Protein AF-A0A7X7SSU4-F1 (afdb_monomer)

Sequence (536 aa):
MIEYFGGVGQYARKNRIDMNLINTMLNEVRRQDFDNVLEINVKNNEVESTVKAFYEDVVKDALFHQKGKFFLGGGLRLDKYNEKKLKQACDFCEINEETQFKVKEVVESYINTYNNKAFLLLKINDKTPRELFEDKFLKKMFETGYKLLDGEHICHLCGKKGEVFEKFGYSFYTNDKLIYSCINDKDKWGIVVCLDCLTNILFARKYIEKFLLTYWLDCNVMFIPHYFDETVASIYESSKIENDGSVTSFLKRLRTHENDVISDIGKTKSLTDMVFYSEIPKNKSWKIYHTITSVLPSRFSKIAKLLTDHELTFWQIFNIITNVKVIGKNAETTLKEKLRFLDAIFHGKKIDRNLFFKRVMAYYKVKYLADEHRKYLVMRSINKVYNFLVDCGCLNKGVKQMDYKDYHELFLANPQYFDSDEKKAWFILGRVFDYINYNMKGYSKSEGSDKTSLEKKFFFARKFDYQDFIYFCNLLEDKAIKYNITTNYFKNMITEAKLYMANSKNQLSFDEAKYLFFWGIDSYFKKSEEDKEMEE

Foldseek 3Di:
DLLLLLQLLVQLVVPPPVDDLLVLQFDFDDLVQAQWEWEWEAEPLDIDIDIGGDDRCLSVLQSWDDADPDTAGLKDQLVPDDLVNLVRNCVNVVHDPSSSVVVVVVSVVCCVVPNRRYMYFYHYPNGTCNVPCVVVSVVCCQCPVQNKDPDWDAQPNPRDIDIKGLHQPADEDDPPDDAHRDDPDPPDDGGIHDPSSSSSSSSSVVVQVQFQWEADPNFIKGKRFSHDDPLQVCLSQDPDDPDDPDSDTLVNCCVVCVLVSLLSQLVDQTFIKIWTWDADVPRRHTYTDDMLGRQHSVLSNLLSVLCVVLVHDLVLLCLQQQFPDADQLDGDGDSVSSRVVVSCLSVLAADDPLSRLVRNVSSQVNCVSVVNQQALVSLLSSLSSVQSSVSSNHYHQHFDDDFAQDVVRRCVRRCSNPVALLLVLLLLLLLLLLVLQVLVVVVCPVPPDPGDPSVVVDPPPDQLFPVVSVVSLVVSVVSCVVSVVPDPVSVVSSVSSVVSSVRGPRPDGSSSSVSSSNCSNSGGHDDDPVNVVVVD

Secondary structure (DSSP, 8-state):
-HHHHHHHHHHHHHH-TT--HHHHHSPP--GGG-SEEEEEEEETTEEEEEEEE--TTHHHHTT-EEETTEEESSEEEGGG--HHHHHHHHHHTT--HHHHHHHHHHHHHHHHHS-S-EEEEEEETTB-HHHHHHHHHHHHIIIIITTBPSS-EE-TTT--EE-EES--S--EE-SSS---S----TTSPPP-EEHHHHHHHHHHHHHIIIIIEEEETTEEEEEEESS--HHHHHHHT----TT------GGGGGGT-HHHHHHHHHHSSS-EEEEEEEEETTTTEEEEEEEEEEE-HHHHHHHHHHHHHTT--HHHHHHHH-EEEEETTEEEE-HHHHHHHHHHHHHTPPPPHHHHHHHHHHHHHHHHHTT--TTSHHHHHHHHHHHHHHHTTSS-S----S--SSHHHHHHH-TTTS-SHHHHHHHHHHHHHHHHHHHHHHHHTTTT-SS-HHHHS--TTS--SHHHHHHHHHHHHHHHHHTT---HHHHHHHHHHHHHHHT--S-S-HHHHHHHHHHHHT---PPPSHHHHT--

Solvent-accessible surface area (backbone atoms only — not comparable to full-atom values): 29128 Å² total; per-residue (Å²): 110,75,68,29,32,35,37,43,3,50,44,39,63,74,74,33,87,88,61,46,76,66,70,54,66,40,58,88,77,57,76,89,69,32,63,28,27,42,37,38,32,39,46,99,81,41,81,47,78,48,79,42,74,53,60,77,64,54,42,59,39,9,46,22,32,74,60,92,93,49,71,49,28,19,33,45,57,40,74,69,62,48,71,72,58,52,49,51,18,34,57,62,65,68,51,53,74,75,45,46,52,56,52,48,52,54,54,52,50,46,39,73,75,69,54,37,47,27,34,39,35,44,24,53,70,88,35,40,31,42,82,75,38,50,68,63,48,53,51,48,40,45,50,66,69,22,33,52,49,89,66,75,42,63,14,73,82,77,64,52,74,35,60,30,24,40,42,66,91,59,45,52,55,58,98,85,65,97,53,48,38,58,57,99,42,98,90,53,89,53,49,36,31,27,63,70,55,41,51,16,36,39,38,16,49,57,48,36,70,68,39,32,40,31,69,52,91,94,36,40,35,33,58,46,41,62,54,50,50,71,73,44,45,54,56,41,70,27,69,86,66,94,83,72,95,64,98,55,54,37,47,59,39,37,78,81,39,48,48,62,47,35,32,53,54,20,69,29,96,28,38,29,28,40,42,31,32,45,74,38,86,92,75,72,28,44,39,61,80,48,70,43,69,68,33,46,18,70,48,32,35,50,50,22,50,46,29,60,78,59,72,51,51,70,67,61,45,43,66,36,59,29,29,73,45,73,60,81,67,40,66,44,66,49,64,70,51,45,50,53,54,48,45,24,57,62,67,30,37,76,54,63,65,63,60,48,29,46,8,40,47,41,38,49,50,23,34,47,68,64,66,66,37,92,68,30,55,57,51,54,50,51,50,47,48,50,31,51,35,22,79,45,46,20,42,76,58,52,66,81,90,70,82,31,69,44,73,64,53,48,40,69,74,19,48,71,53,53,67,43,41,46,54,50,14,31,20,39,48,14,39,53,50,39,55,50,51,54,54,50,51,69,67,36,74,84,69,84,54,100,62,52,81,69,68,69,58,70,63,86,85,58,63,52,46,72,68,50,49,54,52,50,52,52,54,50,51,55,47,27,61,75,69,68,61,77,52,67,69,59,56,50,44,55,49,50,19,50,54,26,44,73,69,38,83,85,78,77,51,40,41,50,38,45,47,32,22,51,41,22,44,40,57,74,55,48,78,54,75,73,63,54,68,74,77,111

Radius of gyration: 33.38 Å; Cα contacts (8 Å, |Δi|>4): 846; chains: 1; bounding box: 81×55×96 Å

pLDDT: mean 85.87, std 13.75, range [32.16, 98.19]

Mean predicted aligned error: 9.84 Å

Nearest PDB structures (foldseek):
  2qr4-assembly1_B  TM=1.560E-01  e=5.206E+00  Enterococcus faecium DO

Structure (mmCIF, N/CA/C/O backbone):
data_AF-A0A7X7SSU4-F1
#
_entry.id   AF-A0A7X7SSU4-F1
#
loop_
_atom_site.group_PDB
_atom_site.id
_atom_site.type_symbol
_atom_site.label_atom_id
_atom_site.label_alt_id
_atom_site.label_comp_id
_atom_site.label_asym_id
_atom_site.label_entity_id
_atom_site.label_seq_id
_atom_site.pdbx_PDB_ins_code
_atom_site.Cartn_x
_atom_site.Cartn_y
_atom_site.Cartn_z
_atom_site.occupancy
_atom_site.B_iso_or_equiv
_atom_site.auth_seq_id
_atom_site.auth_comp_id
_atom_site.auth_asym_id
_atom_site.auth_atom_id
_atom_site.pdbx_PDB_model_num
ATOM 1 N N . MET A 1 1 ? 7.423 -13.848 -8.473 1.00 70.94 1 MET A N 1
ATOM 2 C CA . MET A 1 1 ? 7.283 -12.429 -8.899 1.00 70.94 1 MET A CA 1
ATOM 3 C C . MET A 1 1 ? 7.750 -12.216 -10.335 1.00 70.94 1 MET A C 1
ATOM 5 O O . MET A 1 1 ? 6.911 -11.880 -11.154 1.00 70.94 1 MET A O 1
ATOM 9 N N . ILE A 1 2 ? 9.035 -12.418 -10.676 1.00 76.12 2 ILE A N 1
ATOM 10 C CA . ILE A 1 2 ? 9.505 -12.207 -12.063 1.00 76.12 2 ILE A CA 1
ATOM 11 C C . ILE A 1 2 ? 8.857 -13.173 -13.070 1.00 76.12 2 ILE A C 1
ATOM 13 O O . ILE A 1 2 ? 8.617 -12.808 -14.213 1.00 76.12 2 ILE A O 1
ATOM 17 N N . GLU A 1 3 ? 8.491 -14.373 -12.623 1.00 76.50 3 GLU A N 1
ATOM 18 C CA . GLU A 1 3 ? 7.712 -15.340 -13.406 1.00 76.50 3 GLU A CA 1
ATOM 19 C C . GLU A 1 3 ? 6.363 -14.758 -13.857 1.00 76.50 3 GLU A C 1
ATOM 21 O O . GLU A 1 3 ? 5.984 -14.904 -15.016 1.00 76.50 3 GLU A O 1
ATOM 26 N N . TYR A 1 4 ? 5.684 -14.001 -12.988 1.00 85.19 4 TYR A N 1
ATOM 27 C CA . TYR A 1 4 ? 4.406 -13.354 -13.305 1.00 85.19 4 TYR A CA 1
ATOM 28 C C . TYR A 1 4 ? 4.570 -12.205 -14.306 1.00 85.19 4 TYR A C 1
ATOM 30 O O . TYR A 1 4 ? 3.677 -11.956 -15.114 1.00 85.19 4 TYR A O 1
ATOM 38 N N . PHE A 1 5 ? 5.740 -11.552 -14.338 1.00 86.12 5 PHE A N 1
ATOM 39 C CA . PHE A 1 5 ? 6.055 -10.602 -15.409 1.00 86.12 5 PHE A CA 1
ATOM 40 C C . PHE A 1 5 ? 6.101 -11.304 -16.765 1.00 86.12 5 PHE A C 1
ATOM 42 O O . PHE A 1 5 ? 5.682 -10.716 -17.753 1.00 86.12 5 PHE A O 1
ATOM 49 N N . GLY A 1 6 ? 6.539 -12.565 -16.820 1.00 84.56 6 GLY A N 1
ATOM 50 C CA . GLY A 1 6 ? 6.496 -13.367 -18.041 1.00 84.56 6 GLY A CA 1
ATOM 51 C C . GLY A 1 6 ? 5.097 -13.408 -18.662 1.00 84.56 6 GLY A C 1
ATOM 52 O O . GLY A 1 6 ? 4.960 -13.104 -19.845 1.00 84.56 6 GLY A O 1
ATOM 53 N N . GLY A 1 7 ? 4.061 -13.689 -17.863 1.00 88.00 7 GLY A N 1
ATOM 54 C CA . GLY A 1 7 ? 2.666 -13.723 -18.324 1.00 88.00 7 GLY A CA 1
ATOM 55 C C . GLY A 1 7 ? 2.153 -12.362 -18.810 1.00 88.00 7 GLY A C 1
ATOM 56 O O . GLY A 1 7 ? 1.634 -12.256 -19.921 1.00 88.00 7 GLY A O 1
ATOM 57 N N . VAL A 1 8 ? 2.382 -11.296 -18.032 1.00 91.19 8 VAL A N 1
ATOM 58 C CA . VAL A 1 8 ? 2.037 -9.914 -18.432 1.00 91.19 8 VAL A CA 1
ATOM 59 C C . VAL A 1 8 ? 2.736 -9.530 -19.741 1.00 91.19 8 VAL A C 1
ATOM 61 O O . VAL A 1 8 ? 2.140 -8.932 -20.635 1.00 91.19 8 VAL A O 1
ATOM 64 N N . GLY A 1 9 ? 4.008 -9.901 -19.868 1.00 90.94 9 GLY A N 1
ATOM 65 C CA . GLY A 1 9 ? 4.835 -9.652 -21.038 1.00 90.94 9 GLY A CA 1
ATOM 66 C C . GLY A 1 9 ? 4.360 -10.372 -22.289 1.00 90.94 9 GLY A C 1
ATOM 67 O O . GLY A 1 9 ? 4.315 -9.765 -23.355 1.00 90.94 9 GLY A O 1
ATOM 68 N N . GLN A 1 10 ? 3.969 -11.641 -22.157 1.00 91.31 10 GLN A N 1
ATOM 69 C CA . GLN A 1 10 ? 3.394 -12.426 -23.251 1.00 91.31 10 GLN A CA 1
ATOM 70 C C . GLN A 1 10 ? 2.094 -11.800 -23.764 1.00 91.31 10 GLN A C 1
ATOM 72 O O . GLN A 1 10 ? 1.936 -11.641 -24.975 1.00 91.31 10 GLN A O 1
ATOM 77 N N . TYR A 1 11 ? 1.199 -11.393 -22.856 1.00 92.50 11 TYR A N 1
ATOM 78 C CA . TYR A 1 11 ? -0.020 -10.669 -23.219 1.00 92.50 11 TYR A CA 1
ATOM 79 C C . TYR A 1 11 ? 0.304 -9.367 -23.961 1.00 92.50 11 TYR A C 1
ATOM 81 O O . TYR A 1 11 ? -0.186 -9.143 -25.068 1.00 92.50 11 TYR A O 1
ATOM 89 N N . ALA A 1 12 ? 1.171 -8.531 -23.380 1.00 91.31 12 ALA A N 1
ATOM 90 C CA . ALA A 1 12 ? 1.539 -7.245 -23.958 1.00 91.31 12 ALA A CA 1
ATOM 91 C C . ALA A 1 12 ? 2.161 -7.413 -25.352 1.00 91.31 12 ALA A C 1
ATOM 93 O O . ALA A 1 12 ? 1.737 -6.754 -26.295 1.00 91.31 12 ALA A O 1
ATOM 94 N N . ARG A 1 13 ? 3.095 -8.355 -25.517 1.00 89.94 13 ARG A N 1
ATOM 95 C CA . ARG A 1 13 ? 3.726 -8.667 -26.807 1.00 89.94 13 ARG A CA 1
ATOM 96 C C . ARG A 1 13 ? 2.713 -9.077 -27.879 1.00 89.94 13 ARG A C 1
ATOM 98 O O . ARG A 1 13 ? 2.913 -8.749 -29.043 1.00 89.94 13 ARG A O 1
ATOM 105 N N . LYS A 1 14 ? 1.665 -9.819 -27.509 1.00 88.31 14 LYS A N 1
ATOM 106 C CA . LYS A 1 14 ? 0.676 -10.348 -28.459 1.00 88.31 14 LYS A CA 1
ATOM 107 C C . LYS A 1 14 ? -0.396 -9.321 -28.835 1.00 88.31 14 LYS A C 1
ATOM 109 O O . LYS A 1 14 ? -0.814 -9.288 -29.986 1.00 88.31 14 LYS A O 1
ATOM 114 N N . ASN A 1 15 ? -0.823 -8.495 -27.879 1.00 85.00 15 ASN A N 1
ATOM 115 C CA . ASN A 1 15 ? -2.035 -7.678 -28.006 1.00 85.00 15 ASN A CA 1
ATOM 116 C C . ASN A 1 15 ? -1.777 -6.161 -28.077 1.00 85.00 15 ASN A C 1
ATOM 118 O O . ASN A 1 15 ? -2.701 -5.394 -28.339 1.00 85.00 15 ASN A O 1
ATOM 122 N N . ARG A 1 16 ? -0.538 -5.692 -27.865 1.00 77.62 16 ARG A N 1
ATOM 123 C CA . ARG A 1 16 ? -0.187 -4.260 -27.886 1.00 77.62 16 ARG A CA 1
ATOM 124 C C . ARG A 1 16 ? 0.682 -3.924 -29.092 1.00 77.62 16 ARG A C 1
ATOM 126 O O . ARG A 1 16 ? 1.906 -3.912 -29.004 1.00 77.62 16 ARG A O 1
ATOM 133 N N . ILE A 1 17 ? 0.032 -3.591 -30.207 1.00 63.00 17 ILE A N 1
ATOM 134 C CA . ILE A 1 17 ? 0.687 -3.189 -31.469 1.00 63.00 17 ILE A CA 1
ATOM 135 C C . ILE A 1 17 ? 1.572 -1.938 -31.271 1.00 63.00 17 ILE A C 1
ATOM 137 O O . ILE A 1 17 ? 2.572 -1.764 -31.963 1.00 63.00 17 ILE A O 1
ATOM 141 N N . ASP A 1 18 ? 1.254 -1.089 -30.283 1.00 67.38 18 ASP A N 1
ATOM 142 C CA . ASP A 1 18 ? 2.040 0.097 -29.915 1.00 67.38 18 ASP A CA 1
ATOM 143 C C . ASP A 1 18 ? 3.384 -0.236 -29.235 1.00 67.38 18 ASP A C 1
ATOM 145 O O . ASP A 1 18 ? 4.288 0.608 -29.175 1.00 67.38 18 ASP A O 1
ATOM 149 N N . MET A 1 19 ? 3.550 -1.464 -28.737 1.00 72.50 19 MET A N 1
ATOM 150 C CA . MET A 1 19 ? 4.784 -1.922 -28.114 1.00 72.50 19 MET A CA 1
ATOM 151 C C . MET A 1 19 ? 5.642 -2.679 -29.138 1.00 72.50 19 MET A C 1
ATOM 153 O O . MET A 1 19 ? 5.399 -3.834 -29.461 1.00 72.50 19 MET A O 1
ATOM 157 N N . ASN A 1 20 ? 6.706 -2.031 -29.616 1.00 82.69 20 ASN A N 1
ATOM 158 C CA . ASN A 1 20 ? 7.822 -2.694 -30.299 1.00 82.69 20 ASN A CA 1
ATOM 159 C C . ASN A 1 20 ? 8.916 -3.004 -29.260 1.00 82.69 20 ASN A C 1
ATOM 161 O O . ASN A 1 20 ? 9.177 -2.184 -28.375 1.00 82.69 20 ASN A O 1
ATOM 165 N N . LEU A 1 21 ? 9.571 -4.163 -29.381 1.00 87.19 21 LEU A N 1
ATOM 166 C CA . LEU A 1 21 ? 10.698 -4.582 -28.54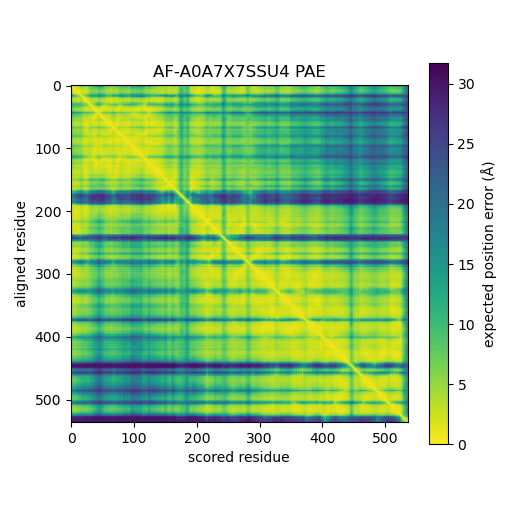7 1.00 87.19 21 LEU A CA 1
ATOM 167 C C . LEU A 1 21 ? 11.756 -3.481 -28.386 1.00 87.19 21 LEU A C 1
ATOM 169 O O . LEU A 1 21 ? 12.169 -3.201 -27.265 1.00 87.19 21 LEU A O 1
ATOM 173 N N . ILE A 1 22 ? 12.135 -2.789 -29.457 1.00 89.44 22 ILE A N 1
ATOM 174 C CA . ILE A 1 22 ? 13.106 -1.689 -29.394 1.00 89.44 22 ILE A CA 1
ATOM 175 C C . ILE A 1 22 ? 12.597 -0.560 -28.517 1.00 89.44 22 ILE A C 1
ATOM 177 O O . ILE A 1 22 ? 13.306 -0.119 -27.615 1.00 89.44 22 ILE A O 1
ATOM 181 N N . ASN A 1 23 ? 11.340 -0.154 -28.692 1.00 87.50 23 ASN A N 1
ATOM 182 C CA . ASN A 1 23 ? 10.734 0.902 -27.883 1.00 87.50 23 ASN A CA 1
ATOM 183 C C . ASN A 1 23 ? 10.747 0.546 -26.377 1.00 87.50 23 ASN A C 1
ATOM 185 O O . ASN A 1 23 ? 10.784 1.441 -25.535 1.00 87.50 23 ASN A O 1
ATOM 189 N N . THR A 1 24 ? 10.752 -0.746 -26.010 1.00 84.94 24 THR A N 1
ATOM 190 C CA . THR A 1 24 ? 10.889 -1.171 -24.601 1.00 84.94 24 THR A CA 1
ATOM 191 C C . THR A 1 24 ? 12.295 -0.947 -24.030 1.00 84.94 24 THR A C 1
ATOM 193 O O . THR A 1 24 ? 12.443 -0.788 -22.812 1.00 84.94 24 THR A O 1
ATOM 196 N N . MET A 1 25 ? 13.314 -0.912 -24.896 1.00 88.50 25 MET A N 1
ATOM 197 C CA . MET A 1 25 ? 14.731 -0.765 -24.557 1.00 88.50 25 MET A CA 1
ATOM 198 C C . MET A 1 25 ? 15.179 0.696 -24.494 1.00 88.50 25 MET A C 1
ATOM 200 O O . MET A 1 25 ? 16.095 1.011 -23.734 1.00 88.50 25 MET A O 1
ATOM 204 N N . LEU A 1 26 ? 14.545 1.583 -25.260 1.00 89.06 26 LEU A N 1
ATOM 205 C CA . LEU A 1 26 ? 14.907 2.999 -25.319 1.00 89.06 26 LEU A CA 1
ATOM 206 C C . LEU A 1 26 ? 14.657 3.726 -23.993 1.00 89.06 26 LEU A C 1
ATOM 208 O O . LEU A 1 26 ? 13.791 3.360 -23.188 1.00 89.06 26 LEU A O 1
ATOM 212 N N . ASN A 1 27 ? 15.446 4.772 -23.752 1.00 87.56 27 ASN A N 1
ATOM 213 C CA . ASN A 1 27 ? 15.219 5.663 -22.622 1.00 87.56 27 ASN A CA 1
ATOM 214 C C . ASN A 1 27 ? 13.951 6.502 -22.840 1.00 87.56 27 ASN A C 1
ATOM 216 O O . ASN A 1 27 ? 13.538 6.742 -23.963 1.00 87.56 27 ASN A O 1
ATOM 220 N N . GLU A 1 28 ? 13.352 6.992 -21.757 1.00 80.19 28 GLU A N 1
ATOM 221 C CA . GLU A 1 28 ? 12.314 8.023 -21.831 1.00 80.19 28 GLU A CA 1
ATOM 222 C C . GLU A 1 28 ? 12.910 9.385 -21.480 1.00 80.19 28 GLU A C 1
ATOM 224 O O . GLU A 1 28 ? 13.769 9.503 -20.594 1.00 80.19 28 GLU A O 1
ATOM 229 N N . VAL A 1 29 ? 12.435 10.406 -22.181 1.00 81.25 29 VAL A N 1
ATOM 230 C CA . VAL A 1 29 ? 12.734 11.820 -21.958 1.00 81.25 29 VAL A CA 1
ATOM 231 C C . VAL A 1 29 ? 11.414 12.568 -21.851 1.00 81.25 29 VAL A C 1
ATOM 233 O O . VAL A 1 29 ? 10.437 12.174 -22.482 1.00 81.25 29 VAL A O 1
ATOM 236 N N . ARG A 1 30 ? 11.359 13.620 -21.036 1.00 75.44 30 ARG A N 1
ATOM 237 C CA . ARG A 1 30 ? 10.131 14.401 -20.873 1.00 75.44 30 ARG A CA 1
ATOM 238 C C . ARG A 1 30 ? 10.229 15.666 -21.703 1.00 75.44 30 ARG A C 1
ATOM 240 O O . ARG A 1 30 ? 11.280 16.295 -21.724 1.00 75.44 30 ARG A O 1
ATOM 247 N N . ARG A 1 31 ? 9.110 16.108 -22.279 1.00 73.50 31 ARG A N 1
ATOM 248 C CA . ARG A 1 31 ? 9.016 17.413 -22.957 1.00 73.50 31 ARG A CA 1
ATOM 249 C C . ARG A 1 31 ? 9.473 18.597 -22.094 1.00 73.50 31 ARG A C 1
ATOM 251 O O . ARG A 1 31 ? 9.920 19.600 -22.614 1.00 73.50 31 ARG A O 1
ATOM 258 N N . GLN A 1 32 ? 9.384 18.466 -20.774 1.00 78.56 32 GLN A N 1
ATOM 259 C CA . GLN A 1 32 ? 9.822 19.480 -19.807 1.00 78.56 32 GLN A CA 1
ATOM 260 C C . GLN A 1 32 ? 11.354 19.602 -19.713 1.00 78.56 32 GLN A C 1
ATOM 262 O O . GLN A 1 32 ? 11.857 20.587 -19.179 1.00 78.56 32 GLN A O 1
ATOM 267 N N . ASP A 1 33 ? 12.085 18.585 -20.179 1.00 79.25 33 ASP A N 1
ATOM 268 C CA . ASP A 1 33 ? 13.541 18.510 -20.061 1.00 79.25 33 ASP A CA 1
ATOM 269 C C . ASP A 1 33 ? 14.255 19.281 -21.190 1.00 79.25 33 ASP A C 1
ATOM 271 O O . ASP A 1 33 ? 15.432 19.613 -21.038 1.00 79.25 33 ASP A O 1
ATOM 275 N N . PHE A 1 34 ? 13.574 19.551 -22.314 1.00 88.12 34 PHE A N 1
ATOM 276 C CA . PHE A 1 34 ? 14.177 20.086 -23.538 1.00 88.12 34 PHE A CA 1
ATOM 277 C C . PHE A 1 34 ? 13.263 21.078 -24.251 1.00 88.12 34 PHE A C 1
ATOM 279 O O . PHE A 1 34 ? 12.074 20.819 -24.425 1.00 88.12 34 PHE A O 1
ATOM 286 N N . ASP A 1 35 ? 13.857 22.158 -24.751 1.00 88.62 35 ASP A N 1
ATOM 287 C CA . ASP A 1 35 ? 13.155 23.146 -25.568 1.00 88.62 35 ASP A CA 1
ATOM 288 C C . ASP A 1 35 ? 13.196 22.734 -27.053 1.00 88.62 35 ASP A C 1
ATOM 290 O O . ASP A 1 35 ? 12.188 22.798 -27.762 1.00 88.62 35 ASP A O 1
ATOM 294 N N . ASN A 1 36 ? 14.350 22.222 -27.506 1.00 93.38 36 ASN A N 1
ATOM 295 C CA . ASN A 1 36 ? 14.635 21.979 -28.921 1.00 93.38 36 ASN A CA 1
ATOM 296 C C . ASN A 1 36 ? 15.228 20.590 -29.211 1.00 93.38 36 ASN A C 1
ATOM 298 O O . ASN A 1 36 ? 15.794 19.921 -28.343 1.00 93.38 36 ASN A O 1
ATOM 302 N N . VAL A 1 37 ? 15.162 20.201 -30.483 1.00 95.19 37 VAL A N 1
ATOM 303 C CA . VAL A 1 37 ? 15.987 19.161 -31.098 1.00 95.19 37 VAL A CA 1
ATOM 304 C C . VAL A 1 37 ? 16.986 19.836 -32.036 1.00 95.19 37 VAL A C 1
ATOM 306 O O . VAL A 1 37 ? 16.584 20.559 -32.947 1.00 95.19 37 VAL A O 1
ATOM 309 N N . LEU A 1 38 ? 18.277 19.596 -31.815 1.00 96.50 38 LEU A N 1
ATOM 310 C CA . LEU A 1 38 ? 19.331 19.906 -32.775 1.00 96.50 38 LEU A CA 1
ATOM 311 C C . LEU A 1 38 ? 19.479 18.695 -33.697 1.00 96.50 38 LEU A C 1
ATOM 313 O O . LEU A 1 38 ? 19.958 17.646 -33.271 1.00 96.50 38 LEU A O 1
ATOM 317 N N . GLU A 1 39 ? 19.047 18.818 -34.945 1.00 97.44 39 GLU A N 1
ATOM 318 C CA . GLU A 1 39 ? 19.262 17.791 -35.959 1.00 97.44 39 GLU A CA 1
ATOM 319 C C . GLU A 1 39 ? 20.540 18.114 -36.725 1.00 97.44 39 GLU A C 1
ATOM 321 O O . GLU A 1 39 ? 20.660 19.191 -37.308 1.00 97.44 39 GLU A O 1
ATOM 326 N N . ILE A 1 40 ? 21.484 17.178 -36.734 1.00 97.19 40 ILE A N 1
ATOM 327 C CA . ILE A 1 40 ? 22.698 17.264 -37.540 1.00 97.19 40 ILE A CA 1
ATOM 328 C C . ILE A 1 40 ? 22.637 16.169 -38.591 1.00 97.19 40 ILE A C 1
ATOM 330 O O . ILE A 1 40 ? 22.527 14.991 -38.260 1.00 97.19 40 ILE A O 1
ATOM 334 N N . ASN A 1 41 ? 22.709 16.557 -39.853 1.00 96.06 41 ASN A N 1
ATOM 335 C CA . ASN A 1 41 ? 22.612 15.669 -40.992 1.00 96.06 41 ASN A CA 1
ATOM 336 C C . ASN A 1 41 ? 23.956 15.595 -41.704 1.00 96.06 41 ASN A C 1
ATOM 338 O O . ASN A 1 41 ? 24.509 16.618 -42.104 1.00 96.06 41 ASN A O 1
ATOM 342 N N . VAL A 1 42 ? 24.470 14.380 -41.853 1.00 94.62 42 VAL A N 1
ATOM 343 C CA . VAL A 1 42 ? 25.725 14.119 -42.549 1.00 94.62 42 VAL A CA 1
ATOM 344 C C . VAL A 1 42 ? 25.414 13.598 -43.945 1.00 94.62 42 VAL A C 1
ATOM 346 O O . VAL A 1 42 ? 24.871 12.499 -44.094 1.00 94.62 42 VAL A O 1
ATOM 349 N N . LYS A 1 43 ? 25.764 14.387 -44.963 1.00 91.19 43 LYS A N 1
ATOM 350 C CA . LYS A 1 43 ? 25.618 14.045 -46.386 1.00 91.19 43 LYS A CA 1
ATOM 351 C C . LYS A 1 43 ? 26.968 14.170 -47.058 1.00 91.19 43 LYS A C 1
ATOM 353 O O . LYS A 1 43 ? 27.560 15.236 -47.007 1.00 91.19 43 LYS A O 1
ATOM 358 N N . ASN A 1 44 ? 27.466 13.109 -47.688 1.00 82.38 44 ASN A N 1
ATOM 359 C CA . ASN A 1 44 ? 28.733 13.159 -48.435 1.00 82.38 44 ASN A CA 1
ATOM 360 C C . ASN A 1 44 ? 29.910 13.805 -47.652 1.00 82.38 44 ASN A C 1
ATOM 362 O O . ASN A 1 44 ? 30.715 14.520 -48.237 1.00 82.38 44 ASN A O 1
ATOM 366 N N . ASN A 1 45 ? 30.017 13.561 -46.337 1.00 78.94 45 ASN A N 1
ATOM 367 C CA . ASN A 1 45 ? 31.003 14.173 -45.415 1.00 78.94 45 ASN A CA 1
ATOM 368 C C . ASN A 1 45 ? 30.857 15.693 -45.162 1.00 78.94 45 ASN A C 1
ATOM 370 O O . ASN A 1 45 ? 31.727 16.317 -44.540 1.00 78.94 45 ASN A O 1
ATOM 374 N N . GLU A 1 46 ? 29.747 16.286 -45.592 1.00 88.56 46 GLU A N 1
ATOM 375 C CA . GLU A 1 46 ? 29.296 17.619 -45.200 1.00 88.56 46 GLU A CA 1
ATOM 376 C C . GLU A 1 46 ? 28.289 17.527 -44.051 1.00 88.56 46 GLU A C 1
ATOM 378 O O . GLU A 1 46 ? 27.577 16.530 -43.899 1.00 88.56 46 GLU A O 1
ATOM 383 N N . VAL A 1 47 ? 28.265 18.565 -43.212 1.00 92.88 47 VAL A N 1
ATOM 384 C CA . VAL A 1 47 ? 27.460 18.624 -41.990 1.00 92.88 47 VAL A CA 1
ATOM 385 C C . VAL A 1 47 ? 26.481 19.784 -42.100 1.00 92.88 47 VAL A C 1
ATOM 387 O O . VAL A 1 47 ? 26.878 20.946 -42.066 1.00 92.88 47 VAL A O 1
ATOM 390 N N . GLU A 1 48 ? 25.197 19.464 -42.192 1.00 94.06 48 GLU A N 1
ATOM 391 C CA . GLU A 1 48 ? 24.102 20.432 -42.147 1.00 94.06 48 GLU A CA 1
ATOM 392 C C . GLU A 1 48 ? 23.437 20.363 -40.771 1.00 94.06 48 GLU A C 1
ATOM 394 O O . GLU A 1 48 ? 23.219 19.272 -40.242 1.00 94.06 48 GLU A O 1
ATOM 399 N N . SER A 1 49 ? 23.083 21.504 -40.179 1.00 94.25 49 SER A N 1
ATOM 400 C CA . SER A 1 49 ? 22.367 21.532 -38.902 1.00 94.25 49 SER A CA 1
ATOM 401 C C . SER A 1 49 ? 21.061 22.303 -38.998 1.00 94.25 49 SER A C 1
ATOM 403 O O . SER A 1 49 ? 20.956 23.327 -39.670 1.00 94.25 49 SER A O 1
ATOM 405 N N . THR A 1 50 ? 20.036 21.786 -38.325 1.00 95.25 50 THR A N 1
ATOM 406 C CA . THR A 1 50 ? 18.734 22.441 -38.201 1.00 95.25 50 THR A CA 1
ATOM 407 C C . THR A 1 50 ? 18.232 22.322 -36.772 1.00 95.25 50 THR A C 1
ATOM 409 O O . THR A 1 50 ? 18.492 21.339 -36.080 1.00 95.25 50 THR A O 1
ATOM 412 N N . VAL A 1 51 ? 17.512 23.341 -36.311 1.00 94.44 51 VAL A N 1
ATOM 413 C CA . VAL A 1 51 ? 16.932 23.371 -34.967 1.00 94.44 51 VAL A CA 1
ATOM 414 C C . VAL A 1 51 ? 15.423 23.278 -35.104 1.00 94.44 51 VAL A C 1
ATOM 416 O O . VAL A 1 51 ? 14.811 24.048 -35.843 1.00 94.44 51 VAL A O 1
ATOM 419 N N . LYS A 1 52 ? 14.818 22.333 -34.390 1.00 94.06 52 LYS A N 1
ATOM 420 C CA . LYS A 1 52 ? 13.368 22.133 -34.352 1.00 94.06 52 LYS A CA 1
ATOM 421 C C . LYS A 1 52 ? 12.858 22.195 -32.923 1.00 94.06 52 LYS A C 1
ATOM 423 O O . LYS A 1 52 ? 13.604 21.942 -31.981 1.00 94.06 52 LYS A O 1
ATOM 428 N N . ALA A 1 53 ? 11.569 22.481 -32.764 1.00 91.94 53 ALA A N 1
ATOM 429 C CA . ALA A 1 53 ? 10.905 22.334 -31.475 1.00 91.94 53 ALA A CA 1
ATOM 430 C C . ALA A 1 53 ? 10.963 20.871 -31.009 1.00 91.94 53 ALA A C 1
ATOM 432 O O . ALA A 1 53 ? 10.875 19.949 -31.824 1.00 91.94 53 ALA A O 1
ATOM 433 N N . PHE A 1 54 ? 11.099 20.655 -29.701 1.00 92.75 54 PHE A N 1
ATOM 434 C CA . PHE A 1 54 ? 11.206 19.306 -29.159 1.00 92.75 54 PHE A CA 1
ATOM 435 C C . PHE A 1 54 ? 9.948 18.449 -29.400 1.00 92.75 54 PHE A C 1
ATOM 437 O O . PHE A 1 54 ? 8.823 18.873 -29.117 1.00 92.75 54 PHE A O 1
ATOM 444 N N . TYR A 1 55 ? 10.160 17.212 -29.860 1.00 91.31 55 TYR A N 1
ATOM 445 C CA . TYR A 1 55 ? 9.141 16.173 -30.028 1.00 91.31 55 TYR A CA 1
ATOM 446 C C . TYR A 1 55 ? 9.616 14.866 -29.378 1.00 91.31 55 TYR A C 1
ATOM 448 O O . TYR A 1 55 ? 10.774 14.486 -29.514 1.00 91.31 55 TYR A O 1
ATOM 456 N N . GLU A 1 56 ? 8.740 14.167 -28.650 1.00 86.56 56 GLU A N 1
ATOM 457 C CA . GLU A 1 56 ? 9.136 13.009 -27.824 1.00 86.56 56 GLU A CA 1
ATOM 458 C C . GLU A 1 56 ? 9.639 11.813 -28.648 1.00 86.56 56 GLU A C 1
ATOM 460 O O . GLU A 1 56 ? 10.525 11.078 -28.203 1.00 86.56 56 GLU A O 1
ATOM 465 N N . ASP A 1 57 ? 9.124 11.648 -29.869 1.00 90.00 57 ASP A N 1
ATOM 466 C CA . ASP A 1 57 ? 9.506 10.551 -30.763 1.00 90.00 57 ASP A CA 1
ATOM 467 C C . ASP A 1 57 ? 10.952 10.650 -31.277 1.00 90.00 57 ASP A C 1
ATOM 469 O O . ASP A 1 57 ? 11.498 9.636 -31.710 1.00 90.00 57 ASP A O 1
ATOM 473 N N . VAL A 1 58 ? 11.636 11.788 -31.089 1.00 92.88 58 VAL A N 1
ATOM 474 C CA . VAL A 1 58 ? 13.055 11.960 -31.451 1.00 92.88 58 VAL A CA 1
ATOM 475 C C . VAL A 1 58 ? 13.958 10.901 -30.811 1.00 92.88 58 VAL A C 1
ATOM 477 O O . VAL A 1 58 ? 14.961 10.485 -31.385 1.00 92.88 58 VAL A O 1
ATOM 480 N N . VAL A 1 59 ? 13.602 10.412 -29.619 1.00 92.00 59 VAL A N 1
ATOM 481 C CA . VAL A 1 59 ? 14.362 9.354 -28.940 1.00 92.00 59 VAL A CA 1
ATOM 482 C C . VAL A 1 59 ? 14.229 8.011 -29.646 1.00 92.00 59 VAL A C 1
ATOM 484 O O . VAL A 1 59 ? 15.187 7.233 -29.657 1.00 92.00 59 VAL A O 1
ATOM 487 N N . LYS A 1 60 ? 13.065 7.753 -30.249 1.00 92.75 60 LYS A N 1
ATOM 488 C CA . LYS A 1 60 ? 12.835 6.572 -31.080 1.00 92.75 60 LYS A CA 1
ATOM 489 C C . LYS A 1 60 ? 13.622 6.677 -32.372 1.00 92.75 60 LYS A C 1
ATOM 491 O O . LYS A 1 60 ? 14.331 5.732 -32.705 1.00 92.75 60 LYS A O 1
ATOM 496 N N . ASP A 1 61 ? 13.559 7.830 -33.026 1.00 94.88 61 ASP A N 1
ATOM 497 C CA . ASP A 1 61 ? 14.284 8.096 -34.270 1.00 94.88 61 ASP A CA 1
ATOM 498 C C . ASP A 1 61 ? 15.796 7.963 -34.070 1.00 94.88 61 ASP A C 1
ATOM 500 O O . ASP A 1 61 ? 16.492 7.362 -34.885 1.00 94.88 61 ASP A O 1
ATOM 504 N N . ALA A 1 62 ? 16.300 8.434 -32.930 1.00 96.12 62 ALA A N 1
ATOM 505 C CA . ALA A 1 62 ? 17.707 8.358 -32.570 1.00 96.12 62 ALA A CA 1
ATOM 506 C C . ALA A 1 62 ? 18.180 6.985 -32.059 1.00 96.12 62 ALA A C 1
ATOM 508 O O . ALA A 1 62 ? 19.382 6.811 -31.844 1.00 96.12 62 ALA A O 1
ATOM 509 N N . LEU A 1 63 ? 17.274 6.035 -31.791 1.00 96.06 63 LEU A N 1
ATOM 510 C CA . LEU A 1 63 ? 17.567 4.798 -31.051 1.00 96.06 63 LEU A CA 1
ATOM 511 C C . LEU A 1 63 ? 18.321 5.058 -29.729 1.00 96.06 63 LEU A C 1
ATOM 513 O O . LEU A 1 63 ? 19.265 4.353 -29.378 1.00 96.06 63 LEU A O 1
ATOM 517 N N . PHE A 1 64 ? 17.940 6.102 -28.988 1.00 94.62 64 PHE A N 1
ATOM 518 C CA . PHE A 1 64 ? 18.720 6.560 -27.837 1.00 94.62 64 PHE A CA 1
ATOM 519 C C . PHE A 1 64 ? 18.548 5.677 -26.586 1.00 94.62 64 PHE A C 1
ATOM 521 O O . PHE A 1 64 ? 17.469 5.587 -25.985 1.00 94.62 64 PHE A O 1
ATOM 528 N N . HIS A 1 65 ? 19.662 5.092 -26.135 1.00 92.00 65 HIS A N 1
ATOM 529 C CA . HIS A 1 65 ? 19.779 4.360 -24.879 1.00 92.00 65 HIS A CA 1
ATOM 530 C C . HIS A 1 65 ? 21.004 4.802 -24.061 1.00 92.00 65 HIS A C 1
ATOM 532 O O . HIS A 1 65 ? 22.137 4.820 -24.538 1.00 92.00 65 HIS A O 1
ATOM 538 N N . GLN A 1 66 ? 20.803 5.083 -22.773 1.00 87.94 66 GLN A N 1
ATOM 539 C CA . GLN A 1 66 ? 21.872 5.390 -21.826 1.00 87.94 66 GLN A CA 1
ATOM 540 C C . GLN A 1 66 ? 21.548 4.860 -20.417 1.00 87.94 66 GLN A C 1
ATOM 542 O O . GLN A 1 66 ? 20.612 5.331 -19.755 1.00 87.94 66 GLN A O 1
ATOM 547 N N . LYS A 1 67 ? 22.386 3.944 -19.906 1.00 80.25 67 LYS A N 1
ATOM 548 C CA . LYS A 1 67 ? 22.326 3.416 -18.530 1.00 80.25 67 LYS A CA 1
ATOM 549 C C . LYS A 1 67 ? 23.732 3.254 -17.939 1.00 80.25 67 LYS A C 1
ATOM 551 O O . LYS A 1 67 ? 24.522 2.415 -18.363 1.00 80.25 67 LYS A O 1
ATOM 556 N N . GLY A 1 68 ? 24.046 4.039 -16.907 1.00 76.25 68 GLY A N 1
ATOM 557 C CA . GLY A 1 68 ? 25.383 4.045 -16.302 1.00 76.25 68 GLY A CA 1
ATOM 558 C C . GLY A 1 68 ? 26.453 4.472 -17.314 1.00 76.25 68 GLY A C 1
ATOM 559 O O . GLY A 1 68 ? 26.334 5.539 -17.913 1.00 76.25 68 GLY A O 1
ATOM 560 N N . LYS A 1 69 ? 27.485 3.637 -17.501 1.00 79.19 69 LYS A N 1
ATOM 561 C CA . LYS A 1 69 ? 28.541 3.840 -18.512 1.00 79.19 69 LYS A CA 1
ATOM 562 C C . LYS A 1 69 ? 28.159 3.334 -19.912 1.00 79.19 69 LYS A C 1
ATOM 564 O O . LYS A 1 69 ? 28.880 3.629 -20.858 1.00 79.19 69 LYS A O 1
ATOM 569 N N . PHE A 1 70 ? 27.075 2.567 -20.040 1.00 86.50 70 PHE A N 1
ATOM 570 C CA . PHE A 1 70 ? 26.618 2.038 -21.322 1.00 86.50 70 PHE A CA 1
ATOM 571 C C . PHE A 1 70 ? 25.768 3.086 -22.053 1.00 86.50 70 PHE A C 1
ATOM 573 O O . PHE A 1 70 ? 24.837 3.652 -21.471 1.00 86.50 70 PHE A O 1
ATOM 580 N N . PHE A 1 71 ? 26.120 3.346 -23.310 1.00 91.44 71 PHE A N 1
ATOM 581 C CA . PHE A 1 71 ? 25.488 4.307 -24.210 1.00 91.44 71 PHE A CA 1
ATOM 582 C C . PHE A 1 71 ? 25.398 3.679 -25.603 1.00 91.44 71 PHE A C 1
ATOM 584 O O . PHE A 1 71 ? 26.356 3.041 -26.045 1.00 91.44 71 PHE A O 1
ATOM 591 N N . LEU A 1 72 ? 24.260 3.853 -26.271 1.00 94.44 72 LEU A N 1
ATOM 592 C CA . LEU A 1 72 ? 24.003 3.341 -27.612 1.00 94.44 72 LEU A CA 1
ATOM 593 C C . LEU A 1 72 ? 22.965 4.224 -28.322 1.00 94.44 72 LEU A C 1
ATOM 595 O O . LEU A 1 72 ? 22.041 4.715 -27.673 1.00 94.44 72 LEU A O 1
ATOM 599 N N . GLY A 1 73 ? 23.109 4.397 -29.636 1.00 96.25 73 GLY A N 1
ATOM 600 C CA . GLY A 1 73 ? 22.208 5.201 -30.467 1.00 96.25 73 GLY A CA 1
ATOM 601 C C . GLY A 1 73 ? 22.879 6.429 -31.080 1.00 96.25 73 GLY A C 1
ATOM 602 O O . GLY A 1 73 ? 23.980 6.811 -30.690 1.00 96.25 73 GLY A O 1
ATOM 603 N N . GLY A 1 74 ? 22.189 7.049 -32.036 1.00 96.00 74 GLY A N 1
ATOM 604 C CA . GLY A 1 74 ? 22.618 8.251 -32.757 1.00 96.00 74 GLY A CA 1
ATOM 605 C C . GLY A 1 74 ? 22.086 9.556 -32.163 1.00 96.00 74 GLY A C 1
ATOM 606 O O . GLY A 1 74 ? 21.999 10.559 -32.864 1.00 96.00 74 GLY A O 1
ATOM 607 N N . GLY A 1 75 ? 21.675 9.549 -30.893 1.00 94.88 75 GLY A N 1
ATOM 608 C CA . GLY A 1 75 ? 21.163 10.734 -30.205 1.00 94.88 75 GLY A CA 1
ATOM 609 C C . GLY A 1 75 ? 21.871 11.006 -28.893 1.00 94.88 75 GLY A C 1
ATOM 610 O O . GLY A 1 75 ? 22.428 10.104 -28.269 1.00 94.88 75 GLY A O 1
ATOM 611 N N . LEU A 1 76 ? 21.837 12.257 -28.450 1.00 94.69 76 LEU A N 1
ATOM 612 C CA . LEU A 1 76 ? 22.520 12.685 -27.234 1.00 94.69 76 LEU A CA 1
ATOM 613 C C . LEU A 1 76 ? 21.717 13.771 -26.524 1.00 94.69 76 LEU A C 1
ATOM 615 O O . LEU A 1 76 ? 21.254 14.722 -27.138 1.00 94.69 76 LEU A O 1
ATOM 619 N N . ARG A 1 77 ? 21.605 13.681 -25.199 1.00 93.12 77 ARG A N 1
ATOM 620 C CA . ARG A 1 77 ? 21.076 14.800 -24.416 1.00 93.12 77 ARG A CA 1
ATOM 621 C C . ARG A 1 77 ? 22.170 15.848 -24.205 1.00 93.12 77 ARG A C 1
ATOM 623 O O . ARG A 1 77 ? 23.182 15.532 -23.570 1.00 93.12 77 ARG A O 1
ATOM 630 N N . LEU A 1 78 ? 21.972 17.072 -24.693 1.00 93.44 78 LEU A N 1
ATOM 631 C CA . LEU A 1 78 ? 22.986 18.128 -24.586 1.00 93.44 78 LEU A CA 1
ATOM 632 C C . LEU A 1 78 ? 23.087 18.706 -23.167 1.00 93.44 78 LEU A C 1
ATOM 634 O O . LEU A 1 78 ? 24.166 19.124 -22.754 1.00 93.44 78 LEU A O 1
ATOM 638 N N . ASP A 1 79 ? 22.034 18.586 -22.354 1.00 89.50 79 ASP A N 1
ATOM 639 C CA . ASP A 1 79 ? 22.046 18.959 -20.930 1.00 89.50 79 ASP A CA 1
ATOM 640 C C . ASP A 1 79 ? 23.058 18.134 -20.110 1.00 89.50 79 ASP A C 1
ATOM 642 O O . ASP A 1 79 ? 23.453 18.507 -19.006 1.00 89.50 79 ASP A O 1
ATOM 646 N N . LYS A 1 80 ? 23.489 16.995 -20.666 1.00 87.81 80 LYS A N 1
ATOM 647 C CA . LYS A 1 80 ? 24.507 16.083 -20.129 1.00 87.81 80 LYS A CA 1
ATOM 648 C C . LYS A 1 80 ? 25.598 15.803 -21.161 1.00 87.81 80 LYS A C 1
ATOM 650 O O . LYS A 1 80 ? 26.122 14.676 -21.198 1.00 87.81 80 LYS A O 1
ATOM 655 N N . TYR A 1 81 ? 25.887 16.805 -21.997 1.00 90.56 81 TYR A N 1
ATOM 656 C CA . TYR A 1 81 ? 26.898 16.743 -23.043 1.00 90.56 81 TYR A CA 1
ATOM 657 C C . TYR A 1 81 ? 28.233 16.239 -22.490 1.00 90.56 81 TYR A C 1
ATOM 659 O O . TYR A 1 81 ? 28.658 16.568 -21.382 1.00 90.56 81 TYR A O 1
ATOM 667 N N . ASN A 1 82 ? 28.859 15.366 -23.269 1.00 90.06 82 ASN A N 1
ATOM 668 C CA . ASN A 1 82 ? 30.168 14.805 -22.997 1.00 90.06 82 ASN A CA 1
ATOM 669 C C . ASN A 1 82 ? 30.753 14.367 -24.339 1.00 90.06 82 ASN A C 1
ATOM 671 O O . ASN A 1 82 ? 30.139 13.541 -25.019 1.00 90.06 82 ASN A O 1
ATOM 675 N N . GLU A 1 83 ? 31.938 14.869 -24.683 1.00 92.56 83 GLU A N 1
ATOM 676 C CA . GLU A 1 83 ? 32.611 14.573 -25.954 1.00 92.56 83 GLU A CA 1
ATOM 677 C C . GLU A 1 83 ? 32.729 13.069 -26.229 1.00 92.56 83 GLU A C 1
ATOM 679 O O . GLU A 1 83 ? 32.486 12.610 -27.342 1.00 92.56 83 GLU A O 1
ATOM 684 N N . LYS A 1 84 ? 33.006 12.264 -25.196 1.00 93.38 84 LYS A N 1
ATOM 685 C CA . LYS A 1 84 ? 33.093 10.806 -25.328 1.00 93.38 84 LYS A CA 1
ATOM 686 C C . LYS A 1 84 ? 31.775 10.196 -25.802 1.00 93.38 84 LYS A C 1
ATOM 688 O O . LYS A 1 84 ? 31.793 9.248 -26.578 1.00 93.38 84 LYS A O 1
ATOM 693 N N . LYS A 1 85 ? 30.637 10.710 -25.331 1.00 92.75 85 LYS A N 1
ATOM 694 C CA . LYS A 1 85 ? 29.320 10.216 -25.754 1.00 92.75 85 LYS A CA 1
ATOM 695 C C . LYS A 1 85 ? 28.954 10.701 -27.149 1.00 92.75 85 LYS A C 1
ATOM 697 O O . LYS A 1 85 ? 28.321 9.950 -27.878 1.00 92.75 85 LYS A O 1
ATOM 702 N N . LEU A 1 86 ? 29.361 11.919 -27.517 1.00 95.25 86 LEU A N 1
ATOM 703 C CA . LEU A 1 86 ? 29.205 12.403 -28.886 1.00 95.25 86 LEU A CA 1
ATOM 704 C C . LEU A 1 86 ? 29.974 11.500 -29.854 1.00 95.25 86 LEU A C 1
ATOM 706 O O . LEU A 1 86 ? 29.380 11.001 -30.804 1.00 95.25 86 LEU A O 1
ATOM 710 N N . LYS A 1 87 ? 31.240 11.187 -29.546 1.00 95.25 87 LYS A N 1
ATOM 711 C CA . LYS A 1 87 ? 32.029 10.215 -30.313 1.00 95.25 87 LYS A CA 1
ATOM 712 C C . LYS A 1 87 ? 31.318 8.862 -30.415 1.00 95.25 87 LYS A C 1
ATOM 714 O O . LYS A 1 87 ? 31.133 8.358 -31.512 1.00 95.25 87 LYS A O 1
ATOM 719 N N . GLN A 1 88 ? 30.819 8.319 -29.302 1.00 94.69 88 GLN A N 1
ATOM 720 C CA . GLN A 1 88 ? 30.062 7.058 -29.319 1.00 94.69 88 GLN A CA 1
ATOM 721 C C . GLN A 1 88 ? 28.790 7.114 -30.185 1.00 94.69 88 GLN A C 1
ATOM 723 O O . GLN A 1 88 ? 28.438 6.104 -30.794 1.00 94.69 88 GLN A O 1
ATOM 728 N N . ALA A 1 89 ? 28.098 8.257 -30.235 1.00 96.44 89 ALA A N 1
ATOM 729 C CA . ALA A 1 89 ? 26.928 8.450 -31.090 1.00 96.44 89 ALA A CA 1
ATOM 730 C C . ALA A 1 89 ? 27.321 8.484 -32.572 1.00 96.44 89 ALA A C 1
ATOM 732 O O . ALA A 1 89 ? 26.691 7.826 -33.397 1.00 96.44 89 ALA A O 1
ATOM 733 N N . CYS A 1 90 ? 28.407 9.185 -32.897 1.00 96.50 90 CYS A N 1
ATOM 734 C CA . CYS A 1 90 ? 28.954 9.218 -34.244 1.00 96.50 90 CYS A CA 1
ATOM 735 C C . CYS A 1 90 ? 29.457 7.845 -34.712 1.00 96.50 90 CYS A C 1
ATOM 737 O O . CYS A 1 90 ? 29.134 7.429 -35.822 1.00 96.50 90 CYS A O 1
ATOM 739 N N . ASP A 1 91 ? 30.175 7.114 -33.855 1.00 95.81 91 ASP A N 1
ATOM 740 C CA . ASP A 1 91 ? 30.645 5.750 -34.124 1.00 95.81 91 ASP A CA 1
ATOM 741 C C . ASP A 1 91 ? 29.463 4.787 -34.342 1.00 95.81 91 ASP A C 1
ATOM 743 O O . ASP A 1 91 ? 29.517 3.870 -35.167 1.00 95.81 91 ASP A O 1
ATOM 747 N N . PHE A 1 92 ? 28.361 4.978 -33.604 1.00 96.25 92 PHE A N 1
ATOM 748 C CA . PHE A 1 92 ? 27.134 4.216 -33.825 1.00 96.25 92 PHE A CA 1
ATOM 749 C C . PHE A 1 92 ? 26.551 4.487 -35.218 1.00 96.25 92 PHE A C 1
ATOM 751 O O . PHE A 1 92 ? 26.195 3.524 -35.899 1.00 96.25 92 PHE A O 1
ATOM 758 N N . CYS A 1 93 ? 26.535 5.750 -35.648 1.00 95.88 93 CYS A N 1
ATOM 759 C CA . CYS A 1 93 ? 26.082 6.176 -36.973 1.00 95.88 93 CYS A CA 1
ATOM 760 C C . CYS A 1 93 ? 27.121 6.004 -38.098 1.00 95.88 93 CYS A C 1
ATOM 762 O O . CYS A 1 93 ? 26.869 6.455 -39.210 1.00 95.88 93 CYS A O 1
ATOM 764 N N . GLU A 1 94 ? 28.269 5.371 -37.825 1.00 94.50 94 GLU A N 1
ATOM 765 C CA . GLU A 1 94 ? 29.328 5.086 -38.813 1.00 94.50 94 GLU A CA 1
ATOM 766 C C . GLU A 1 94 ? 29.931 6.344 -39.464 1.00 94.50 94 GLU A C 1
ATOM 768 O O . GLU A 1 94 ? 30.415 6.317 -40.593 1.00 94.50 94 GLU A O 1
ATOM 773 N N . ILE A 1 95 ? 29.940 7.459 -38.728 1.00 94.31 95 ILE A N 1
ATOM 774 C CA . ILE A 1 95 ? 30.533 8.726 -39.169 1.00 94.31 95 ILE A CA 1
ATOM 775 C C . ILE A 1 95 ? 32.058 8.652 -39.006 1.00 94.31 95 ILE A C 1
ATOM 777 O O . ILE A 1 95 ? 32.550 8.355 -37.915 1.00 94.31 95 ILE A O 1
ATOM 781 N N . ASN A 1 96 ? 32.812 8.956 -40.068 1.00 92.75 96 ASN A N 1
ATOM 782 C CA . ASN A 1 96 ? 34.283 8.963 -40.047 1.00 92.75 96 ASN A CA 1
ATOM 783 C C . ASN A 1 96 ? 34.870 10.066 -39.147 1.00 92.75 96 ASN A C 1
ATOM 785 O O . ASN A 1 96 ? 34.236 11.092 -38.914 1.00 92.75 96 ASN A O 1
ATOM 789 N N . GLU A 1 97 ? 36.103 9.870 -38.670 1.00 91.31 97 GLU A N 1
ATOM 790 C CA . GLU A 1 97 ? 36.739 10.749 -37.674 1.00 91.31 97 GLU A CA 1
ATOM 791 C C . GLU A 1 97 ? 36.847 12.218 -38.114 1.00 91.31 97 GLU A C 1
ATOM 793 O O . GLU A 1 97 ? 36.642 13.113 -37.295 1.00 91.31 97 GLU A O 1
ATOM 798 N N . GLU A 1 98 ? 37.099 12.483 -39.398 1.00 89.81 98 GLU A N 1
ATOM 799 C CA . GLU A 1 98 ? 37.163 13.850 -39.929 1.00 89.81 98 GLU A CA 1
ATOM 800 C C . GLU A 1 98 ? 35.813 14.569 -39.781 1.00 89.81 98 GLU A C 1
ATOM 802 O O . GLU A 1 98 ? 35.730 15.696 -39.292 1.00 89.81 98 GLU A O 1
ATOM 807 N N . THR A 1 99 ? 34.724 13.890 -40.137 1.00 92.44 99 THR A N 1
ATOM 808 C CA . THR A 1 99 ? 33.373 14.449 -40.034 1.00 92.44 99 THR A CA 1
ATOM 809 C C . THR A 1 99 ? 32.915 14.539 -38.577 1.00 92.44 99 THR A C 1
ATOM 811 O O . THR A 1 99 ? 32.177 15.459 -38.224 1.00 92.44 99 THR A O 1
ATOM 814 N N . GLN A 1 100 ? 33.392 13.652 -37.694 1.00 94.31 100 GLN A N 1
ATOM 815 C CA . GLN A 1 100 ? 33.120 13.747 -36.254 1.00 94.31 100 GLN A CA 1
ATOM 816 C C . GLN A 1 100 ? 33.596 15.078 -35.660 1.00 94.31 100 GLN A C 1
ATOM 818 O O . GLN A 1 100 ? 32.907 15.633 -34.803 1.00 94.31 100 GLN A O 1
ATOM 823 N N . PHE A 1 101 ? 34.735 15.606 -36.124 1.00 93.00 101 PHE A N 1
ATOM 824 C CA . PHE A 1 101 ? 35.240 16.905 -35.678 1.00 93.00 101 PHE A CA 1
ATOM 825 C C . PHE A 1 101 ? 34.287 18.044 -36.066 1.00 93.00 101 PHE A C 1
ATOM 827 O O . PHE A 1 101 ? 33.899 18.834 -35.210 1.00 93.00 101 PHE A O 1
ATOM 834 N N . LYS A 1 102 ? 33.801 18.056 -37.314 1.00 94.44 102 LYS A N 1
ATOM 835 C CA . LYS A 1 102 ? 32.813 19.044 -37.788 1.00 94.44 102 LYS A CA 1
ATOM 836 C C . LYS A 1 102 ? 31.502 18.970 -36.995 1.00 94.44 102 LYS A C 1
ATOM 838 O O . LYS A 1 102 ? 30.941 19.990 -36.606 1.00 94.44 102 LYS A O 1
ATOM 843 N N . VAL A 1 103 ? 31.020 17.757 -36.703 1.00 95.31 103 VAL A N 1
ATOM 844 C CA . VAL A 1 103 ? 29.831 17.548 -35.855 1.00 95.31 103 VAL A CA 1
ATOM 845 C C . VAL A 1 103 ? 30.053 18.123 -34.452 1.00 95.31 103 VAL A C 1
ATOM 847 O O . VAL A 1 103 ? 29.161 18.779 -33.914 1.00 95.31 103 VAL A O 1
ATOM 850 N N . LYS A 1 104 ? 31.237 17.911 -33.862 1.00 96.06 104 LYS A N 1
ATOM 851 C CA . LYS A 1 104 ? 31.606 18.473 -32.556 1.00 96.06 104 LYS A CA 1
ATOM 852 C C . LYS A 1 104 ? 31.550 20.000 -32.565 1.00 96.06 104 LYS A C 1
ATOM 854 O O . LYS A 1 104 ? 30.900 20.570 -31.691 1.00 96.06 104 LYS A O 1
ATOM 859 N N . GLU A 1 105 ? 32.156 20.644 -33.559 1.00 95.19 105 GLU A N 1
ATOM 860 C CA . GLU A 1 105 ? 32.148 22.108 -33.683 1.00 95.19 105 GLU A CA 1
ATOM 861 C C . GLU A 1 105 ? 30.724 22.672 -33.758 1.00 95.19 105 GLU A C 1
ATOM 863 O O . GLU A 1 105 ? 30.402 23.637 -33.065 1.00 95.19 105 GLU A O 1
ATOM 868 N N . VAL A 1 106 ? 29.839 22.032 -34.530 1.00 95.38 106 VAL A N 1
ATOM 869 C CA . VAL A 1 106 ? 28.425 22.428 -34.632 1.00 95.38 106 VAL A CA 1
ATOM 870 C C . VAL A 1 106 ? 27.701 22.298 -33.289 1.00 95.38 106 VAL A C 1
ATOM 872 O O . VAL A 1 106 ? 26.966 23.206 -32.896 1.00 95.38 106 VAL A O 1
ATOM 875 N N . VAL A 1 107 ? 27.900 21.192 -32.564 1.00 95.50 107 VAL A N 1
ATOM 876 C CA . VAL A 1 107 ? 27.271 20.978 -31.248 1.00 95.50 107 VAL A CA 1
ATOM 877 C C . VAL A 1 107 ? 27.762 22.008 -30.230 1.00 95.50 107 VAL A C 1
ATOM 879 O O . VAL A 1 107 ? 26.957 22.576 -29.491 1.00 95.50 107 VAL A O 1
ATOM 882 N N . GLU A 1 108 ? 29.067 22.268 -30.185 1.00 94.94 108 GLU A N 1
ATOM 883 C CA . GLU A 1 108 ? 29.667 23.212 -29.236 1.00 94.94 108 GLU A CA 1
ATOM 884 C C . GLU A 1 108 ? 29.284 24.655 -29.556 1.00 94.94 108 GLU A C 1
ATOM 886 O O . GLU A 1 108 ? 28.934 25.411 -28.648 1.00 94.94 108 GLU A O 1
ATOM 891 N N . SER A 1 109 ? 29.243 25.016 -30.840 1.00 94.25 109 SER A N 1
ATOM 892 C CA . SER A 1 109 ? 28.706 26.299 -31.292 1.00 94.25 109 SER A CA 1
ATOM 893 C C . SER A 1 109 ? 27.247 26.473 -30.861 1.00 94.25 109 SER A C 1
ATOM 895 O O . SER A 1 109 ? 26.920 27.483 -30.240 1.00 94.25 109 SER A O 1
ATOM 897 N N . TYR A 1 110 ? 26.387 25.468 -31.073 1.00 95.12 110 TYR A N 1
ATOM 898 C CA . TYR A 1 110 ? 24.986 25.526 -30.646 1.00 95.12 110 TYR A CA 1
ATOM 899 C C . TYR A 1 110 ? 24.845 25.742 -29.131 1.00 95.12 110 TYR A C 1
ATOM 901 O O . TYR A 1 110 ? 24.078 26.605 -28.699 1.00 95.12 110 TYR A O 1
ATOM 909 N N . ILE A 1 111 ? 25.588 24.984 -28.315 1.00 93.06 111 ILE A N 1
ATOM 910 C CA . ILE A 1 111 ? 25.533 25.099 -26.848 1.00 93.06 111 ILE A CA 1
ATOM 911 C C . ILE A 1 111 ? 25.972 26.496 -26.388 1.00 93.06 111 ILE A C 1
ATOM 913 O O . ILE A 1 111 ? 25.350 27.050 -25.481 1.00 93.06 111 ILE A O 1
ATOM 917 N N . ASN A 1 112 ? 27.009 27.060 -27.014 1.00 92.06 112 ASN A N 1
ATOM 918 C CA . ASN A 1 112 ? 27.545 28.379 -26.674 1.00 92.06 112 ASN A CA 1
ATOM 919 C C . ASN A 1 112 ? 26.627 29.532 -27.107 1.00 92.06 112 ASN A C 1
ATOM 921 O O . ASN A 1 112 ? 26.556 30.544 -26.415 1.00 92.06 112 ASN A O 1
ATOM 925 N N . THR A 1 113 ? 25.937 29.401 -28.243 1.00 90.38 113 THR A N 1
ATOM 926 C CA . THR A 1 113 ? 25.048 30.447 -28.775 1.00 90.38 113 THR A CA 1
ATOM 927 C C . THR A 1 113 ? 23.665 30.431 -28.131 1.00 90.38 113 THR A C 1
ATOM 929 O O . THR A 1 113 ? 23.077 31.489 -27.916 1.00 90.38 113 THR A O 1
ATOM 932 N N . TYR A 1 114 ? 23.134 29.245 -27.837 1.00 86.19 114 TYR A N 1
ATOM 933 C CA . TYR A 1 114 ? 21.787 29.080 -27.303 1.00 86.19 114 TYR A CA 1
ATOM 934 C C . TYR A 1 114 ? 21.848 28.644 -25.837 1.00 86.19 114 TYR A C 1
ATOM 936 O O . TYR A 1 114 ? 22.091 29.441 -24.936 1.00 86.19 114 TYR A O 1
ATOM 944 N N . ASN A 1 115 ? 21.584 27.371 -25.578 1.00 85.31 115 ASN A N 1
ATOM 945 C CA . ASN A 1 115 ? 21.730 26.737 -24.283 1.00 85.31 115 ASN A CA 1
ATOM 946 C C . ASN A 1 115 ? 21.888 25.225 -24.506 1.00 85.31 115 ASN A C 1
ATOM 948 O O . ASN A 1 115 ? 21.794 24.721 -25.627 1.00 85.31 115 ASN A O 1
ATOM 952 N N . ASN A 1 116 ? 22.086 24.476 -23.426 1.00 87.50 116 ASN A N 1
ATOM 953 C CA . ASN A 1 116 ? 22.202 23.022 -23.485 1.00 87.50 116 ASN A CA 1
ATOM 954 C C . ASN A 1 116 ? 20.865 22.276 -23.289 1.00 87.50 116 ASN A C 1
ATOM 956 O O . ASN A 1 116 ? 20.863 21.049 -23.215 1.00 87.50 116 ASN A O 1
ATOM 960 N N . LYS A 1 117 ? 19.717 22.966 -23.236 1.00 91.31 117 LYS A N 1
ATOM 961 C CA . LYS A 1 117 ? 18.380 22.353 -23.113 1.00 91.31 117 LYS A CA 1
ATOM 962 C C . LYS A 1 117 ? 17.860 21.844 -24.459 1.00 91.31 117 LYS A C 1
ATOM 964 O O . LYS A 1 117 ? 16.760 22.178 -24.898 1.00 91.31 117 LYS A O 1
ATOM 969 N N . ALA A 1 118 ? 18.649 21.003 -25.116 1.00 93.38 118 ALA A N 1
ATOM 970 C CA . ALA A 1 118 ? 18.269 20.384 -26.375 1.00 93.38 118 ALA A CA 1
ATOM 971 C C . ALA A 1 118 ? 18.654 18.904 -26.444 1.00 93.38 118 ALA A C 1
ATOM 973 O O . ALA A 1 118 ? 19.538 18.416 -25.730 1.00 93.38 118 ALA A O 1
ATOM 974 N N . PHE A 1 119 ? 17.968 18.192 -27.332 1.00 95.69 119 PHE A N 1
ATOM 975 C CA . PHE A 1 119 ? 18.286 16.822 -27.704 1.00 95.69 119 PHE A CA 1
ATOM 976 C C . PHE A 1 119 ? 18.949 16.806 -29.086 1.00 95.69 119 PHE A C 1
ATOM 978 O O . PHE A 1 119 ? 18.437 17.405 -30.022 1.00 95.69 119 PHE A O 1
ATOM 985 N N . LEU A 1 120 ? 20.089 16.139 -29.225 1.00 96.75 120 LEU A N 1
ATOM 986 C CA . LEU A 1 120 ? 20.778 15.951 -30.500 1.00 96.75 120 LEU A CA 1
ATOM 987 C C . LEU A 1 120 ? 20.228 14.717 -31.219 1.00 96.75 120 LEU A C 1
ATOM 989 O O . LEU A 1 120 ? 20.150 13.648 -30.610 1.00 96.75 120 LEU A O 1
ATOM 993 N N . LEU A 1 121 ? 19.946 14.850 -32.514 1.00 97.56 121 LEU A N 1
ATOM 994 C CA . LEU A 1 121 ? 19.665 13.755 -33.442 1.00 97.56 121 LEU A CA 1
ATOM 995 C C . LEU A 1 121 ? 20.682 13.789 -34.592 1.00 97.56 121 LEU A C 1
ATOM 997 O O . LEU A 1 121 ? 20.726 14.762 -35.342 1.00 97.56 121 LEU A O 1
ATOM 1001 N N . LEU A 1 122 ? 21.472 12.725 -34.749 1.00 97.31 122 LEU A N 1
ATOM 1002 C CA . LEU A 1 122 ? 22.352 12.538 -35.905 1.00 97.31 122 LEU A CA 1
ATOM 1003 C C . LEU A 1 122 ? 21.596 11.814 -37.021 1.00 97.31 122 LEU A C 1
ATOM 1005 O O . LEU A 1 122 ? 21.092 10.717 -36.797 1.00 97.31 122 LEU A O 1
ATOM 1009 N N . LYS A 1 123 ? 21.552 12.391 -38.220 1.00 97.19 123 LYS A N 1
ATOM 1010 C CA . LYS A 1 123 ? 20.986 11.794 -39.437 1.00 97.19 123 LYS A CA 1
ATOM 1011 C C . LYS A 1 123 ? 22.089 11.527 -40.457 1.00 97.19 123 LYS A C 1
ATOM 1013 O O . LYS A 1 123 ? 23.049 12.289 -40.532 1.00 97.19 123 LYS A O 1
ATOM 1018 N N . ILE A 1 124 ? 21.936 10.468 -41.249 1.00 95.69 124 ILE A N 1
ATOM 1019 C CA . ILE A 1 124 ? 22.848 10.125 -42.349 1.00 95.69 124 ILE A CA 1
ATOM 1020 C C . ILE A 1 124 ? 22.038 10.111 -43.639 1.00 95.69 124 ILE A C 1
ATOM 1022 O O . ILE A 1 124 ? 21.078 9.348 -43.747 1.00 95.69 124 ILE A O 1
ATOM 1026 N N . ASN A 1 125 ? 22.414 10.941 -44.614 1.00 93.44 125 ASN A N 1
ATOM 1027 C CA . ASN A 1 125 ? 21.706 11.056 -45.893 1.00 93.44 125 ASN A CA 1
ATOM 1028 C C . ASN A 1 125 ? 20.183 11.219 -45.713 1.00 93.44 125 ASN A C 1
ATOM 1030 O O . ASN A 1 125 ? 19.399 10.457 -46.275 1.00 93.44 125 ASN A O 1
ATOM 1034 N N . ASP A 1 126 ? 19.776 12.169 -44.861 1.00 93.94 126 ASP A N 1
ATOM 1035 C CA . ASP A 1 126 ? 18.376 12.456 -44.503 1.00 93.94 126 ASP A CA 1
ATOM 1036 C C . ASP A 1 126 ? 17.615 11.334 -43.777 1.00 93.94 126 ASP A C 1
ATOM 1038 O O . ASP A 1 126 ? 16.457 11.542 -43.402 1.00 93.94 126 ASP A O 1
ATOM 1042 N N . LYS A 1 127 ? 18.255 10.199 -43.485 1.00 96.62 127 LYS A N 1
ATOM 1043 C CA . LYS A 1 127 ? 17.662 9.082 -42.744 1.00 96.62 127 LYS A CA 1
ATOM 1044 C C . LYS A 1 127 ? 18.066 9.102 -41.276 1.00 96.62 127 LYS A C 1
ATOM 1046 O O . LYS A 1 127 ? 19.174 9.494 -40.907 1.00 96.62 127 LYS A O 1
ATOM 1051 N N . THR A 1 128 ? 17.136 8.697 -40.428 1.00 96.81 128 THR A N 1
ATOM 1052 C CA . THR A 1 128 ? 17.315 8.591 -38.982 1.00 96.81 128 THR A CA 1
ATOM 1053 C C . THR A 1 128 ? 18.095 7.326 -38.606 1.00 96.81 128 THR A C 1
ATOM 1055 O O . THR A 1 128 ? 18.116 6.351 -39.363 1.00 96.81 128 THR A O 1
ATOM 1058 N N . PRO A 1 129 ? 18.711 7.287 -37.412 1.00 96.69 129 PRO A N 1
ATOM 1059 C CA . PRO A 1 129 ? 19.364 6.086 -36.908 1.00 96.69 129 PRO A CA 1
ATOM 1060 C C . PRO A 1 129 ? 18.435 4.874 -36.847 1.00 96.69 129 PRO A C 1
ATOM 1062 O O . PRO A 1 129 ? 18.881 3.758 -37.096 1.00 96.69 129 PRO A O 1
ATOM 1065 N N . ARG A 1 130 ? 17.146 5.084 -36.562 1.00 95.56 130 ARG A N 1
ATOM 1066 C CA . ARG A 1 130 ? 16.132 4.030 -36.591 1.00 95.56 130 ARG A CA 1
ATOM 1067 C C . ARG A 1 130 ? 15.987 3.381 -37.963 1.00 95.56 130 ARG A C 1
ATOM 1069 O O . ARG A 1 130 ? 15.929 2.164 -38.040 1.00 95.56 130 ARG A O 1
ATOM 1076 N N . GLU A 1 131 ? 15.968 4.172 -39.030 1.00 95.81 131 GLU A N 1
ATOM 1077 C CA . GLU A 1 131 ? 15.822 3.663 -40.401 1.00 95.81 131 GLU A CA 1
ATOM 1078 C C . GLU A 1 131 ? 17.056 2.896 -40.897 1.00 95.81 131 GLU A C 1
ATOM 1080 O O . GLU A 1 131 ? 16.946 2.103 -41.830 1.00 95.81 131 GLU A O 1
ATOM 1085 N N . LEU A 1 132 ? 18.230 3.147 -40.310 1.00 96.25 132 LEU A N 1
ATOM 1086 C CA . LEU A 1 132 ? 19.507 2.624 -40.806 1.00 96.25 132 LEU A CA 1
ATOM 1087 C C . LEU A 1 132 ? 20.131 1.540 -39.924 1.00 96.25 132 LEU A C 1
ATOM 1089 O O . LEU A 1 132 ? 20.800 0.646 -40.435 1.00 96.25 132 LEU A O 1
ATOM 1093 N N . PHE A 1 133 ? 19.962 1.623 -38.605 1.00 96.56 133 PHE A N 1
ATOM 1094 C CA . PHE A 1 133 ? 20.793 0.890 -37.645 1.00 96.56 133 PHE A CA 1
ATOM 1095 C C . PHE A 1 133 ? 19.979 0.081 -36.628 1.00 96.56 133 PHE A C 1
ATOM 1097 O O . PHE A 1 133 ? 20.472 -0.216 -35.536 1.00 96.56 133 PHE A O 1
ATOM 1104 N N . GLU A 1 134 ? 18.749 -0.300 -36.978 1.00 94.69 134 GLU A N 1
ATOM 1105 C CA . GLU A 1 134 ? 17.848 -1.053 -36.100 1.00 94.69 134 GLU A CA 1
ATOM 1106 C C . GLU A 1 134 ? 18.452 -2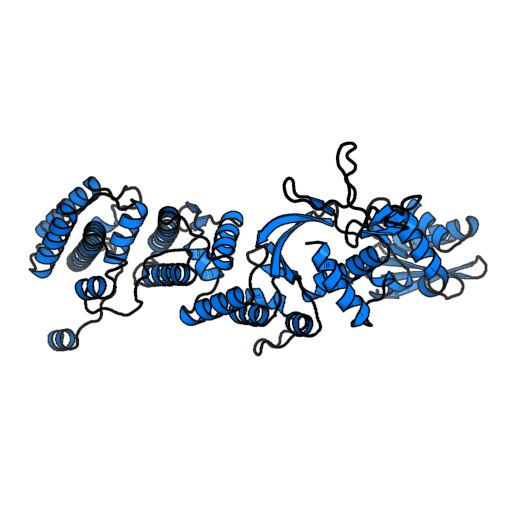.403 -35.652 1.00 94.69 134 GLU A C 1
ATOM 1108 O O . GLU A 1 134 ? 18.590 -2.667 -34.452 1.00 94.69 134 GLU A O 1
ATOM 1113 N N . ASP A 1 135 ? 18.931 -3.214 -36.599 1.00 94.81 135 ASP A N 1
ATOM 1114 C CA . ASP A 1 135 ? 19.547 -4.519 -36.315 1.00 94.81 135 ASP A CA 1
ATOM 1115 C C . ASP A 1 135 ? 20.855 -4.385 -35.525 1.00 94.81 135 ASP A C 1
ATOM 1117 O O . ASP A 1 135 ? 21.119 -5.132 -34.577 1.00 94.81 135 ASP A O 1
ATOM 1121 N N . LYS A 1 136 ? 21.667 -3.378 -35.875 1.00 95.31 136 LYS A N 1
ATOM 1122 C CA . LYS A 1 136 ? 22.917 -3.047 -35.175 1.00 95.31 136 LYS A CA 1
ATOM 1123 C C . LYS A 1 136 ? 22.648 -2.673 -33.719 1.00 95.31 136 LYS A C 1
ATOM 1125 O O . LYS A 1 136 ? 23.410 -3.066 -32.829 1.00 95.31 136 LYS A O 1
ATOM 1130 N N . PHE A 1 137 ? 21.574 -1.925 -33.468 1.00 95.69 137 PHE A N 1
ATOM 1131 C CA . PHE A 1 137 ? 21.136 -1.573 -32.125 1.00 95.69 137 PHE A CA 1
ATOM 1132 C C . PHE A 1 137 ? 20.707 -2.811 -31.338 1.00 95.69 137 PHE A C 1
ATOM 1134 O O . PHE A 1 137 ? 21.230 -3.037 -30.246 1.00 95.69 137 PHE A O 1
ATOM 1141 N N . LEU A 1 138 ? 19.817 -3.637 -31.897 1.00 93.94 138 LEU A N 1
ATOM 1142 C CA . LEU A 1 138 ? 19.327 -4.855 -31.246 1.00 93.94 138 LEU A CA 1
ATOM 1143 C C . LEU A 1 138 ? 20.468 -5.802 -30.872 1.00 93.94 138 LEU A C 1
ATOM 1145 O O . LEU A 1 138 ? 20.566 -6.219 -29.716 1.00 93.94 138 LEU A O 1
ATOM 1149 N N . LYS A 1 139 ? 21.373 -6.074 -31.817 1.00 93.75 139 LYS A N 1
ATOM 1150 C CA . LYS A 1 139 ? 22.541 -6.930 -31.594 1.00 93.75 139 LYS A CA 1
ATOM 1151 C C . LYS A 1 139 ? 23.384 -6.437 -30.414 1.00 93.75 139 LYS A C 1
ATOM 1153 O O . LYS A 1 139 ? 23.588 -7.171 -29.448 1.00 93.75 139 LYS A O 1
ATOM 1158 N N . LYS A 1 140 ? 23.780 -5.157 -30.417 1.00 94.12 140 LYS A N 1
ATOM 1159 C CA . LYS A 1 140 ? 24.578 -4.567 -29.325 1.00 94.12 140 LYS A CA 1
ATOM 1160 C C . LYS A 1 140 ? 23.832 -4.519 -27.989 1.00 94.12 140 LYS A C 1
ATOM 1162 O O . LYS A 1 140 ? 24.456 -4.683 -26.935 1.00 94.12 140 LYS A O 1
ATOM 1167 N N . MET A 1 141 ? 22.518 -4.290 -28.002 1.00 92.56 141 MET A N 1
ATOM 1168 C CA . MET A 1 141 ? 21.699 -4.325 -26.790 1.00 92.56 141 MET A CA 1
ATOM 1169 C C . MET A 1 141 ? 21.718 -5.710 -26.148 1.00 92.56 141 MET A C 1
ATOM 1171 O O . MET A 1 141 ? 21.931 -5.797 -24.941 1.00 92.56 141 MET A O 1
ATOM 1175 N N . PHE A 1 142 ? 21.540 -6.779 -26.922 1.00 91.94 142 PHE A N 1
ATOM 1176 C CA . PHE A 1 142 ? 21.566 -8.147 -26.405 1.00 91.94 142 PHE A CA 1
ATOM 1177 C C . PHE A 1 142 ? 22.962 -8.572 -25.946 1.00 91.94 142 PHE A C 1
ATOM 1179 O O . PHE A 1 142 ? 23.122 -9.001 -24.803 1.00 91.94 142 PHE A O 1
ATOM 1186 N N . GLU A 1 143 ? 23.977 -8.359 -26.781 1.00 91.12 143 GLU A N 1
ATOM 1187 C CA . GLU A 1 143 ? 25.359 -8.742 -26.483 1.00 91.12 143 GLU A CA 1
ATOM 1188 C C . GLU A 1 143 ? 25.909 -7.995 -25.262 1.00 91.12 143 GLU A C 1
ATOM 1190 O O . GLU A 1 143 ? 26.387 -8.607 -24.311 1.00 91.12 143 GLU A O 1
ATOM 1195 N N . THR A 1 144 ? 25.818 -6.660 -25.249 1.00 88.25 144 THR A N 1
ATOM 1196 C CA . THR A 1 144 ? 26.503 -5.825 -24.245 1.00 88.25 144 THR A CA 1
ATOM 1197 C C . THR A 1 144 ? 25.556 -5.286 -23.171 1.00 88.25 144 THR A C 1
ATOM 1199 O O . THR A 1 144 ? 25.886 -5.276 -21.978 1.00 88.25 144 THR A O 1
ATOM 1202 N N . GLY A 1 145 ? 24.373 -4.818 -23.576 1.00 85.88 145 GLY A N 1
ATOM 1203 C CA . GLY A 1 145 ? 23.393 -4.209 -22.673 1.00 85.88 145 GLY A CA 1
ATOM 1204 C C . GLY A 1 145 ? 22.801 -5.224 -21.693 1.00 85.88 145 GLY A C 1
ATOM 1205 O O . GLY A 1 145 ? 22.833 -5.009 -20.475 1.00 85.88 145 GLY A O 1
ATOM 1206 N N . TYR A 1 146 ? 22.320 -6.346 -22.229 1.00 87.06 146 TYR A N 1
ATOM 1207 C CA . TYR A 1 146 ? 21.739 -7.461 -21.480 1.00 87.06 146 TYR A CA 1
ATOM 1208 C C . TYR A 1 146 ? 22.752 -8.552 -21.106 1.00 87.06 146 TYR A C 1
ATOM 1210 O O . TYR A 1 146 ? 22.460 -9.363 -20.229 1.00 87.06 146 TYR A O 1
ATOM 1218 N N . LYS A 1 147 ? 23.969 -8.482 -21.663 1.00 88.06 147 LYS A N 1
ATOM 1219 C CA . LYS A 1 147 ? 25.095 -9.386 -21.394 1.00 88.06 147 LYS A CA 1
ATOM 1220 C C . LYS A 1 147 ? 24.742 -10.838 -21.732 1.00 88.06 147 LYS A C 1
ATOM 1222 O O . LYS A 1 147 ? 24.374 -11.614 -20.850 1.00 88.06 147 LYS A O 1
ATOM 1227 N N . LEU A 1 148 ? 24.845 -11.154 -23.020 1.00 90.50 148 LEU A N 1
ATOM 1228 C CA . LEU A 1 148 ? 24.796 -12.522 -23.536 1.00 90.50 148 LEU A CA 1
ATOM 1229 C C . LEU A 1 148 ? 25.957 -13.338 -22.949 1.00 90.50 148 LEU A C 1
ATOM 1231 O O . LEU A 1 148 ? 27.074 -12.827 -22.850 1.00 90.50 148 LEU A O 1
ATOM 1235 N N . LEU A 1 149 ? 25.681 -14.573 -22.533 1.00 88.62 149 LEU A N 1
ATOM 1236 C CA . LEU A 1 149 ? 26.697 -15.510 -22.060 1.00 88.62 149 LEU A CA 1
ATOM 1237 C C . LEU A 1 149 ? 27.173 -16.444 -23.162 1.00 88.62 149 LEU A C 1
ATOM 1239 O O . LEU A 1 149 ? 26.376 -16.915 -23.969 1.00 88.62 149 LEU A O 1
ATOM 1243 N N . ASP A 1 150 ? 28.464 -16.760 -23.120 1.00 86.38 150 ASP A N 1
ATOM 1244 C CA . ASP A 1 150 ? 29.071 -17.736 -24.015 1.00 86.38 150 ASP A CA 1
ATOM 1245 C C . ASP A 1 150 ? 28.573 -19.152 -23.692 1.00 86.38 150 ASP A C 1
ATOM 1247 O O . ASP A 1 150 ? 28.520 -19.561 -22.527 1.00 86.38 150 ASP A O 1
ATOM 1251 N N . GLY A 1 151 ? 28.257 -19.922 -24.733 1.00 87.00 151 GLY A N 1
ATOM 1252 C CA . GLY A 1 151 ? 27.801 -21.308 -24.622 1.00 87.00 151 GLY A CA 1
ATOM 1253 C C . GLY A 1 151 ? 26.312 -21.465 -24.300 1.00 87.00 151 GLY A C 1
ATOM 1254 O O . GLY A 1 151 ? 25.545 -20.507 -24.235 1.00 87.00 151 GLY A O 1
ATOM 1255 N N . GLU A 1 152 ? 25.890 -22.716 -24.117 1.00 89.88 152 GLU A N 1
ATOM 1256 C CA . GLU A 1 152 ? 24.501 -23.050 -23.801 1.00 89.88 152 GLU A CA 1
ATOM 1257 C C . GLU A 1 152 ? 24.283 -23.206 -22.299 1.00 89.88 152 GLU A C 1
ATOM 1259 O O . GLU A 1 152 ? 24.962 -23.986 -21.630 1.00 89.88 152 GLU A O 1
ATOM 1264 N N . HIS A 1 153 ? 23.244 -22.551 -21.795 1.00 89.56 153 HIS A N 1
ATOM 1265 C CA . HIS A 1 153 ? 22.855 -22.579 -20.390 1.00 89.56 153 HIS A CA 1
ATOM 1266 C C . HIS A 1 153 ? 21.369 -22.895 -20.255 1.00 89.56 153 HIS A C 1
ATOM 1268 O O . HIS A 1 153 ? 20.611 -22.839 -21.223 1.00 89.56 153 HIS A O 1
ATOM 1274 N N . ILE A 1 154 ? 20.931 -23.212 -19.039 1.00 89.25 154 ILE A N 1
ATOM 1275 C CA . ILE A 1 154 ? 19.516 -23.436 -18.737 1.00 89.25 154 ILE A CA 1
ATOM 1276 C C . ILE A 1 154 ? 18.891 -22.113 -18.289 1.00 89.25 154 ILE A C 1
ATOM 1278 O O . ILE A 1 154 ? 19.342 -21.478 -17.334 1.00 89.25 154 ILE A O 1
ATOM 1282 N N . CYS A 1 155 ? 17.823 -21.696 -18.967 1.00 88.88 155 CYS A N 1
ATOM 1283 C CA . CYS A 1 155 ? 17.017 -20.559 -18.543 1.00 88.88 155 CYS A CA 1
ATOM 1284 C C . CYS A 1 155 ? 16.359 -20.851 -17.190 1.00 88.88 155 CYS A C 1
ATOM 1286 O O . CYS A 1 155 ? 15.567 -21.785 -17.073 1.00 88.88 155 CYS A O 1
ATOM 1288 N N . HIS A 1 156 ? 16.593 -19.997 -16.197 1.00 86.12 156 HIS A N 1
ATOM 1289 C CA . HIS A 1 156 ? 16.046 -20.168 -14.848 1.00 86.12 156 HIS A CA 1
ATOM 1290 C C . HIS A 1 156 ? 14.526 -19.962 -14.761 1.00 86.12 156 HIS A C 1
ATOM 1292 O O . HIS A 1 156 ? 13.930 -20.329 -13.757 1.00 86.12 156 HIS A O 1
ATOM 1298 N N . LEU A 1 157 ? 13.897 -19.364 -15.782 1.00 85.56 157 LEU A N 1
ATOM 1299 C CA . LEU A 1 157 ? 12.451 -19.104 -15.784 1.00 85.56 157 LEU A CA 1
ATOM 1300 C C . LEU A 1 157 ? 11.640 -20.147 -16.550 1.00 85.56 157 LEU A C 1
ATOM 1302 O O . LEU A 1 157 ? 10.525 -20.455 -16.151 1.00 85.56 157 LEU A O 1
ATOM 1306 N N . CYS A 1 158 ? 12.161 -20.671 -17.662 1.00 89.44 158 CYS A N 1
ATOM 1307 C CA . CYS A 1 158 ? 11.420 -21.615 -18.508 1.00 89.44 158 CYS A CA 1
ATOM 1308 C C . CYS A 1 158 ? 12.090 -22.986 -18.656 1.00 89.44 158 CYS A C 1
ATOM 1310 O O . CYS A 1 158 ? 11.536 -23.849 -19.330 1.00 89.44 158 CYS A O 1
ATOM 1312 N N . GLY A 1 159 ? 13.289 -23.183 -18.099 1.00 90.31 159 GLY A N 1
ATOM 1313 C CA . GLY A 1 159 ? 14.031 -24.445 -18.160 1.00 90.31 159 GLY A CA 1
ATOM 1314 C C . GLY A 1 159 ? 14.616 -24.799 -19.533 1.00 90.31 159 GLY A C 1
ATOM 1315 O O . GLY A 1 159 ? 15.290 -25.817 -19.657 1.00 90.31 159 GLY A O 1
ATOM 1316 N N . LYS A 1 160 ? 14.394 -23.983 -20.575 1.00 93.38 160 LYS A N 1
ATOM 1317 C CA . LYS A 1 160 ? 14.951 -24.235 -21.913 1.00 93.38 160 LYS A CA 1
ATOM 1318 C C . LYS A 1 160 ? 16.467 -24.046 -21.919 1.00 93.38 160 LYS A C 1
ATOM 1320 O O . LYS A 1 160 ? 16.968 -23.075 -21.349 1.00 93.38 160 LYS A O 1
ATOM 1325 N N . LYS A 1 161 ? 17.168 -24.953 -22.603 1.00 93.62 161 LYS A N 1
ATOM 1326 C CA . LYS A 1 161 ? 18.609 -24.873 -22.859 1.00 93.62 161 LYS A CA 1
ATOM 1327 C C . LYS A 1 161 ? 18.881 -24.009 -24.096 1.00 93.62 161 LYS A C 1
ATOM 1329 O O . LYS A 1 161 ? 18.176 -24.158 -25.092 1.00 93.62 161 LYS A O 1
ATOM 1334 N N . GLY A 1 162 ? 19.868 -23.120 -24.031 1.00 93.06 162 GLY A N 1
ATOM 1335 C CA . GLY A 1 162 ? 20.296 -22.289 -25.158 1.00 93.06 162 GLY A CA 1
ATOM 1336 C C . GLY A 1 162 ? 21.073 -21.053 -24.713 1.00 93.06 162 GLY A C 1
ATOM 1337 O O . GLY A 1 162 ? 21.608 -21.014 -23.606 1.00 93.06 162 GLY A O 1
ATOM 1338 N N . GLU A 1 163 ? 21.111 -20.037 -25.570 1.00 92.62 163 GLU A N 1
ATOM 1339 C CA . GLU A 1 163 ? 21.676 -18.725 -25.246 1.00 92.62 163 GLU A CA 1
ATOM 1340 C C . GLU A 1 163 ? 20.887 -18.034 -24.126 1.00 92.62 163 GLU A C 1
ATOM 1342 O O . GLU A 1 163 ? 19.647 -18.004 -24.124 1.00 92.62 163 GLU A O 1
ATOM 1347 N N . VAL A 1 164 ? 21.612 -17.450 -23.169 1.00 91.19 164 VAL A N 1
ATOM 1348 C CA . VAL A 1 164 ? 21.020 -16.774 -22.010 1.00 91.19 164 VAL A CA 1
ATOM 1349 C C . VAL A 1 164 ? 21.687 -15.438 -21.710 1.00 91.19 164 VAL A C 1
ATOM 1351 O O . VAL A 1 164 ? 22.841 -15.191 -22.051 1.00 91.19 164 VAL A O 1
ATOM 1354 N N . PHE A 1 165 ? 20.948 -14.592 -21.000 1.00 89.38 165 PHE A N 1
ATOM 1355 C CA . PHE A 1 165 ? 21.334 -13.242 -20.618 1.00 89.38 165 PHE A CA 1
ATOM 1356 C C . PHE A 1 165 ? 21.379 -13.108 -19.095 1.00 89.38 165 PHE A C 1
ATOM 1358 O O . PHE A 1 165 ? 20.477 -13.584 -18.399 1.00 89.38 165 PHE A O 1
ATOM 1365 N N . GLU A 1 166 ? 22.392 -12.414 -18.574 1.00 81.00 166 GLU A N 1
ATOM 1366 C CA . GLU A 1 166 ? 22.542 -12.156 -17.130 1.00 81.00 166 GLU A CA 1
ATOM 1367 C C . GLU A 1 166 ? 21.777 -10.923 -16.631 1.00 81.00 166 GLU A C 1
ATOM 1369 O O . GLU A 1 166 ? 21.547 -10.753 -15.428 1.00 81.00 166 GLU A O 1
ATOM 1374 N N . LYS A 1 167 ? 21.409 -10.008 -17.534 1.00 79.88 167 LYS A N 1
ATOM 1375 C CA . LYS A 1 167 ? 20.692 -8.777 -17.190 1.00 79.88 167 LYS A CA 1
ATOM 1376 C C . LYS A 1 167 ? 19.347 -8.753 -17.898 1.00 79.88 167 LYS A C 1
ATOM 1378 O O . LYS A 1 167 ? 19.245 -9.029 -19.083 1.00 79.88 167 LYS A O 1
ATOM 1383 N N . PHE A 1 168 ? 18.318 -8.318 -17.178 1.00 73.31 168 PHE A N 1
ATOM 1384 C CA . PHE A 1 168 ? 16.940 -8.263 -17.686 1.00 73.31 168 PHE A CA 1
ATOM 1385 C C . PHE A 1 168 ? 16.180 -7.024 -17.181 1.00 73.31 168 PHE A C 1
ATOM 1387 O O . PHE A 1 168 ? 14.965 -7.016 -17.020 1.00 73.31 168 PHE A O 1
ATOM 1394 N N . GLY A 1 169 ? 16.908 -5.933 -16.917 1.00 62.34 169 GLY A N 1
ATOM 1395 C CA . GLY A 1 169 ? 16.334 -4.605 -16.662 1.00 62.34 169 GLY A CA 1
ATOM 1396 C C . GLY A 1 169 ? 15.950 -4.306 -15.209 1.00 62.34 169 GLY A C 1
ATOM 1397 O O . GLY A 1 169 ? 16.143 -3.163 -14.788 1.00 62.34 169 GLY A O 1
ATOM 1398 N N . TYR A 1 170 ? 15.499 -5.299 -14.440 1.00 60.44 170 TYR A N 1
ATOM 1399 C CA . TYR A 1 170 ? 15.142 -5.139 -13.028 1.00 60.44 170 TYR A CA 1
ATOM 1400 C C . TYR A 1 170 ? 16.294 -5.458 -12.081 1.00 60.44 170 TYR A C 1
ATOM 1402 O O . TYR A 1 170 ? 16.696 -6.609 -11.961 1.00 60.44 170 TYR A O 1
ATOM 1410 N N . SER A 1 171 ? 16.765 -4.455 -11.344 1.00 55.34 171 SER A N 1
ATOM 1411 C CA . SER A 1 171 ? 17.666 -4.661 -10.207 1.00 55.34 171 SER A CA 1
ATOM 1412 C C . SER A 1 171 ? 16.860 -4.484 -8.924 1.00 55.34 171 SER A C 1
ATOM 1414 O O . SER A 1 171 ? 16.552 -3.356 -8.537 1.00 55.34 171 SER A O 1
ATOM 1416 N N . PHE A 1 172 ? 16.466 -5.592 -8.301 1.00 54.31 172 PHE A N 1
ATOM 1417 C CA . PHE A 1 172 ? 15.797 -5.576 -7.005 1.00 54.31 172 PHE A CA 1
ATOM 1418 C C . PHE A 1 172 ? 16.852 -5.639 -5.903 1.00 54.31 172 PHE A C 1
ATOM 1420 O O . PHE A 1 172 ? 17.699 -6.528 -5.894 1.00 54.31 172 PHE A O 1
ATOM 1427 N N . TYR A 1 173 ? 16.804 -4.692 -4.971 1.00 48.91 173 TYR A N 1
ATOM 1428 C CA . TYR A 1 173 ? 17.615 -4.746 -3.758 1.00 48.91 173 TYR A CA 1
ATOM 1429 C C . TYR A 1 173 ? 16.703 -5.088 -2.585 1.00 48.91 173 TYR A C 1
ATOM 1431 O O . TYR A 1 173 ? 15.992 -4.219 -2.078 1.00 48.91 173 TYR A O 1
ATOM 1439 N N . THR A 1 174 ? 16.728 -6.343 -2.140 1.00 46.94 174 THR A N 1
ATOM 1440 C CA . THR A 1 174 ? 16.270 -6.702 -0.792 1.00 46.94 174 THR A CA 1
ATOM 1441 C C . THR A 1 174 ? 17.273 -7.657 -0.155 1.00 46.94 174 THR A C 1
ATOM 1443 O O . THR A 1 174 ? 17.829 -8.510 -0.844 1.00 46.94 174 THR A O 1
ATOM 1446 N N . ASN A 1 175 ? 17.526 -7.491 1.146 1.00 40.91 175 ASN A N 1
ATOM 1447 C CA . ASN A 1 175 ? 18.430 -8.367 1.896 1.00 40.91 175 ASN A CA 1
ATOM 1448 C C . ASN A 1 175 ? 17.863 -9.789 2.066 1.00 40.91 175 ASN A C 1
ATOM 1450 O O . ASN A 1 175 ? 18.642 -10.715 2.253 1.00 40.91 175 ASN A O 1
ATOM 1454 N N . ASP A 1 176 ? 16.539 -9.974 1.935 1.00 42.75 176 ASP A N 1
ATOM 1455 C CA . ASP A 1 176 ? 15.871 -11.174 2.460 1.00 42.75 176 ASP A CA 1
ATOM 1456 C C . ASP A 1 176 ? 14.950 -11.898 1.447 1.00 42.75 176 ASP A C 1
ATOM 1458 O O . ASP A 1 176 ? 14.338 -12.904 1.801 1.00 42.75 176 ASP A O 1
ATOM 1462 N N . LYS A 1 177 ? 14.781 -11.413 0.200 1.00 45.31 177 LYS A N 1
ATOM 1463 C CA . LYS A 1 177 ? 13.805 -11.978 -0.766 1.00 45.31 177 LYS A CA 1
ATOM 1464 C C . LYS A 1 177 ? 14.322 -12.034 -2.216 1.00 45.31 177 LYS A C 1
ATOM 1466 O O . LYS A 1 177 ? 13.975 -11.202 -3.048 1.00 45.31 177 LYS A O 1
ATOM 1471 N N . LEU A 1 178 ? 15.152 -13.044 -2.486 1.00 45.81 178 LEU A N 1
ATOM 1472 C CA . LEU A 1 178 ? 15.319 -13.812 -3.740 1.00 45.81 178 LEU A CA 1
ATOM 1473 C C . LEU A 1 178 ? 14.845 -13.191 -5.080 1.00 45.81 178 LEU A C 1
ATOM 1475 O O . LEU A 1 178 ? 13.995 -13.782 -5.740 1.00 45.81 178 LEU A O 1
ATOM 1479 N N . ILE A 1 179 ? 15.424 -12.082 -5.558 1.00 47.56 179 ILE A N 1
ATOM 1480 C CA . ILE A 1 179 ? 15.462 -11.779 -7.008 1.00 47.56 179 ILE A CA 1
ATOM 1481 C C . ILE A 1 179 ? 16.740 -11.002 -7.335 1.00 47.56 179 ILE A C 1
ATOM 1483 O O . ILE A 1 179 ? 16.894 -9.857 -6.911 1.00 47.56 179 ILE A O 1
ATOM 1487 N N . TYR A 1 180 ? 17.624 -11.591 -8.145 1.00 48.28 180 TYR A N 1
ATOM 1488 C CA . TYR A 1 180 ? 18.878 -10.965 -8.563 1.00 48.28 180 TYR A CA 1
ATOM 1489 C C . TYR A 1 180 ? 19.024 -10.960 -10.089 1.00 48.28 180 TYR A C 1
ATOM 1491 O O . TYR A 1 180 ? 19.175 -12.013 -10.703 1.00 48.28 180 TYR A O 1
ATOM 1499 N N . SER A 1 181 ? 19.050 -9.768 -10.700 1.00 48.12 181 SER A N 1
ATOM 1500 C CA . SER A 1 181 ? 19.810 -9.561 -11.940 1.00 48.12 181 SER A CA 1
ATOM 1501 C C . SER A 1 181 ? 21.243 -9.232 -11.528 1.00 48.12 181 SER A C 1
ATOM 1503 O O . SER A 1 181 ? 21.420 -8.224 -10.843 1.00 48.12 181 SER A O 1
ATOM 1505 N N . CYS A 1 182 ? 22.225 -10.041 -11.926 1.00 49.09 182 CYS A N 1
ATOM 1506 C CA . CYS A 1 182 ? 23.663 -9.768 -11.793 1.00 49.09 182 CYS A CA 1
ATOM 1507 C C . CYS A 1 182 ? 24.088 -9.152 -10.433 1.00 49.09 182 CYS A C 1
ATOM 1509 O O . CYS A 1 182 ? 24.171 -7.928 -10.298 1.00 49.09 182 CYS A O 1
ATOM 1511 N N . ILE A 1 183 ? 24.404 -9.970 -9.421 1.00 50.56 183 ILE A N 1
ATOM 1512 C CA . ILE A 1 183 ? 25.178 -9.454 -8.282 1.00 50.56 183 ILE A CA 1
ATOM 1513 C C . ILE A 1 183 ? 26.652 -9.505 -8.683 1.00 50.56 183 ILE A C 1
ATOM 1515 O O . ILE A 1 183 ? 27.165 -10.568 -9.008 1.00 50.56 183 ILE A O 1
ATOM 1519 N N . ASN A 1 184 ? 27.340 -8.362 -8.664 1.00 48.00 184 ASN A N 1
ATOM 1520 C CA . ASN A 1 184 ? 28.803 -8.298 -8.777 1.00 48.00 184 ASN A CA 1
ATOM 1521 C C . ASN A 1 184 ? 29.455 -8.769 -7.461 1.00 48.00 184 ASN A C 1
ATOM 1523 O O . ASN A 1 184 ? 30.213 -8.030 -6.838 1.00 48.00 184 ASN A O 1
ATOM 1527 N N . ASP A 1 185 ? 29.086 -9.954 -6.993 1.00 50.44 185 ASP A N 1
ATOM 1528 C CA . ASP A 1 185 ? 29.550 -10.561 -5.753 1.00 50.44 185 ASP A CA 1
ATOM 1529 C C . ASP A 1 185 ? 29.970 -11.989 -6.096 1.00 50.44 185 ASP A C 1
ATOM 1531 O O . ASP A 1 185 ? 29.173 -12.748 -6.647 1.00 50.44 185 ASP A O 1
ATOM 1535 N N . LYS A 1 186 ? 31.242 -12.321 -5.852 1.00 51.12 186 LYS A N 1
ATOM 1536 C CA . LYS A 1 186 ? 31.838 -13.597 -6.281 1.00 51.12 186 LYS A CA 1
ATOM 1537 C C . LYS A 1 186 ? 31.168 -14.806 -5.624 1.00 51.12 186 LYS A C 1
ATOM 1539 O O . LYS A 1 186 ? 31.243 -15.896 -6.179 1.00 51.12 186 LYS A O 1
ATOM 1544 N N . ASP A 1 187 ? 30.485 -14.591 -4.501 1.00 46.50 187 ASP A N 1
ATOM 1545 C CA . ASP A 1 187 ? 29.903 -15.647 -3.674 1.00 46.50 187 ASP A CA 1
ATOM 1546 C C . ASP A 1 187 ? 28.377 -15.778 -3.840 1.00 46.50 187 ASP A C 1
ATOM 1548 O O . ASP A 1 187 ? 27.728 -16.508 -3.089 1.00 46.50 187 ASP A O 1
ATOM 1552 N N . LYS A 1 188 ? 27.762 -15.072 -4.805 1.00 51.28 188 LYS A N 1
ATOM 1553 C CA . LYS A 1 188 ? 26.306 -15.114 -5.026 1.00 51.28 188 LYS A CA 1
ATOM 1554 C C . LYS A 1 188 ? 25.932 -15.458 -6.464 1.00 51.28 188 LYS A C 1
ATOM 1556 O O . LYS A 1 188 ? 26.407 -14.854 -7.419 1.00 51.28 188 LYS A O 1
ATOM 1561 N N . TRP A 1 189 ? 24.991 -16.387 -6.598 1.00 54.62 189 TRP A N 1
ATOM 1562 C CA . TRP A 1 189 ? 24.479 -16.869 -7.879 1.00 54.62 189 TRP A CA 1
ATOM 1563 C C . TRP A 1 189 ? 23.422 -15.906 -8.444 1.00 54.62 189 TRP A C 1
ATOM 1565 O O . TRP A 1 189 ? 22.448 -15.565 -7.767 1.00 54.62 189 TRP A O 1
ATOM 1575 N N . GLY A 1 190 ? 23.626 -15.436 -9.678 1.00 66.06 190 GLY A N 1
ATOM 1576 C CA . GLY A 1 190 ? 22.652 -14.634 -10.427 1.00 66.06 190 GLY A CA 1
ATOM 1577 C C . GLY A 1 190 ? 21.654 -15.497 -11.207 1.00 66.06 190 GLY A C 1
ATOM 1578 O O . GLY A 1 190 ? 21.891 -16.678 -11.436 1.00 66.06 190 GLY A O 1
ATOM 1579 N N . ILE A 1 191 ? 20.541 -14.899 -11.638 1.00 77.94 191 ILE A N 1
ATOM 1580 C CA . ILE A 1 191 ? 19.551 -15.554 -12.506 1.00 77.94 191 ILE A CA 1
ATOM 1581 C C . ILE A 1 191 ? 19.916 -15.273 -13.969 1.00 77.94 191 ILE A C 1
ATOM 1583 O O . ILE A 1 191 ? 20.155 -14.118 -14.324 1.00 77.94 191 ILE A O 1
ATOM 1587 N N . VAL A 1 192 ? 19.902 -16.303 -14.821 1.00 85.06 192 VAL A N 1
ATOM 1588 C CA . VAL A 1 192 ? 20.040 -16.155 -16.284 1.00 85.06 192 VAL A CA 1
ATOM 1589 C C . VAL A 1 192 ? 18.768 -16.568 -17.013 1.00 85.06 192 VAL A C 1
ATOM 1591 O O . VAL A 1 192 ? 18.091 -17.520 -16.613 1.00 85.06 192 VAL A O 1
ATOM 1594 N N . VAL A 1 193 ? 18.434 -15.850 -18.084 1.00 88.81 193 VAL A N 1
ATOM 1595 C CA . VAL A 1 193 ? 17.173 -16.024 -18.822 1.00 88.81 193 VAL A CA 1
ATOM 1596 C C . VAL A 1 193 ? 17.412 -16.130 -20.324 1.00 88.81 193 VAL A C 1
ATOM 1598 O O . VAL A 1 193 ? 18.274 -15.442 -20.853 1.00 88.81 193 VAL A O 1
ATOM 1601 N N . CYS A 1 194 ? 16.646 -16.969 -21.025 1.00 92.19 194 CYS A N 1
ATOM 1602 C CA . CYS A 1 194 ? 16.701 -17.046 -22.490 1.00 92.19 194 CYS A CA 1
ATOM 1603 C C . CYS A 1 194 ? 16.104 -15.795 -23.157 1.00 92.19 194 CYS A C 1
ATOM 1605 O O . CYS A 1 194 ? 15.389 -15.020 -22.511 1.00 92.19 194 CYS A O 1
ATOM 1607 N N . LEU A 1 195 ? 16.336 -15.648 -24.466 1.00 92.00 195 LEU A N 1
ATOM 1608 C CA . LEU A 1 195 ? 15.840 -14.526 -25.270 1.00 92.00 195 LEU A CA 1
ATOM 1609 C C . LEU A 1 195 ? 14.329 -14.309 -25.127 1.00 92.00 195 LEU A C 1
ATOM 1611 O O . LEU A 1 195 ? 13.898 -13.195 -24.856 1.00 92.00 195 LEU A O 1
ATOM 1615 N N . ASP A 1 196 ? 13.525 -15.368 -25.238 1.00 92.38 196 ASP A N 1
ATOM 1616 C CA . ASP A 1 196 ? 12.064 -15.244 -25.176 1.00 92.38 196 ASP A CA 1
ATOM 1617 C C . ASP A 1 196 ? 11.582 -14.739 -23.803 1.00 92.38 196 ASP A C 1
ATOM 1619 O O . ASP A 1 196 ? 10.759 -13.825 -23.715 1.00 92.38 196 ASP A O 1
ATOM 1623 N N . CYS A 1 197 ? 12.156 -15.263 -22.715 1.00 90.50 197 CYS A N 1
ATOM 1624 C CA . CYS A 1 197 ? 11.869 -14.788 -21.362 1.00 90.50 197 CYS A CA 1
ATOM 1625 C C . CYS A 1 197 ? 12.310 -13.334 -21.161 1.00 90.50 197 CYS A C 1
ATOM 1627 O O . CYS A 1 197 ? 11.552 -12.552 -20.588 1.00 90.50 197 CYS A O 1
ATOM 1629 N N . LEU A 1 198 ? 13.500 -12.960 -21.644 1.00 90.06 198 LEU A N 1
ATOM 1630 C CA . LEU A 1 198 ? 13.987 -11.582 -21.595 1.00 90.06 198 LEU A CA 1
ATOM 1631 C C . LEU A 1 198 ? 13.028 -10.644 -22.333 1.00 90.06 198 LEU A C 1
ATOM 1633 O O . LEU A 1 198 ? 12.585 -9.652 -21.761 1.00 90.06 198 LEU A O 1
ATOM 1637 N N . THR A 1 199 ? 12.663 -10.979 -23.569 1.00 90.62 199 THR A N 1
ATOM 1638 C CA . THR A 1 199 ? 11.710 -10.219 -24.380 1.00 90.62 199 THR A CA 1
ATOM 1639 C C . THR A 1 199 ? 10.396 -10.013 -23.631 1.00 90.62 199 THR A C 1
ATOM 1641 O O . THR A 1 199 ? 9.949 -8.874 -23.497 1.00 90.62 199 THR A O 1
ATOM 1644 N N . ASN A 1 200 ? 9.814 -11.074 -23.063 1.00 91.19 200 ASN A N 1
ATOM 1645 C CA . ASN A 1 200 ? 8.580 -10.966 -22.284 1.00 91.19 200 ASN A CA 1
ATOM 1646 C C . ASN A 1 200 ? 8.761 -10.037 -21.066 1.00 91.19 200 ASN A C 1
ATOM 1648 O O . ASN A 1 200 ? 7.935 -9.156 -20.851 1.00 91.19 200 ASN A O 1
ATOM 1652 N N . ILE A 1 201 ? 9.866 -10.135 -20.319 1.00 88.56 201 ILE A N 1
ATOM 1653 C CA . ILE A 1 201 ? 10.155 -9.229 -19.189 1.00 88.56 201 ILE A CA 1
ATOM 1654 C C . ILE A 1 201 ? 10.223 -7.760 -19.637 1.00 88.56 201 ILE A C 1
ATOM 1656 O O . ILE A 1 201 ? 9.723 -6.875 -18.939 1.00 88.56 201 ILE A O 1
ATOM 1660 N N . LEU A 1 202 ? 10.822 -7.477 -20.796 1.00 87.88 202 LEU A N 1
ATOM 1661 C CA . LEU A 1 202 ? 10.939 -6.112 -21.315 1.00 87.88 202 LEU A CA 1
ATOM 1662 C C . LEU A 1 202 ? 9.579 -5.515 -21.701 1.00 87.88 202 LEU A C 1
ATOM 1664 O O . LEU A 1 202 ? 9.299 -4.364 -21.353 1.00 87.88 202 LEU A O 1
ATOM 1668 N N . PHE A 1 203 ? 8.716 -6.304 -22.347 1.00 90.25 203 PHE A N 1
ATOM 1669 C CA . PHE A 1 203 ? 7.327 -5.920 -22.618 1.00 90.25 203 PHE A CA 1
ATOM 1670 C C . PHE A 1 203 ? 6.534 -5.713 -21.328 1.00 90.25 203 PHE A C 1
ATOM 1672 O O . PHE A 1 203 ? 5.869 -4.687 -21.163 1.00 90.25 203 PHE A O 1
ATOM 1679 N N . ALA A 1 204 ? 6.668 -6.645 -20.383 1.00 89.44 204 ALA A N 1
ATOM 1680 C CA . ALA A 1 204 ? 6.013 -6.569 -19.087 1.00 89.44 204 ALA A CA 1
ATOM 1681 C C . ALA A 1 204 ? 6.370 -5.277 -18.361 1.00 89.44 204 ALA A C 1
ATOM 1683 O O . ALA A 1 204 ? 5.486 -4.634 -17.811 1.00 89.44 204 ALA A O 1
ATOM 1684 N N . ARG A 1 205 ? 7.636 -4.844 -18.416 1.00 84.94 205 ARG A N 1
ATOM 1685 C CA . ARG A 1 205 ? 8.073 -3.599 -17.779 1.00 84.94 205 ARG A CA 1
ATOM 1686 C C . ARG A 1 205 ? 7.281 -2.390 -18.248 1.00 84.94 205 ARG A C 1
ATOM 1688 O O . ARG A 1 205 ? 6.731 -1.676 -17.414 1.00 84.94 205 ARG A O 1
ATOM 1695 N N . LYS A 1 206 ? 7.196 -2.184 -19.563 1.00 84.19 206 LYS A N 1
ATOM 1696 C CA . LYS A 1 206 ? 6.444 -1.057 -20.132 1.00 84.19 206 LYS A CA 1
ATOM 1697 C C . LYS A 1 206 ? 4.958 -1.145 -19.808 1.00 84.19 206 LYS A C 1
ATOM 1699 O O . LYS A 1 206 ? 4.333 -0.135 -19.498 1.00 84.19 206 LYS A O 1
ATOM 1704 N N . TYR A 1 207 ? 4.399 -2.350 -19.849 1.00 89.12 207 TYR A N 1
ATOM 1705 C CA . TYR A 1 207 ? 3.000 -2.569 -19.509 1.00 89.12 207 TYR A CA 1
ATOM 1706 C C . TYR A 1 207 ? 2.707 -2.262 -18.036 1.00 89.12 207 TYR A C 1
ATOM 1708 O O . TYR A 1 207 ? 1.777 -1.518 -17.724 1.00 89.12 207 TYR A O 1
ATOM 1716 N N . ILE A 1 208 ? 3.533 -2.786 -17.131 1.00 88.50 208 ILE A N 1
ATOM 1717 C CA . ILE A 1 208 ? 3.427 -2.574 -15.690 1.00 88.50 208 ILE A CA 1
ATOM 1718 C C . ILE A 1 208 ? 3.506 -1.085 -15.371 1.00 88.50 208 ILE A C 1
ATOM 1720 O O . ILE A 1 208 ? 2.632 -0.572 -14.677 1.00 88.50 208 ILE A O 1
ATOM 1724 N N . GLU A 1 209 ? 4.506 -0.390 -15.922 1.00 83.81 209 GLU A N 1
ATOM 1725 C CA . GLU A 1 209 ? 4.703 1.049 -15.720 1.00 83.81 209 GLU A CA 1
ATOM 1726 C C . GLU A 1 209 ? 3.467 1.873 -16.107 1.00 83.81 209 GLU A C 1
ATOM 1728 O O . GLU A 1 209 ? 3.157 2.878 -15.465 1.00 83.81 209 GLU A O 1
ATOM 1733 N N . LYS A 1 210 ? 2.733 1.418 -17.126 1.00 84.81 210 LYS A N 1
ATOM 1734 C CA . LYS A 1 210 ? 1.556 2.101 -17.661 1.00 84.81 210 LYS A CA 1
ATOM 1735 C C . LYS A 1 210 ? 0.261 1.767 -16.912 1.00 84.81 210 LYS A C 1
ATOM 1737 O O . LYS A 1 210 ? -0.526 2.677 -16.648 1.00 84.81 210 LYS A O 1
ATOM 1742 N N . PHE A 1 211 ? 0.033 0.495 -16.579 1.00 89.94 211 PHE A N 1
ATOM 1743 C CA . PHE A 1 211 ? -1.281 0.006 -16.129 1.00 89.94 211 PHE A CA 1
ATOM 1744 C C . PHE A 1 211 ? -1.302 -0.610 -14.731 1.00 89.94 211 PHE A C 1
ATOM 1746 O O . PHE A 1 211 ? -2.341 -0.579 -14.079 1.00 89.94 211 PHE A O 1
ATOM 1753 N N . LEU A 1 212 ? -0.179 -1.155 -14.256 1.00 91.88 212 LEU A N 1
ATOM 1754 C CA . LEU A 1 212 ? -0.127 -1.947 -13.019 1.00 91.88 212 LEU A CA 1
ATOM 1755 C C . LEU A 1 212 ? 0.554 -1.221 -11.848 1.00 91.88 212 LEU A C 1
ATOM 1757 O O . LEU A 1 212 ? 0.728 -1.805 -10.778 1.00 91.88 212 LEU A O 1
ATOM 1761 N N . LEU A 1 213 ? 0.913 0.053 -12.033 1.00 89.56 213 LEU A N 1
ATOM 1762 C CA . LEU A 1 213 ? 1.496 0.921 -11.010 1.00 89.56 213 LEU A CA 1
ATOM 1763 C C . LEU A 1 213 ? 0.538 2.018 -10.549 1.00 89.56 213 LEU A C 1
ATOM 1765 O O . LEU A 1 213 ? -0.182 2.629 -11.340 1.00 89.56 213 LEU A O 1
ATOM 1769 N N . THR A 1 214 ? 0.608 2.333 -9.258 1.00 91.19 214 THR A N 1
ATOM 1770 C CA . THR A 1 214 ? -0.046 3.504 -8.669 1.00 91.19 214 THR A CA 1
ATOM 1771 C C . THR A 1 214 ? 0.695 3.991 -7.422 1.00 91.19 214 THR A C 1
ATOM 1773 O O . THR A 1 214 ? 1.695 3.408 -6.998 1.00 91.19 214 THR A O 1
ATOM 1776 N N . TYR A 1 215 ? 0.211 5.084 -6.837 1.00 88.31 215 TYR A N 1
ATOM 1777 C CA . TYR A 1 215 ? 0.684 5.631 -5.573 1.00 88.31 215 TYR A CA 1
ATOM 1778 C C . TYR A 1 215 ? -0.406 5.473 -4.513 1.00 88.31 215 TYR A C 1
ATOM 1780 O O . TYR A 1 215 ? -1.498 6.021 -4.663 1.00 88.31 215 TYR A O 1
ATOM 1788 N N . TRP A 1 216 ? -0.123 4.738 -3.439 1.00 89.69 216 TRP A N 1
ATOM 1789 C CA . TRP A 1 216 ? -1.084 4.437 -2.379 1.00 89.69 216 TRP A CA 1
ATOM 1790 C C . TRP A 1 216 ? -0.401 4.376 -1.013 1.00 89.69 216 TRP A C 1
ATOM 1792 O O . TRP A 1 216 ? 0.741 3.937 -0.902 1.00 89.69 216 TRP A O 1
ATOM 1802 N N . LEU A 1 217 ? -1.089 4.849 0.033 1.00 86.00 217 LEU A N 1
ATOM 1803 C CA . LEU A 1 217 ? -0.548 4.965 1.397 1.00 86.00 217 LEU A CA 1
ATOM 1804 C C . LEU A 1 217 ? 0.823 5.658 1.456 1.00 86.00 217 LEU A C 1
ATOM 1806 O O . LEU A 1 217 ? 1.698 5.246 2.208 1.00 86.00 217 LEU A O 1
ATOM 1810 N N . ASP A 1 218 ? 1.002 6.711 0.663 1.00 84.38 218 ASP A N 1
ATOM 1811 C CA . ASP A 1 218 ? 2.234 7.502 0.585 1.00 84.38 218 ASP A CA 1
ATOM 1812 C C . ASP A 1 218 ? 3.451 6.758 -0.018 1.00 84.38 218 ASP A C 1
ATOM 1814 O O . ASP A 1 218 ? 4.602 7.158 0.181 1.00 84.38 218 ASP A O 1
ATOM 1818 N N . CYS A 1 219 ? 3.227 5.689 -0.794 1.00 87.88 219 CYS A N 1
ATOM 1819 C CA . CYS A 1 219 ? 4.291 4.946 -1.477 1.00 87.88 219 CYS A CA 1
ATOM 1820 C C . CYS A 1 219 ? 3.872 4.396 -2.850 1.00 87.88 219 CYS A C 1
ATOM 1822 O O . CYS A 1 219 ? 2.686 4.314 -3.169 1.00 87.88 219 CYS A O 1
ATOM 1824 N N . ASN A 1 220 ? 4.853 4.025 -3.682 1.00 90.25 220 ASN A N 1
ATOM 1825 C CA . ASN A 1 220 ? 4.569 3.364 -4.955 1.00 90.25 220 ASN A CA 1
ATOM 1826 C C . ASN A 1 220 ? 4.172 1.912 -4.693 1.00 90.25 220 ASN A C 1
ATOM 1828 O O . ASN A 1 220 ? 4.828 1.208 -3.918 1.00 90.25 220 ASN A O 1
ATOM 1832 N N . VAL A 1 221 ? 3.125 1.463 -5.377 1.00 91.75 221 VAL A N 1
ATOM 1833 C CA . VAL A 1 221 ? 2.641 0.089 -5.308 1.00 91.75 221 VAL A CA 1
ATOM 1834 C C . VAL A 1 221 ? 2.412 -0.463 -6.705 1.00 91.75 221 VAL A C 1
ATOM 1836 O O . VAL A 1 221 ? 1.933 0.232 -7.603 1.00 91.75 221 VAL A O 1
ATOM 1839 N N . MET A 1 222 ? 2.760 -1.733 -6.867 1.00 91.81 222 MET A N 1
ATOM 1840 C CA . MET A 1 222 ? 2.490 -2.516 -8.061 1.00 91.81 222 MET A CA 1
ATOM 1841 C C . MET A 1 222 ? 1.517 -3.637 -7.746 1.00 91.81 222 MET A C 1
ATOM 1843 O O . MET A 1 222 ? 1.726 -4.355 -6.769 1.00 91.81 222 MET A O 1
ATOM 1847 N N . PHE A 1 223 ? 0.504 -3.806 -8.589 1.00 93.88 223 PHE A N 1
ATOM 1848 C CA . PHE A 1 223 ? -0.422 -4.932 -8.533 1.00 93.88 223 PHE A CA 1
ATOM 1849 C C . PHE A 1 223 ? -0.036 -5.931 -9.620 1.00 93.88 223 PHE A C 1
ATOM 1851 O O . PHE A 1 223 ? -0.135 -5.620 -10.802 1.00 93.88 223 PHE A O 1
ATOM 1858 N N . ILE A 1 224 ? 0.441 -7.112 -9.232 1.00 93.12 224 ILE A N 1
ATOM 1859 C CA . ILE A 1 224 ? 0.947 -8.132 -10.155 1.00 93.12 224 ILE A CA 1
ATOM 1860 C C . ILE A 1 224 ? 0.033 -9.356 -10.087 1.00 93.12 224 ILE A C 1
ATOM 1862 O O . ILE A 1 224 ? 0.169 -10.163 -9.160 1.00 93.12 224 ILE A O 1
ATOM 1866 N N . PRO A 1 225 ? -0.889 -9.526 -11.045 1.00 94.38 225 PRO A N 1
ATOM 1867 C CA . PRO A 1 225 ? -1.649 -10.759 -11.164 1.00 94.38 225 PRO A CA 1
ATOM 1868 C C . PRO A 1 225 ? -0.723 -11.926 -11.522 1.00 94.38 225 PRO A C 1
ATOM 1870 O O . PRO A 1 225 ? 0.183 -11.786 -12.343 1.00 94.38 225 PRO A O 1
ATOM 1873 N N . HIS A 1 226 ? -0.936 -13.083 -10.902 1.00 92.38 226 HIS A N 1
ATOM 1874 C CA . HIS A 1 226 ? -0.187 -14.313 -11.176 1.00 92.38 226 HIS A CA 1
ATOM 1875 C C . HIS A 1 226 ? -0.525 -14.905 -12.546 1.00 92.38 226 HIS A C 1
ATOM 1877 O O . HIS A 1 226 ? 0.328 -15.519 -13.183 1.00 92.38 226 HIS A O 1
ATOM 1883 N N . TYR A 1 227 ? -1.762 -14.699 -12.996 1.00 91.44 227 TYR A N 1
ATOM 1884 C CA . TYR A 1 227 ? -2.265 -15.050 -14.315 1.00 91.44 227 TYR A CA 1
ATOM 1885 C C . TYR A 1 227 ? -2.761 -13.789 -15.028 1.00 91.44 227 TYR A C 1
ATOM 1887 O O . TYR A 1 227 ? -3.420 -12.946 -14.417 1.00 91.44 227 TYR A O 1
ATOM 1895 N N . PHE A 1 228 ? -2.444 -13.653 -16.317 1.00 92.25 228 PHE A N 1
ATOM 1896 C CA . PHE A 1 228 ? -2.727 -12.438 -17.077 1.00 92.25 228 PHE A CA 1
ATOM 1897 C C . PHE A 1 228 ? -3.218 -12.766 -18.493 1.00 92.25 228 PHE A C 1
ATOM 1899 O O . PHE A 1 228 ? -2.434 -13.151 -19.358 1.00 92.25 228 PHE A O 1
ATOM 1906 N N . ASP A 1 229 ? -4.522 -12.618 -18.714 1.00 91.94 229 ASP A N 1
ATOM 1907 C CA . ASP A 1 229 ? -5.211 -12.791 -19.997 1.00 91.94 229 ASP A CA 1
ATOM 1908 C C . ASP A 1 229 ? -5.963 -11.507 -20.396 1.00 91.94 229 ASP A C 1
ATOM 1910 O O . ASP A 1 229 ? -5.896 -10.491 -19.704 1.00 91.94 229 ASP A O 1
ATOM 1914 N N . GLU A 1 230 ? -6.703 -11.551 -21.507 1.00 91.75 230 GLU A N 1
ATOM 1915 C CA . GLU A 1 230 ? -7.556 -10.440 -21.961 1.00 91.75 230 GLU A CA 1
ATOM 1916 C C . GLU A 1 230 ? -8.593 -10.029 -20.907 1.00 91.75 230 GLU A C 1
ATOM 1918 O O . GLU A 1 230 ? -8.850 -8.839 -20.724 1.00 91.75 230 GLU A O 1
ATOM 1923 N N . THR A 1 231 ? -9.139 -10.989 -20.154 1.00 91.06 231 THR A N 1
ATOM 1924 C CA . THR A 1 231 ? -10.103 -10.722 -19.080 1.00 91.06 231 THR A CA 1
ATOM 1925 C C . THR A 1 231 ? -9.477 -9.866 -17.981 1.00 91.06 231 THR A C 1
ATOM 1927 O O . THR A 1 231 ? -10.024 -8.827 -17.612 1.00 91.06 231 THR A O 1
ATOM 1930 N N . VAL A 1 232 ? -8.315 -10.273 -17.467 1.00 92.44 232 VAL A N 1
ATOM 1931 C CA . VAL A 1 232 ? -7.578 -9.538 -16.432 1.00 92.44 232 VAL A CA 1
ATOM 1932 C C . VAL A 1 232 ? -7.113 -8.187 -16.970 1.00 92.44 232 VAL A C 1
ATOM 1934 O O . VAL A 1 232 ? -7.287 -7.168 -16.302 1.00 92.44 232 VAL A O 1
ATOM 1937 N N . ALA A 1 233 ? -6.572 -8.153 -18.188 1.00 92.25 233 ALA A N 1
ATOM 1938 C CA . ALA A 1 233 ? -6.118 -6.922 -18.817 1.00 92.25 233 ALA A CA 1
ATOM 1939 C C . ALA A 1 233 ? -7.246 -5.896 -18.966 1.00 92.25 233 ALA A C 1
ATOM 1941 O O . ALA A 1 233 ? -7.041 -4.736 -18.619 1.00 92.25 233 ALA A O 1
ATOM 1942 N N . SER A 1 234 ? -8.446 -6.323 -19.375 1.00 90.69 234 SER A N 1
ATOM 1943 C CA . SER A 1 234 ? -9.598 -5.429 -19.555 1.00 90.69 234 SER A CA 1
ATOM 1944 C C . SER A 1 234 ? -9.965 -4.648 -1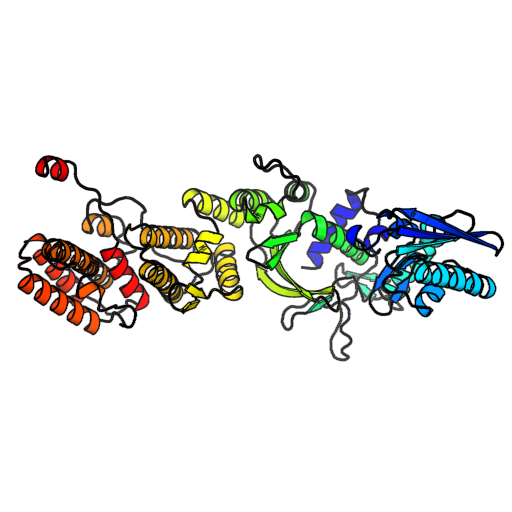8.288 1.00 90.69 234 SER A C 1
ATOM 1946 O O . SER A 1 234 ? -10.403 -3.504 -18.385 1.00 90.69 234 SER A O 1
ATOM 1948 N N . ILE A 1 235 ? -9.729 -5.224 -17.102 1.00 90.62 235 ILE A N 1
ATOM 1949 C CA . ILE A 1 235 ? -9.948 -4.562 -15.811 1.00 90.62 235 ILE A CA 1
ATOM 1950 C C . ILE A 1 235 ? -8.875 -3.490 -15.576 1.00 90.62 235 ILE A C 1
ATOM 1952 O O . ILE A 1 235 ? -9.205 -2.332 -15.323 1.00 90.62 235 ILE A O 1
ATOM 1956 N N . TYR A 1 236 ? -7.591 -3.838 -15.705 1.00 89.75 236 TYR A N 1
ATOM 1957 C CA . TYR A 1 236 ? -6.480 -2.910 -15.437 1.00 89.75 236 TYR A CA 1
ATOM 1958 C C . TYR A 1 236 ? -6.307 -1.813 -16.498 1.00 89.75 236 TYR A C 1
ATOM 1960 O O . TYR A 1 236 ? -5.798 -0.733 -16.193 1.00 89.75 236 TYR A O 1
ATOM 1968 N N . GLU A 1 237 ? -6.720 -2.076 -17.737 1.00 88.25 237 GLU A N 1
ATOM 1969 C CA . GLU A 1 237 ? -6.738 -1.099 -18.829 1.00 88.25 237 GLU A CA 1
ATOM 1970 C C . GLU A 1 237 ? -8.013 -0.244 -18.831 1.00 88.25 237 GLU A C 1
ATOM 1972 O O . GLU A 1 237 ? -8.079 0.747 -19.563 1.00 88.25 237 GLU A O 1
ATOM 1977 N N . SER A 1 238 ? -9.017 -0.596 -18.020 1.00 80.62 238 SER A N 1
ATOM 1978 C CA . SER A 1 238 ? -10.282 0.132 -17.987 1.00 80.62 238 SER A CA 1
ATOM 1979 C C . SER A 1 238 ? -10.092 1.599 -17.578 1.00 80.62 238 SER A C 1
ATOM 1981 O O . SER A 1 238 ? -9.271 1.966 -16.736 1.00 80.62 238 SER A O 1
ATOM 1983 N N . SER A 1 239 ? -10.890 2.472 -18.185 1.00 64.62 239 SER A N 1
ATOM 1984 C CA . SER A 1 239 ? -11.095 3.855 -17.735 1.00 64.62 239 SER A CA 1
ATOM 1985 C C . SER A 1 239 ? -12.443 4.038 -17.030 1.00 64.62 239 SER A C 1
ATOM 1987 O O . SER A 1 239 ? -12.764 5.135 -16.579 1.00 64.62 239 SER A O 1
ATOM 1989 N N . LYS A 1 240 ? -13.247 2.970 -16.959 1.00 56.91 240 LYS A N 1
ATOM 1990 C CA . LYS A 1 240 ? -14.651 2.993 -16.551 1.00 56.91 240 LYS A CA 1
ATOM 1991 C C . LYS A 1 240 ? -14.791 2.833 -15.040 1.00 56.91 240 LYS A C 1
ATOM 1993 O O . LYS A 1 240 ? -15.164 1.775 -14.557 1.00 56.91 240 LYS A O 1
ATOM 1998 N N . ILE A 1 241 ? -14.533 3.912 -14.315 1.00 59.69 241 ILE A N 1
ATOM 1999 C CA . ILE A 1 241 ? -15.239 4.177 -13.061 1.00 59.69 241 ILE A CA 1
ATOM 2000 C C . ILE A 1 241 ? -16.030 5.453 -13.332 1.00 59.69 241 ILE A C 1
ATOM 2002 O O . ILE A 1 241 ? -15.442 6.517 -13.541 1.00 59.69 241 ILE A O 1
ATOM 2006 N N . GLU A 1 242 ? -17.349 5.329 -13.458 1.00 51.03 242 GLU A N 1
ATOM 2007 C CA . GLU A 1 242 ? -18.244 6.469 -13.666 1.00 51.03 242 GLU A CA 1
ATOM 2008 C C . GLU A 1 242 ? -18.112 7.417 -12.465 1.00 51.03 242 GLU A C 1
ATOM 2010 O O . GLU A 1 242 ? -18.494 7.010 -11.374 1.00 51.03 242 GLU A O 1
ATOM 2015 N N . ASN A 1 243 ? -17.524 8.619 -12.644 1.00 47.44 243 ASN A N 1
ATOM 2016 C CA . ASN A 1 243 ? -17.927 9.877 -11.963 1.00 47.44 243 ASN A CA 1
ATOM 2017 C C . ASN A 1 243 ? -16.925 11.051 -11.911 1.00 47.44 243 ASN A C 1
ATOM 2019 O O . ASN A 1 243 ? -17.279 12.068 -11.324 1.00 47.44 243 ASN A O 1
ATOM 2023 N N . ASP A 1 244 ? -15.722 11.025 -12.497 1.00 48.34 244 ASP A N 1
ATOM 2024 C CA . ASP A 1 244 ? -14.780 12.149 -12.255 1.00 48.34 244 ASP A CA 1
ATOM 2025 C C . ASP A 1 244 ? -14.341 12.977 -13.470 1.00 48.34 244 ASP A C 1
ATOM 2027 O O . ASP A 1 244 ? -13.584 13.931 -13.299 1.00 48.34 244 ASP A O 1
ATOM 2031 N N . GLY A 1 245 ? -14.770 12.641 -14.692 1.00 50.72 245 GLY A N 1
ATOM 2032 C CA . GLY A 1 245 ? -14.316 13.336 -15.906 1.00 50.72 245 GLY A CA 1
ATOM 2033 C C . GLY A 1 245 ? -12.790 13.307 -16.126 1.00 50.72 245 GLY A C 1
ATOM 2034 O O . GLY A 1 245 ? -12.296 13.959 -17.045 1.00 50.72 245 GLY A O 1
ATOM 2035 N N . SER A 1 246 ? -12.027 12.561 -15.311 1.00 51.00 246 SER A N 1
ATOM 2036 C CA . SER A 1 246 ? -10.568 12.523 -15.349 1.00 51.00 246 SER A CA 1
ATOM 2037 C C . SER A 1 246 ? -10.086 11.354 -16.207 1.00 51.00 246 SER A C 1
ATOM 2039 O O . SER A 1 246 ? -10.494 10.208 -16.044 1.00 51.00 246 SER A O 1
ATOM 2041 N N . VAL A 1 247 ? -9.169 11.609 -17.139 1.00 54.38 247 VAL A N 1
ATOM 2042 C CA . VAL A 1 247 ? -8.550 10.563 -17.975 1.00 54.38 247 VAL A CA 1
ATOM 2043 C C . VAL A 1 247 ? -7.363 9.949 -17.219 1.00 54.38 247 VAL A C 1
ATOM 2045 O O . VAL A 1 247 ? -6.218 9.997 -17.661 1.00 54.38 247 VAL A O 1
ATOM 2048 N N . THR A 1 248 ? -7.595 9.442 -16.006 1.00 62.91 248 THR A N 1
ATOM 2049 C CA . THR A 1 248 ? -6.562 8.754 -15.213 1.00 62.91 248 THR A CA 1
ATOM 2050 C C . THR A 1 248 ? -6.741 7.235 -15.282 1.00 62.91 248 THR A C 1
ATOM 2052 O O . THR A 1 248 ? -7.863 6.737 -15.374 1.00 62.91 248 THR A O 1
ATOM 2055 N N . SER A 1 249 ? -5.629 6.485 -15.294 1.00 75.06 249 SER A N 1
ATOM 2056 C CA . SER A 1 249 ? -5.652 5.016 -15.387 1.00 75.06 249 SER A CA 1
ATOM 2057 C C . SER A 1 249 ? -6.339 4.374 -14.176 1.00 75.06 249 SER A C 1
ATOM 2059 O O . SER A 1 249 ? -6.270 4.923 -13.076 1.00 75.06 249 SER A O 1
ATOM 2061 N N . PHE A 1 250 ? -6.954 3.198 -14.363 1.00 85.88 250 PHE A N 1
ATOM 2062 C CA . PHE A 1 250 ? -7.718 2.459 -13.345 1.00 85.88 250 PHE A CA 1
ATOM 2063 C C . PHE A 1 250 ? -7.078 2.486 -11.946 1.00 85.88 250 PHE A C 1
ATOM 2065 O O . PHE A 1 250 ? -7.656 3.022 -11.004 1.00 85.88 250 PHE A O 1
ATOM 2072 N N . LEU A 1 251 ? -5.833 2.014 -11.806 1.00 87.81 251 LEU A N 1
ATOM 2073 C CA . LEU A 1 251 ? -5.168 1.967 -10.498 1.00 87.81 251 LEU A CA 1
ATOM 2074 C C . LEU A 1 251 ? -4.830 3.344 -9.911 1.00 87.81 251 LEU A C 1
ATOM 2076 O O . LEU A 1 251 ? -4.710 3.469 -8.691 1.00 87.81 251 LEU A O 1
ATOM 2080 N N . LYS A 1 252 ? -4.684 4.400 -10.723 1.00 84.69 252 LYS A N 1
ATOM 2081 C CA . LYS A 1 252 ? -4.472 5.765 -10.201 1.00 84.69 252 LYS A CA 1
ATOM 2082 C C . LYS A 1 252 ? -5.694 6.279 -9.442 1.00 84.69 252 LYS A C 1
ATOM 2084 O O . LYS A 1 252 ? -5.537 7.108 -8.546 1.00 84.69 252 LYS A O 1
ATOM 2089 N N . ARG A 1 253 ? -6.878 5.726 -9.723 1.00 84.69 253 ARG A N 1
ATOM 2090 C CA . ARG A 1 253 ? -8.124 6.019 -9.004 1.00 84.69 253 ARG A CA 1
ATOM 2091 C C . ARG A 1 253 ? -8.191 5.366 -7.631 1.00 84.69 253 ARG A C 1
ATOM 2093 O O . ARG A 1 253 ? -9.045 5.753 -6.845 1.00 84.69 253 ARG A O 1
ATOM 2100 N N . LEU A 1 254 ? -7.269 4.457 -7.290 1.00 88.00 254 LEU A N 1
ATOM 2101 C CA . LEU A 1 254 ? -7.268 3.776 -5.994 1.00 88.00 254 LEU A CA 1
ATOM 2102 C C . LEU A 1 254 ? -7.320 4.769 -4.828 1.00 88.00 254 LEU A C 1
ATOM 2104 O O . LEU A 1 254 ? -7.979 4.489 -3.851 1.00 88.00 254 LEU A O 1
ATOM 2108 N N . ARG A 1 255 ? -6.704 5.954 -4.921 1.00 82.88 255 ARG A N 1
ATOM 2109 C CA . ARG A 1 255 ? -6.740 6.951 -3.832 1.00 82.88 255 ARG A CA 1
ATOM 2110 C C . ARG A 1 255 ? -8.102 7.613 -3.613 1.00 82.88 255 ARG A C 1
ATOM 2112 O O . ARG A 1 255 ? -8.340 8.115 -2.520 1.00 82.88 255 ARG A O 1
ATOM 2119 N N . THR A 1 256 ? -8.932 7.698 -4.649 1.00 82.06 256 THR A N 1
ATOM 2120 C CA . THR A 1 256 ? -10.209 8.430 -4.627 1.00 82.06 256 THR A CA 1
ATOM 2121 C C . THR A 1 256 ? -11.414 7.496 -4.627 1.00 82.06 256 THR A C 1
ATOM 2123 O O . THR A 1 256 ? -12.427 7.828 -4.027 1.00 82.06 256 THR A O 1
ATOM 2126 N N . HIS A 1 257 ? -11.276 6.313 -5.225 1.00 86.44 257 HIS A N 1
ATOM 2127 C CA . HIS A 1 257 ? -12.315 5.297 -5.386 1.00 86.44 257 HIS A CA 1
ATOM 2128 C C . HIS A 1 257 ? -11.789 3.933 -4.904 1.00 86.44 257 HIS A C 1
ATOM 2130 O O . HIS A 1 257 ? -11.785 2.956 -5.652 1.00 86.44 257 HIS A O 1
ATOM 2136 N N . GLU A 1 258 ? -11.278 3.872 -3.662 1.00 87.44 258 GLU A N 1
ATOM 2137 C CA . GLU A 1 258 ? -10.644 2.663 -3.096 1.00 87.44 258 GLU A CA 1
ATOM 2138 C C . GLU A 1 258 ? -11.524 1.424 -3.279 1.00 87.44 258 GLU A C 1
ATOM 2140 O O . GLU A 1 258 ? -11.063 0.393 -3.762 1.00 87.44 258 GLU A O 1
ATOM 2145 N N . ASN A 1 259 ? -12.800 1.550 -2.925 1.00 88.56 259 ASN A N 1
ATOM 2146 C CA . ASN A 1 259 ? -13.752 0.453 -2.930 1.00 88.56 259 ASN A CA 1
ATOM 2147 C C . ASN A 1 259 ? -13.990 -0.127 -4.331 1.00 88.56 259 ASN A C 1
ATOM 2149 O O . ASN A 1 259 ? -13.870 -1.335 -4.521 1.00 88.56 259 ASN A O 1
ATOM 2153 N N . ASP A 1 260 ? -14.252 0.733 -5.317 1.00 89.12 260 ASP A N 1
ATOM 2154 C CA . ASP A 1 260 ? -14.545 0.315 -6.691 1.00 89.12 260 ASP A CA 1
ATOM 2155 C C . ASP A 1 260 ? -13.336 -0.379 -7.316 1.00 89.12 260 ASP A C 1
ATOM 2157 O O . ASP A 1 260 ? -13.453 -1.480 -7.851 1.00 89.12 260 ASP A O 1
ATOM 2161 N N . VAL A 1 261 ? -12.144 0.208 -7.148 1.00 91.50 261 VAL A N 1
ATOM 2162 C CA . VAL A 1 261 ? -10.897 -0.372 -7.661 1.00 91.50 261 VAL A CA 1
ATOM 2163 C C . VAL A 1 261 ? -10.622 -1.736 -7.021 1.00 91.50 261 VAL A C 1
ATOM 2165 O O . VAL A 1 261 ? -10.285 -2.692 -7.716 1.00 91.50 261 VAL A O 1
ATOM 2168 N N . ILE A 1 262 ? -10.789 -1.868 -5.702 1.00 93.38 262 ILE A N 1
ATOM 2169 C CA . ILE A 1 262 ? -10.605 -3.148 -4.998 1.00 93.38 262 ILE A CA 1
ATOM 2170 C C . ILE A 1 262 ? -11.650 -4.170 -5.451 1.00 93.38 262 ILE A C 1
ATOM 2172 O O . ILE A 1 262 ? -11.308 -5.330 -5.678 1.00 93.38 262 ILE A O 1
ATOM 2176 N N . SER A 1 263 ? -12.907 -3.755 -5.601 1.00 93.12 263 SER A N 1
ATOM 2177 C CA . SER A 1 263 ? -14.004 -4.606 -6.065 1.00 93.12 263 SER A CA 1
ATOM 2178 C C . SER A 1 263 ? -13.715 -5.172 -7.454 1.00 93.12 263 SER A C 1
ATOM 2180 O O . SER A 1 263 ? -13.816 -6.383 -7.661 1.00 93.12 263 SER A O 1
ATOM 2182 N N . ASP A 1 264 ? -13.271 -4.319 -8.377 1.00 92.75 264 ASP A N 1
ATOM 2183 C CA . ASP A 1 264 ? -12.944 -4.684 -9.753 1.00 92.75 264 ASP A CA 1
ATOM 2184 C C . ASP A 1 264 ? -11.712 -5.588 -9.844 1.00 92.75 264 ASP A C 1
ATOM 2186 O O . ASP A 1 264 ? -11.739 -6.578 -10.575 1.00 92.75 264 ASP A O 1
ATOM 2190 N N . ILE A 1 265 ? -10.674 -5.355 -9.030 1.00 93.25 265 ILE A N 1
ATOM 2191 C CA . ILE A 1 265 ? -9.565 -6.316 -8.894 1.00 93.25 265 ILE A CA 1
ATOM 2192 C C . ILE A 1 265 ? -10.094 -7.676 -8.410 1.00 93.25 265 ILE A C 1
ATOM 2194 O O . ILE A 1 265 ? -9.648 -8.718 -8.886 1.00 93.25 265 ILE A O 1
ATOM 2198 N N . GLY A 1 266 ? -11.088 -7.700 -7.518 1.00 92.75 266 GLY A N 1
ATOM 2199 C CA . GLY A 1 266 ? -11.736 -8.934 -7.065 1.00 92.75 266 GLY A CA 1
ATOM 2200 C C . GLY A 1 266 ? -12.535 -9.681 -8.139 1.00 92.75 266 GLY A C 1
ATOM 2201 O O . GLY A 1 266 ? -12.791 -10.874 -7.980 1.00 92.75 266 GLY A O 1
ATOM 2202 N N . LYS A 1 267 ? -12.890 -9.022 -9.250 1.00 92.19 267 LYS A N 1
ATOM 2203 C CA . LYS A 1 267 ? -13.510 -9.665 -10.424 1.00 92.19 267 LYS A CA 1
ATOM 2204 C C . LYS A 1 267 ? -12.484 -10.385 -11.300 1.00 92.19 267 LYS A C 1
ATOM 2206 O O . LYS A 1 267 ? -12.867 -11.207 -12.135 1.00 92.19 267 LYS A O 1
ATOM 2211 N N . THR A 1 268 ? -11.191 -10.107 -11.116 1.00 88.00 268 THR A N 1
ATOM 2212 C CA . THR A 1 268 ? -10.138 -10.891 -11.766 1.00 88.00 268 THR A CA 1
ATOM 2213 C C . THR A 1 268 ? -10.210 -12.335 -11.265 1.00 88.00 268 THR A C 1
ATOM 2215 O O . THR A 1 268 ? -10.515 -12.593 -10.107 1.00 88.00 268 THR A O 1
ATOM 2218 N N . LYS A 1 269 ? -9.915 -13.323 -12.110 1.00 87.12 269 LYS A N 1
ATOM 2219 C CA . LYS A 1 269 ? -9.793 -14.726 -11.665 1.00 87.12 269 LYS A CA 1
ATOM 2220 C C . LYS A 1 269 ? -8.359 -15.075 -11.249 1.00 87.12 269 LYS A C 1
ATOM 2222 O O . LYS A 1 269 ? -7.998 -16.246 -11.212 1.00 87.12 269 LYS A O 1
ATOM 2227 N N . SER A 1 270 ? -7.539 -14.066 -10.948 1.00 93.00 270 SER A N 1
ATOM 2228 C CA . SER A 1 270 ? -6.112 -14.224 -10.676 1.00 93.00 270 SER A CA 1
ATOM 2229 C C . SER A 1 270 ? -5.757 -13.813 -9.254 1.00 93.00 270 SER A C 1
ATOM 2231 O O . SER A 1 270 ? -6.095 -12.721 -8.801 1.00 93.00 270 SER A O 1
ATOM 2233 N N . LEU A 1 271 ? -4.955 -14.642 -8.584 1.00 94.81 271 LEU A N 1
ATOM 2234 C CA . LEU A 1 271 ? -4.193 -14.199 -7.417 1.00 94.81 271 LEU A CA 1
ATOM 2235 C C . LEU A 1 271 ? -3.390 -12.946 -7.774 1.00 94.81 271 LEU A C 1
ATOM 2237 O O . LEU A 1 271 ? -2.885 -12.844 -8.893 1.00 94.81 271 LEU A O 1
ATOM 2241 N N . THR A 1 272 ? -3.275 -12.004 -6.844 1.00 94.88 272 THR A N 1
ATOM 2242 C CA . THR A 1 272 ? -2.547 -10.751 -7.081 1.00 94.88 272 THR A CA 1
ATOM 2243 C C . THR A 1 272 ? -1.558 -10.475 -5.955 1.00 94.88 272 THR A C 1
ATOM 2245 O O . THR A 1 272 ? -1.917 -10.511 -4.776 1.00 94.88 272 THR A O 1
ATOM 2248 N N . ASP A 1 273 ? -0.309 -10.182 -6.319 1.00 94.12 273 ASP A N 1
ATOM 2249 C CA . ASP A 1 273 ? 0.691 -9.629 -5.405 1.00 94.12 273 ASP A CA 1
ATOM 2250 C C . ASP A 1 273 ? 0.587 -8.098 -5.385 1.00 94.12 273 ASP A C 1
ATOM 2252 O O . ASP A 1 273 ? 0.484 -7.464 -6.434 1.00 94.12 273 ASP A O 1
ATOM 2256 N N . MET A 1 274 ? 0.691 -7.490 -4.204 1.00 94.50 274 MET A N 1
ATOM 2257 C CA . MET A 1 274 ? 0.908 -6.050 -4.043 1.00 94.50 274 MET A CA 1
ATOM 2258 C C . MET A 1 274 ? 2.341 -5.796 -3.577 1.00 94.50 274 MET A C 1
ATOM 2260 O O . MET A 1 274 ? 2.720 -6.186 -2.467 1.00 94.50 274 MET A O 1
ATOM 2264 N N . VAL A 1 275 ? 3.146 -5.135 -4.409 1.00 91.38 275 VAL A N 1
ATOM 2265 C CA . VAL A 1 275 ? 4.565 -4.855 -4.141 1.00 91.38 275 VAL A CA 1
ATOM 2266 C C . VAL A 1 275 ? 4.750 -3.374 -3.842 1.00 91.38 275 VAL A C 1
ATOM 2268 O O . VAL A 1 275 ? 4.597 -2.541 -4.730 1.00 91.38 275 VAL A O 1
ATOM 2271 N N . PHE A 1 276 ? 5.117 -3.050 -2.603 1.00 91.12 276 PHE A N 1
ATOM 2272 C CA . PHE A 1 276 ? 5.363 -1.680 -2.154 1.00 91.12 276 PHE A CA 1
ATOM 2273 C C . PHE A 1 276 ? 6.850 -1.356 -2.233 1.00 91.12 276 PHE A C 1
ATOM 2275 O O . PHE A 1 276 ? 7.679 -2.050 -1.630 1.00 91.12 276 PHE A O 1
ATOM 2282 N N . TYR A 1 277 ? 7.199 -0.295 -2.955 1.00 86.38 277 TYR A N 1
ATOM 2283 C CA . TYR A 1 277 ? 8.589 0.039 -3.250 1.00 86.38 277 TYR A CA 1
ATOM 2284 C C . TYR A 1 277 ? 8.833 1.551 -3.307 1.00 86.38 277 TYR A C 1
ATOM 2286 O O . TYR A 1 277 ? 7.910 2.362 -3.359 1.00 86.38 277 TYR A O 1
ATOM 2294 N N . SER A 1 278 ? 10.105 1.943 -3.319 1.00 80.62 278 SER A N 1
ATOM 2295 C CA . SER A 1 278 ? 10.514 3.252 -3.830 1.00 80.62 278 SER A CA 1
ATOM 2296 C C . SER A 1 278 ? 11.583 3.081 -4.884 1.00 80.62 278 SER A C 1
ATOM 2298 O O . SER A 1 278 ? 12.347 2.112 -4.897 1.00 80.62 278 SER A O 1
ATOM 2300 N N . GLU A 1 279 ? 11.680 4.085 -5.736 1.00 71.88 279 GLU A N 1
ATOM 2301 C CA . GLU A 1 279 ? 12.797 4.205 -6.651 1.00 71.88 279 GLU A CA 1
ATOM 2302 C C . GLU A 1 279 ? 14.005 4.769 -5.910 1.00 71.88 279 GLU A C 1
ATOM 2304 O O . GLU A 1 279 ? 13.887 5.711 -5.127 1.00 71.88 279 GLU A O 1
ATOM 2309 N N . ILE A 1 280 ? 15.174 4.178 -6.141 1.00 64.12 280 ILE A N 1
ATOM 2310 C CA . ILE A 1 280 ? 16.446 4.754 -5.722 1.00 64.12 280 ILE A CA 1
ATOM 2311 C C . ILE A 1 280 ? 16.904 5.693 -6.851 1.00 64.12 280 ILE A C 1
ATOM 2313 O O . ILE A 1 280 ? 17.258 5.211 -7.933 1.00 64.12 280 ILE A O 1
ATOM 2317 N N . PRO A 1 281 ? 16.949 7.025 -6.632 1.00 52.88 281 PRO A N 1
ATOM 2318 C CA . PRO A 1 281 ? 17.201 7.988 -7.709 1.00 52.88 281 PRO A CA 1
ATOM 2319 C C . PRO A 1 281 ? 18.545 7.795 -8.424 1.00 52.88 281 PRO A C 1
ATOM 2321 O O . PRO A 1 281 ? 18.661 8.059 -9.617 1.00 52.88 281 PRO A O 1
ATOM 2324 N N . LYS A 1 282 ? 19.573 7.312 -7.709 1.00 51.94 282 LYS A N 1
ATOM 2325 C CA . LYS A 1 282 ? 20.948 7.210 -8.228 1.00 51.94 282 LYS A CA 1
ATOM 2326 C C . LYS A 1 282 ? 21.138 6.123 -9.291 1.00 51.94 282 LYS A C 1
ATOM 2328 O O . LYS A 1 282 ? 21.962 6.294 -10.182 1.00 51.94 282 LYS A O 1
ATOM 2333 N N . ASN A 1 283 ? 20.417 5.009 -9.203 1.00 53.81 283 ASN A N 1
ATOM 2334 C CA . ASN A 1 283 ? 20.615 3.840 -10.072 1.00 53.81 283 ASN A CA 1
ATOM 2335 C C . ASN A 1 283 ? 19.316 3.334 -10.725 1.00 53.81 283 ASN A C 1
ATOM 2337 O O . ASN A 1 283 ? 19.361 2.330 -11.436 1.00 53.81 283 ASN A O 1
ATOM 2341 N N . LYS A 1 284 ? 18.179 4.017 -10.504 1.00 56.78 284 LYS A N 1
ATOM 2342 C CA .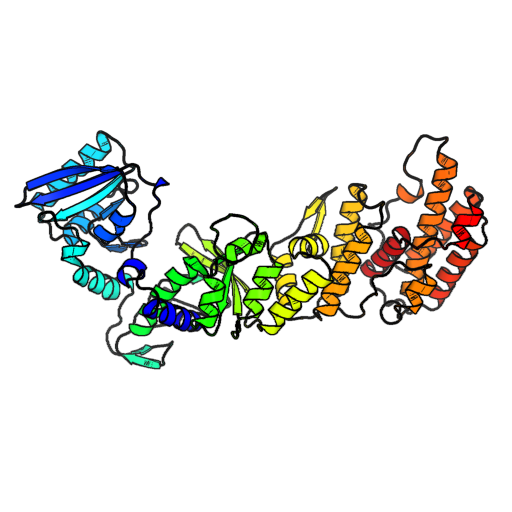 LYS A 1 284 ? 16.846 3.599 -10.968 1.00 56.78 284 LYS A CA 1
ATOM 2343 C C . LYS A 1 284 ? 16.506 2.154 -10.566 1.00 56.78 284 LYS A C 1
ATOM 2345 O O . LYS A 1 284 ? 15.852 1.439 -11.318 1.00 56.78 284 LYS A O 1
ATOM 2350 N N . SER A 1 285 ? 16.995 1.700 -9.410 1.00 63.53 285 SER A N 1
ATOM 2351 C CA . SER A 1 285 ? 16.631 0.394 -8.858 1.00 63.53 285 SER A CA 1
ATOM 2352 C C . SER A 1 285 ? 15.418 0.523 -7.948 1.00 63.53 285 SER A C 1
ATOM 2354 O O . SER A 1 285 ? 15.246 1.551 -7.288 1.00 63.53 285 SER A O 1
ATOM 2356 N N . TRP A 1 286 ? 14.621 -0.534 -7.848 1.00 70.25 286 TRP A N 1
ATOM 2357 C CA . TRP A 1 286 ? 13.499 -0.573 -6.919 1.00 70.25 286 TRP A CA 1
ATOM 2358 C C . TRP A 1 286 ? 13.934 -1.174 -5.587 1.00 70.25 286 TRP A C 1
ATOM 2360 O O . TRP A 1 286 ? 14.449 -2.293 -5.522 1.00 70.25 286 TRP A O 1
ATOM 2370 N N . LYS A 1 287 ? 13.716 -0.417 -4.511 1.00 75.88 287 LYS A N 1
ATOM 2371 C CA . LYS A 1 287 ? 13.833 -0.913 -3.143 1.00 75.88 287 LYS A CA 1
ATOM 2372 C C . LYS A 1 287 ? 12.453 -1.351 -2.683 1.00 75.88 287 LYS A C 1
ATOM 2374 O O . LYS A 1 287 ? 11.600 -0.501 -2.434 1.00 75.88 287 LYS A O 1
ATOM 2379 N N . ILE A 1 288 ? 12.233 -2.660 -2.594 1.00 80.19 288 ILE A N 1
ATOM 2380 C CA . ILE A 1 288 ? 10.975 -3.219 -2.090 1.00 80.19 288 ILE A CA 1
ATOM 2381 C C . ILE A 1 288 ? 11.002 -3.156 -0.560 1.00 80.19 288 ILE A C 1
ATOM 2383 O O . ILE A 1 288 ? 11.933 -3.649 0.073 1.00 80.19 288 ILE A O 1
ATOM 2387 N N . TYR A 1 289 ? 9.976 -2.552 0.034 1.00 80.06 289 TYR A N 1
ATOM 2388 C CA . TYR A 1 289 ? 9.830 -2.438 1.490 1.00 80.06 289 TYR A CA 1
ATOM 2389 C C . TYR A 1 289 ? 8.880 -3.476 2.066 1.00 80.06 289 TYR A C 1
ATOM 2391 O O . TYR A 1 289 ? 9.027 -3.889 3.215 1.00 80.06 289 TYR A O 1
ATOM 2399 N N . HIS A 1 290 ? 7.872 -3.857 1.287 1.00 88.56 290 HIS A N 1
ATOM 2400 C CA . HIS A 1 290 ? 6.840 -4.775 1.726 1.00 88.56 290 HIS A CA 1
ATOM 2401 C C . HIS A 1 290 ? 6.189 -5.454 0.525 1.00 88.56 290 HIS A C 1
ATOM 2403 O O . HIS A 1 290 ? 6.132 -4.899 -0.574 1.00 88.56 290 HIS A O 1
ATOM 2409 N N . THR A 1 291 ? 5.678 -6.660 0.739 1.00 90.44 291 THR A N 1
ATOM 2410 C CA . THR A 1 291 ? 4.927 -7.385 -0.281 1.00 90.44 291 THR A CA 1
ATOM 2411 C C . THR A 1 291 ? 3.793 -8.129 0.390 1.00 90.44 291 THR A C 1
ATOM 2413 O O . THR A 1 291 ? 4.040 -8.889 1.325 1.00 90.44 291 THR A O 1
ATOM 2416 N N . ILE A 1 292 ? 2.580 -7.914 -0.106 1.00 93.56 292 ILE A N 1
ATOM 2417 C CA . ILE A 1 292 ? 1.399 -8.697 0.248 1.00 93.56 292 ILE A CA 1
ATOM 2418 C C . ILE A 1 292 ? 1.200 -9.673 -0.907 1.00 93.56 292 ILE A C 1
ATOM 2420 O O . ILE A 1 292 ? 0.833 -9.267 -2.006 1.00 93.56 292 ILE A O 1
ATOM 2424 N N . THR A 1 293 ? 1.551 -10.933 -0.691 1.00 92.50 293 THR A N 1
ATOM 2425 C CA . THR A 1 293 ? 1.627 -11.943 -1.752 1.00 92.50 293 THR A CA 1
ATOM 2426 C C . THR A 1 293 ? 0.339 -12.742 -1.874 1.00 92.50 293 THR A C 1
ATOM 2428 O O . THR A 1 293 ? -0.242 -13.105 -0.861 1.00 92.50 293 THR A O 1
ATOM 2431 N N . SER A 1 294 ? -0.018 -13.145 -3.091 1.00 93.50 294 SER A N 1
ATOM 2432 C CA . SER A 1 294 ? -1.014 -14.188 -3.366 1.00 93.50 294 SER A CA 1
ATOM 2433 C C . SER A 1 294 ? -2.397 -13.888 -2.782 1.00 93.50 294 SER A C 1
ATOM 2435 O O . SER A 1 294 ? -3.064 -14.770 -2.241 1.00 93.50 294 SER A O 1
ATOM 2437 N N . VAL A 1 295 ? -2.844 -12.636 -2.882 1.00 96.44 295 VAL A N 1
ATOM 2438 C CA . VAL A 1 295 ? -4.175 -12.255 -2.407 1.00 96.44 295 VAL A CA 1
ATOM 2439 C C . VAL A 1 295 ? -5.231 -12.825 -3.352 1.00 96.44 295 VAL A C 1
ATOM 2441 O O . VAL A 1 295 ? -5.184 -12.601 -4.562 1.00 96.44 295 VAL A O 1
ATOM 2444 N N . LEU A 1 296 ? -6.194 -13.555 -2.785 1.00 95.75 296 LEU A N 1
ATOM 2445 C CA . LEU A 1 296 ? -7.317 -14.147 -3.514 1.00 95.75 296 LEU A CA 1
ATOM 2446 C C . LEU A 1 296 ? -8.274 -13.073 -4.059 1.00 95.75 296 LEU A C 1
ATOM 2448 O O . LEU A 1 296 ? -8.620 -12.155 -3.312 1.00 95.75 296 LEU A O 1
ATOM 2452 N N . PRO A 1 297 ? -8.818 -13.227 -5.281 1.00 95.06 297 PRO A N 1
ATOM 2453 C CA . PRO A 1 297 ? -9.859 -12.331 -5.789 1.00 95.06 297 PRO A CA 1
ATOM 2454 C C . PRO A 1 297 ? -11.074 -12.209 -4.870 1.00 95.06 297 PRO A C 1
ATOM 2456 O O . PRO A 1 297 ? -11.520 -11.110 -4.551 1.00 95.06 297 PRO A O 1
ATOM 2459 N N . SER A 1 298 ? -11.540 -13.336 -4.325 1.00 95.88 298 SER A N 1
ATOM 2460 C CA . SER A 1 298 ? -12.644 -13.362 -3.360 1.00 95.88 298 SER A CA 1
ATOM 2461 C C . SER A 1 298 ? -12.349 -12.541 -2.103 1.00 95.88 298 SER A C 1
ATOM 2463 O O . SER A 1 298 ? -13.267 -12.019 -1.468 1.00 95.88 298 SER A O 1
ATOM 2465 N N . ARG A 1 299 ? -11.069 -12.387 -1.743 1.00 96.81 299 ARG A N 1
ATOM 2466 C CA . ARG A 1 299 ? -10.652 -11.560 -0.617 1.00 96.81 299 ARG A CA 1
ATOM 2467 C C . ARG A 1 299 ? -10.726 -10.073 -0.946 1.00 96.81 299 ARG A C 1
ATOM 2469 O O . ARG A 1 299 ? -11.206 -9.325 -0.099 1.00 96.81 299 ARG A O 1
ATOM 2476 N N . PHE A 1 300 ? -10.341 -9.664 -2.155 1.00 96.81 300 PHE A N 1
ATOM 2477 C CA . PHE A 1 300 ? -10.581 -8.304 -2.646 1.00 96.81 300 PHE A CA 1
ATOM 2478 C C . PHE A 1 300 ? -12.081 -7.974 -2.634 1.00 96.81 300 PHE A C 1
ATOM 2480 O O . PHE A 1 300 ? -12.477 -7.013 -1.980 1.00 96.81 300 PHE A O 1
ATOM 2487 N N . SER A 1 301 ? -12.929 -8.822 -3.231 1.00 95.69 301 SER A N 1
ATOM 2488 C CA . SER A 1 301 ? -14.386 -8.606 -3.247 1.00 95.69 301 SER A CA 1
ATOM 2489 C C . SER A 1 301 ? -14.991 -8.549 -1.842 1.00 95.69 301 SER A C 1
ATOM 2491 O O . SER A 1 301 ? -15.843 -7.706 -1.568 1.00 95.69 301 SER A O 1
ATOM 2493 N N . LYS A 1 302 ? -14.534 -9.414 -0.924 1.00 97.12 302 LYS A N 1
ATOM 2494 C CA . LYS A 1 302 ? -14.972 -9.382 0.477 1.00 97.12 302 LYS A CA 1
ATOM 2495 C C . LYS A 1 302 ? -14.595 -8.063 1.151 1.00 97.12 302 LYS A C 1
ATOM 2497 O O . LYS A 1 302 ? -15.429 -7.490 1.839 1.00 97.12 302 LYS A O 1
ATOM 2502 N N . ILE A 1 303 ? -13.357 -7.597 0.984 1.00 97.69 303 ILE A N 1
ATOM 2503 C CA . ILE A 1 303 ? -12.893 -6.342 1.590 1.00 97.69 303 ILE A CA 1
ATOM 2504 C C . ILE A 1 303 ? -13.670 -5.155 1.027 1.00 97.69 303 ILE A C 1
ATOM 2506 O O . ILE A 1 303 ? -14.135 -4.344 1.816 1.00 97.69 303 ILE A O 1
ATOM 2510 N N . ALA A 1 304 ? -13.860 -5.086 -0.293 1.00 96.38 304 ALA A N 1
ATOM 2511 C CA . ALA A 1 304 ? -14.664 -4.050 -0.937 1.00 96.38 304 ALA A CA 1
ATOM 2512 C C . ALA A 1 304 ? -16.079 -3.992 -0.341 1.00 96.38 304 ALA A C 1
ATOM 2514 O O . ALA A 1 304 ? -16.499 -2.969 0.194 1.00 96.38 304 ALA A O 1
ATOM 2515 N N . LYS A 1 305 ? -16.767 -5.141 -0.288 1.00 96.94 305 LYS A N 1
ATOM 2516 C CA . LYS A 1 305 ? -18.084 -5.234 0.348 1.00 96.94 305 LYS A CA 1
ATOM 2517 C C . LYS A 1 305 ? -18.064 -4.745 1.800 1.00 96.94 305 LYS A C 1
ATOM 2519 O O . LYS A 1 305 ? -18.913 -3.951 2.176 1.00 96.94 305 LYS A O 1
ATOM 2524 N N . LEU A 1 306 ? -17.087 -5.171 2.602 1.00 97.00 306 LEU A N 1
ATOM 2525 C CA . LEU A 1 306 ? -16.981 -4.735 3.997 1.00 97.00 306 LEU A CA 1
ATOM 2526 C C . LEU A 1 306 ? -16.687 -3.234 4.133 1.00 97.00 306 LEU A C 1
ATOM 2528 O O . LEU A 1 306 ? -17.171 -2.618 5.076 1.00 97.00 306 LEU A O 1
ATOM 2532 N N . LEU A 1 307 ? -15.920 -2.631 3.220 1.00 96.06 307 LEU A N 1
ATOM 2533 C CA . LEU A 1 307 ? -15.715 -1.180 3.193 1.00 96.06 307 LEU A CA 1
ATOM 2534 C C . LEU A 1 307 ? -17.032 -0.447 2.895 1.00 96.06 307 LEU A C 1
ATOM 2536 O O . LEU A 1 307 ? -17.300 0.563 3.540 1.00 96.06 307 LEU A O 1
ATOM 2540 N N . THR A 1 308 ? -17.877 -0.974 1.997 1.00 94.81 308 THR A N 1
ATOM 2541 C CA . THR A 1 308 ? -19.234 -0.448 1.753 1.00 94.81 308 THR A CA 1
ATOM 2542 C C . THR A 1 308 ? -20.136 -0.612 2.969 1.00 94.81 308 THR A C 1
ATOM 2544 O O . THR A 1 308 ? -20.700 0.368 3.444 1.00 94.81 308 THR A O 1
ATOM 2547 N N . ASP A 1 309 ? -20.263 -1.841 3.480 1.00 94.94 309 ASP A N 1
ATOM 2548 C CA . ASP A 1 309 ? -21.196 -2.203 4.554 1.00 94.94 309 ASP A CA 1
ATOM 2549 C C . ASP A 1 309 ? -20.892 -1.410 5.833 1.00 94.94 309 ASP A C 1
ATOM 2551 O O . ASP A 1 309 ? -21.792 -1.001 6.565 1.00 94.94 309 ASP A O 1
ATOM 2555 N N . HIS A 1 310 ? -19.605 -1.158 6.087 1.00 93.88 310 HIS A N 1
ATOM 2556 C CA . HIS A 1 310 ? -19.146 -0.327 7.191 1.00 93.88 310 HIS A CA 1
ATOM 2557 C C . HIS A 1 310 ? -18.912 1.129 6.788 1.00 93.88 310 HIS A C 1
ATOM 2559 O O . HIS A 1 310 ? -18.394 1.860 7.611 1.00 93.88 310 HIS A O 1
ATOM 2565 N N . GLU A 1 311 ? -19.241 1.588 5.580 1.00 93.62 311 GLU A N 1
ATOM 2566 C CA . GLU A 1 311 ? -18.961 2.936 5.038 1.00 93.62 311 GLU A CA 1
ATOM 2567 C C . GLU A 1 311 ? -17.605 3.500 5.528 1.00 93.62 311 GLU A C 1
ATOM 2569 O O . GLU A 1 311 ? -17.531 4.518 6.228 1.00 93.62 311 GLU A O 1
ATOM 2574 N N . LEU A 1 312 ? -16.535 2.748 5.268 1.00 94.44 312 LEU A N 1
ATOM 2575 C CA . LEU A 1 312 ? -15.166 3.063 5.665 1.00 94.44 312 LEU A CA 1
ATOM 2576 C C . LEU A 1 312 ? -14.267 3.166 4.435 1.00 94.44 312 LEU A C 1
ATOM 2578 O O . LEU A 1 312 ? -14.437 2.451 3.452 1.00 94.44 312 LEU A O 1
ATOM 2582 N N . THR A 1 313 ? -13.235 3.997 4.540 1.00 93.31 313 THR A N 1
ATOM 2583 C CA . THR A 1 313 ? -12.074 3.971 3.640 1.00 93.31 313 THR A CA 1
ATOM 2584 C C . THR A 1 313 ? -10.843 3.446 4.373 1.00 93.31 313 THR A C 1
ATOM 2586 O O . THR A 1 313 ? -10.751 3.521 5.606 1.00 93.31 313 THR A O 1
ATOM 2589 N N . PHE A 1 314 ? -9.844 2.949 3.642 1.00 93.88 314 PHE A N 1
ATOM 2590 C CA . PHE A 1 314 ? -8.576 2.552 4.254 1.00 93.88 314 PHE A CA 1
ATOM 2591 C C . PHE A 1 314 ? -7.884 3.732 4.926 1.00 93.88 314 PHE A C 1
ATOM 2593 O O . PHE A 1 314 ? -7.286 3.565 5.990 1.00 93.88 314 PHE A O 1
ATOM 2600 N N . TRP A 1 315 ? -8.006 4.936 4.360 1.00 90.00 315 TRP A N 1
ATOM 2601 C CA . TRP A 1 315 ? -7.505 6.148 5.002 1.00 90.00 315 TRP A CA 1
ATOM 2602 C C . TRP A 1 315 ? -8.113 6.347 6.399 1.00 90.00 315 TRP A C 1
ATOM 2604 O O . TRP A 1 315 ? -7.365 6.534 7.361 1.00 90.00 315 TRP A O 1
ATOM 2614 N N . GLN A 1 316 ? -9.441 6.236 6.540 1.00 92.31 316 GLN A N 1
ATOM 2615 C CA . GLN A 1 316 ? -10.118 6.350 7.839 1.00 92.31 316 GLN A CA 1
ATOM 2616 C C . GLN A 1 316 ? -9.668 5.251 8.808 1.00 92.31 316 GLN A C 1
ATOM 2618 O O . GLN A 1 316 ? -9.329 5.543 9.958 1.00 92.31 316 GLN A O 1
ATOM 2623 N N . ILE A 1 317 ? -9.607 4.002 8.335 1.00 95.88 317 ILE A N 1
ATOM 2624 C CA . ILE A 1 317 ? -9.157 2.852 9.127 1.00 95.88 317 ILE A CA 1
ATOM 2625 C C . ILE A 1 317 ? -7.747 3.103 9.669 1.00 95.88 317 ILE A C 1
ATOM 2627 O O . ILE A 1 317 ? -7.520 3.030 10.880 1.00 95.88 317 ILE A O 1
ATOM 2631 N N . PHE A 1 318 ? -6.793 3.449 8.801 1.00 94.69 318 PHE A N 1
ATOM 2632 C CA . PHE A 1 318 ? -5.404 3.647 9.205 1.00 94.69 318 PHE A CA 1
ATOM 2633 C C . PHE A 1 318 ? -5.210 4.880 10.080 1.00 94.69 318 PHE A C 1
ATOM 2635 O O . PHE A 1 318 ? -4.403 4.822 11.010 1.00 94.69 318 PHE A O 1
ATOM 2642 N N . ASN A 1 319 ? -5.972 5.952 9.863 1.00 91.38 319 ASN A N 1
ATOM 2643 C CA . ASN A 1 319 ? -5.944 7.122 10.737 1.00 91.38 319 ASN A CA 1
ATOM 2644 C C . ASN A 1 319 ? -6.345 6.781 12.186 1.00 91.38 319 ASN A C 1
ATOM 2646 O O . ASN A 1 319 ? -5.889 7.430 13.122 1.00 91.38 319 ASN A O 1
ATOM 2650 N N . ILE A 1 320 ? -7.147 5.731 12.390 1.00 94.50 320 ILE A N 1
ATOM 2651 C CA . ILE A 1 320 ? -7.569 5.265 13.717 1.00 94.50 320 ILE A CA 1
ATOM 2652 C C . ILE A 1 320 ? -6.560 4.266 14.310 1.00 94.50 320 ILE A C 1
ATOM 2654 O O . ILE A 1 320 ? -6.148 4.411 15.464 1.00 94.50 320 ILE A O 1
ATOM 2658 N N . ILE A 1 321 ? -6.104 3.275 13.534 1.00 95.31 321 ILE A N 1
ATOM 2659 C CA . ILE A 1 321 ? -5.364 2.116 14.079 1.00 95.31 321 ILE A CA 1
ATOM 2660 C C . ILE A 1 321 ? -3.835 2.203 13.978 1.00 95.31 321 ILE A C 1
ATOM 2662 O O . ILE A 1 321 ? -3.147 1.301 14.452 1.00 95.31 321 ILE A O 1
ATOM 2666 N N . THR A 1 322 ? -3.265 3.260 13.387 1.00 93.81 322 THR A N 1
ATOM 2667 C CA . THR A 1 322 ? -1.801 3.349 13.160 1.00 93.81 322 THR A CA 1
ATOM 2668 C C . THR A 1 322 ? -1.073 4.383 14.021 1.00 93.81 322 THR A C 1
ATOM 2670 O O . THR A 1 322 ? 0.122 4.603 13.833 1.00 93.81 322 THR A O 1
ATOM 2673 N N . ASN A 1 323 ? -1.753 4.974 15.009 1.00 90.88 323 ASN A N 1
ATOM 2674 C CA . ASN A 1 323 ? -1.196 5.989 15.910 1.00 90.88 323 ASN A CA 1
ATOM 2675 C C . ASN A 1 323 ? -0.133 5.398 16.850 1.00 90.88 323 ASN A C 1
ATOM 2677 O O . ASN A 1 323 ? -0.445 4.710 17.825 1.00 90.88 323 ASN A O 1
ATOM 2681 N N . VAL A 1 324 ? 1.143 5.652 16.559 1.00 88.44 324 VAL A N 1
ATOM 2682 C CA . VAL A 1 324 ? 2.275 5.078 17.297 1.00 88.44 324 VAL A CA 1
ATOM 2683 C C . VAL A 1 324 ? 2.580 5.852 18.569 1.00 88.44 324 VAL A C 1
ATOM 2685 O O . VAL A 1 324 ? 2.826 5.244 19.614 1.00 88.44 324 VAL A O 1
ATOM 2688 N N . LYS A 1 325 ? 2.543 7.181 18.475 1.00 85.19 325 LYS A N 1
ATOM 2689 C CA . LYS A 1 325 ? 2.887 8.106 19.553 1.00 85.19 325 LYS A CA 1
ATOM 2690 C C . LYS A 1 325 ? 2.001 9.344 19.474 1.00 85.19 325 LYS A C 1
ATOM 2692 O O . LYS A 1 325 ? 1.680 9.800 18.384 1.00 85.19 325 LYS A O 1
ATOM 2697 N N . VAL A 1 326 ? 1.630 9.891 20.630 1.00 83.69 326 VAL A N 1
ATOM 2698 C CA . VAL A 1 326 ? 0.869 11.145 20.739 1.00 83.69 326 VAL A CA 1
ATOM 2699 C C . VAL A 1 326 ? 1.816 12.266 21.156 1.00 83.69 326 VAL A C 1
ATOM 2701 O O . VAL A 1 326 ? 2.506 12.136 22.168 1.00 83.69 326 VAL A O 1
ATOM 2704 N N . ILE A 1 327 ? 1.839 13.356 20.389 1.00 81.62 327 ILE A N 1
ATOM 2705 C CA . ILE A 1 327 ? 2.654 14.551 20.631 1.00 81.62 327 ILE A CA 1
ATOM 2706 C C . ILE A 1 327 ? 1.712 15.759 20.623 1.00 81.62 327 ILE A C 1
ATOM 2708 O O . ILE A 1 327 ? 1.294 16.235 19.568 1.00 81.62 327 ILE A O 1
ATOM 2712 N N . GLY A 1 328 ? 1.337 16.239 21.811 1.00 80.12 328 GLY A N 1
ATOM 2713 C CA . GLY A 1 328 ? 0.334 17.298 21.947 1.00 80.12 328 GLY A CA 1
ATOM 2714 C C . GLY A 1 328 ? -1.002 16.892 21.315 1.00 80.12 328 GLY A C 1
ATOM 2715 O O . GLY A 1 328 ? -1.558 15.854 21.668 1.00 80.12 328 GLY A O 1
ATOM 2716 N N . LYS A 1 329 ? -1.495 17.702 20.369 1.00 80.44 329 LYS A N 1
ATOM 2717 C CA . LYS A 1 329 ? -2.729 17.456 19.597 1.00 80.44 329 LYS A CA 1
ATOM 2718 C C . LYS A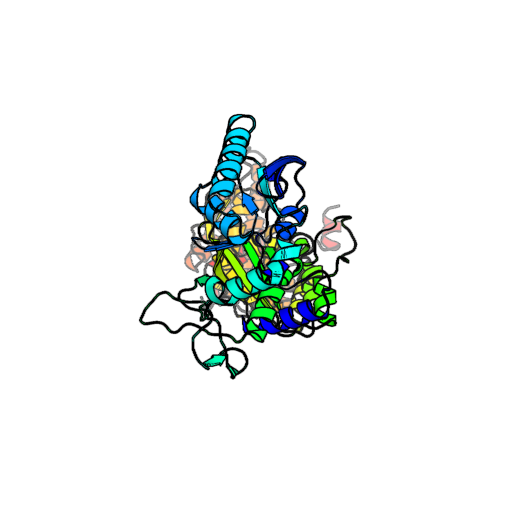 1 329 ? -2.505 16.654 18.305 1.00 80.44 329 LYS A C 1
ATOM 2720 O O . LYS A 1 329 ? -3.415 16.555 17.495 1.00 80.44 329 LYS A O 1
ATOM 2725 N N . ASN A 1 330 ? -1.313 16.095 18.104 1.00 83.44 330 ASN A N 1
ATOM 2726 C CA . ASN A 1 330 ? -0.959 15.331 16.909 1.00 83.44 330 ASN A CA 1
ATOM 2727 C C . ASN A 1 330 ? -0.602 13.885 17.268 1.00 83.44 330 ASN A C 1
ATOM 2729 O O . ASN A 1 330 ? -0.188 13.589 18.394 1.00 83.44 330 ASN A O 1
ATOM 2733 N N . ALA A 1 331 ? -0.711 12.988 16.289 1.00 84.94 331 ALA A N 1
ATOM 2734 C CA . ALA A 1 331 ? -0.181 11.635 16.382 1.00 84.94 331 ALA A CA 1
ATOM 2735 C C . ALA A 1 331 ? 0.838 11.353 15.282 1.00 84.94 331 ALA A C 1
ATOM 2737 O O . ALA A 1 331 ? 0.720 11.811 14.148 1.00 84.94 331 ALA A O 1
ATOM 2738 N N . GLU A 1 332 ? 1.832 10.554 15.642 1.00 87.69 332 GLU A N 1
ATOM 2739 C CA . GLU A 1 332 ? 2.809 10.003 14.721 1.00 87.69 332 GLU A CA 1
ATOM 2740 C C . GLU A 1 332 ? 2.297 8.662 14.186 1.00 87.69 332 GLU A C 1
ATOM 2742 O O . GLU A 1 332 ? 1.959 7.762 14.961 1.00 87.69 332 GLU A O 1
ATOM 2747 N N . THR A 1 333 ? 2.259 8.516 12.863 1.00 87.62 333 THR A N 1
ATOM 2748 C CA . THR A 1 333 ? 1.968 7.250 12.177 1.00 87.62 333 THR A CA 1
ATOM 2749 C C . THR A 1 333 ? 3.157 6.879 11.298 1.00 87.62 333 THR A C 1
ATOM 2751 O O . THR A 1 333 ? 3.898 7.752 10.848 1.00 87.62 333 THR A O 1
ATOM 2754 N N . THR A 1 334 ? 3.371 5.585 11.048 1.00 89.62 334 THR A N 1
ATOM 2755 C CA . THR A 1 334 ? 4.474 5.125 10.189 1.00 89.62 334 THR A CA 1
ATOM 2756 C C . THR A 1 334 ? 3.950 4.268 9.046 1.00 89.62 334 THR A C 1
ATOM 2758 O O . THR A 1 334 ? 3.002 3.499 9.219 1.00 89.62 334 THR A O 1
ATOM 2761 N N . LEU A 1 335 ? 4.606 4.347 7.883 1.00 89.25 335 LEU A N 1
ATOM 2762 C CA . LEU A 1 335 ? 4.284 3.503 6.728 1.00 89.25 335 LEU A CA 1
ATOM 2763 C C . LEU A 1 335 ? 4.371 2.009 7.074 1.00 89.25 335 LEU A C 1
ATOM 2765 O O . LEU A 1 335 ? 3.516 1.228 6.673 1.00 89.25 335 LEU A O 1
ATOM 2769 N N . LYS A 1 336 ? 5.361 1.619 7.886 1.00 89.75 336 LYS A N 1
ATOM 2770 C CA . LYS A 1 336 ? 5.529 0.236 8.350 1.00 89.75 336 LYS A CA 1
ATOM 2771 C C . LYS A 1 336 ? 4.286 -0.280 9.083 1.00 89.75 336 LYS A C 1
ATOM 2773 O O . LYS A 1 336 ? 3.856 -1.398 8.817 1.00 89.75 336 LYS A O 1
ATOM 2778 N N . GLU A 1 337 ? 3.699 0.519 9.978 1.00 90.62 337 GLU A N 1
ATOM 2779 C CA . GLU A 1 337 ? 2.473 0.120 10.680 1.00 90.62 337 GLU A CA 1
ATOM 2780 C C . GLU A 1 337 ? 1.275 0.065 9.726 1.00 90.62 337 GLU A C 1
ATOM 2782 O O . GLU A 1 337 ? 0.553 -0.929 9.754 1.00 90.62 337 GLU A O 1
ATOM 2787 N N . LYS A 1 338 ? 1.097 1.065 8.843 1.00 93.50 338 LYS A N 1
ATOM 2788 C CA . LYS A 1 338 ? 0.035 1.051 7.815 1.00 93.50 338 LYS A CA 1
ATOM 2789 C C . LYS A 1 338 ? 0.088 -0.241 6.989 1.00 93.50 338 LYS A C 1
ATOM 2791 O O . LYS A 1 338 ? -0.908 -0.952 6.901 1.00 93.50 338 LYS A O 1
ATOM 2796 N N . LEU A 1 339 ? 1.268 -0.596 6.474 1.00 93.81 339 LEU A N 1
ATOM 2797 C CA . LEU A 1 339 ? 1.475 -1.805 5.671 1.00 93.81 339 LEU A CA 1
ATOM 2798 C C . LEU A 1 339 ? 1.269 -3.096 6.475 1.00 93.81 339 LEU A C 1
ATOM 2800 O O . LEU A 1 339 ? 0.704 -4.046 5.945 1.00 93.81 339 LEU A O 1
ATOM 2804 N N . ARG A 1 340 ? 1.647 -3.134 7.762 1.00 93.00 340 ARG A N 1
ATOM 2805 C CA . ARG A 1 340 ? 1.391 -4.302 8.625 1.00 93.00 340 ARG A CA 1
ATOM 2806 C C . ARG A 1 340 ? -0.105 -4.567 8.795 1.00 93.00 340 ARG A C 1
ATOM 2808 O O . ARG A 1 340 ? -0.536 -5.716 8.736 1.00 93.00 340 ARG A O 1
ATOM 2815 N N . PHE A 1 341 ? -0.895 -3.519 9.029 1.00 95.50 341 PHE A N 1
ATOM 2816 C CA . PHE A 1 341 ? -2.347 -3.651 9.141 1.00 95.50 341 PHE A CA 1
ATOM 2817 C C . PHE A 1 341 ? -2.994 -3.962 7.791 1.00 95.50 341 PHE A C 1
ATOM 2819 O O . PHE A 1 341 ? -3.894 -4.794 7.740 1.00 95.50 341 PHE A O 1
ATOM 2826 N N . LEU A 1 342 ? -2.505 -3.359 6.705 1.00 96.19 342 LEU A N 1
ATOM 2827 C CA . LEU A 1 342 ? -2.952 -3.666 5.350 1.00 96.19 342 LEU A CA 1
ATOM 2828 C C . LEU A 1 342 ? -2.753 -5.153 5.018 1.00 96.19 342 LEU A C 1
ATOM 2830 O O . LEU A 1 342 ? -3.701 -5.819 4.618 1.00 96.19 342 LEU A O 1
ATOM 2834 N N . ASP A 1 343 ? -1.556 -5.696 5.255 1.00 96.31 343 ASP A N 1
ATOM 2835 C CA . ASP A 1 343 ? -1.246 -7.119 5.065 1.00 96.31 343 ASP A CA 1
ATOM 2836 C C . ASP A 1 343 ? -2.172 -8.018 5.895 1.00 96.31 343 ASP A C 1
ATOM 2838 O O . ASP A 1 343 ? -2.720 -9.003 5.393 1.00 96.31 343 ASP A O 1
ATOM 2842 N N . ALA A 1 344 ? -2.416 -7.646 7.156 1.00 96.81 344 ALA A N 1
ATOM 2843 C CA . ALA A 1 344 ? -3.344 -8.377 8.007 1.00 96.81 344 ALA A CA 1
ATOM 2844 C C . ALA A 1 344 ? -4.775 -8.367 7.452 1.00 96.81 344 ALA A C 1
ATOM 2846 O O . ALA A 1 344 ? -5.414 -9.418 7.435 1.00 96.81 344 ALA A O 1
ATOM 2847 N N . ILE A 1 345 ? -5.253 -7.228 6.941 1.00 97.81 345 ILE A N 1
ATOM 2848 C CA . ILE A 1 345 ? -6.576 -7.099 6.318 1.00 97.81 345 ILE A CA 1
ATOM 2849 C C . ILE A 1 345 ? -6.644 -7.905 5.020 1.00 97.81 345 ILE A C 1
ATOM 2851 O O . ILE A 1 345 ? -7.616 -8.619 4.808 1.00 97.81 345 ILE A O 1
ATOM 2855 N N . PHE A 1 346 ? -5.627 -7.883 4.165 1.00 97.38 346 PHE A N 1
ATOM 2856 C CA . PHE A 1 346 ? -5.667 -8.636 2.908 1.00 97.38 346 PHE A CA 1
ATOM 2857 C C . PHE A 1 346 ? -5.476 -10.145 3.073 1.00 97.38 346 PHE A C 1
ATOM 2859 O O . PHE A 1 346 ? -5.908 -10.891 2.205 1.00 97.38 346 PHE A O 1
ATOM 2866 N N . HIS A 1 347 ? -4.948 -10.618 4.203 1.00 95.69 347 HIS A N 1
ATOM 2867 C CA . HIS A 1 347 ? -4.846 -12.053 4.498 1.00 95.69 347 HIS A CA 1
ATOM 2868 C C . HIS A 1 347 ? -5.822 -12.557 5.569 1.00 95.69 347 HIS A C 1
ATOM 2870 O O . HIS A 1 347 ? -5.889 -13.757 5.818 1.00 95.69 347 HIS A O 1
ATOM 2876 N N . GLY A 1 348 ? -6.553 -11.669 6.246 1.00 95.75 348 GLY A N 1
ATOM 2877 C CA . GLY A 1 348 ? -7.333 -12.037 7.432 1.00 95.75 348 GLY A CA 1
ATOM 2878 C C . GLY A 1 348 ? -6.466 -12.532 8.596 1.00 95.75 348 GLY A C 1
ATOM 2879 O O . GLY A 1 348 ? -6.924 -13.341 9.399 1.00 95.75 348 GLY A O 1
ATOM 2880 N N . LYS A 1 349 ? -5.206 -12.081 8.689 1.00 95.62 349 LYS A N 1
ATOM 2881 C CA . LYS A 1 349 ? -4.293 -12.474 9.776 1.00 95.62 349 LYS A CA 1
ATOM 2882 C C . LYS A 1 349 ? -4.765 -11.871 11.094 1.00 95.62 349 LYS A C 1
ATOM 2884 O O . LYS A 1 349 ? -5.226 -10.728 11.132 1.00 95.62 349 LYS A O 1
ATOM 2889 N N . LYS A 1 350 ? -4.593 -12.625 12.182 1.00 97.06 350 LYS A N 1
ATOM 2890 C CA . LYS A 1 350 ? -4.909 -12.148 13.530 1.00 97.06 350 LYS A CA 1
ATOM 2891 C C . LYS A 1 350 ? -4.025 -10.963 13.904 1.00 97.06 350 LYS A C 1
ATOM 2893 O O . LYS A 1 350 ? -2.806 -11.004 13.754 1.00 97.06 350 LYS A O 1
ATOM 2898 N N . ILE A 1 351 ? -4.669 -9.914 14.394 1.00 95.69 351 ILE A N 1
ATOM 2899 C CA . ILE A 1 351 ? -4.032 -8.734 14.966 1.00 95.69 351 ILE A CA 1
ATOM 2900 C C . ILE A 1 351 ? -4.021 -8.910 16.481 1.00 95.69 351 ILE A C 1
ATOM 2902 O O . ILE A 1 351 ? -5.016 -9.333 17.070 1.00 95.69 351 ILE A O 1
ATOM 2906 N N . ASP A 1 352 ? -2.904 -8.552 17.114 1.00 94.44 352 ASP A N 1
ATOM 2907 C CA . ASP A 1 352 ? -2.833 -8.499 18.569 1.00 94.44 352 ASP A CA 1
ATOM 2908 C C . ASP A 1 352 ? -3.867 -7.503 19.123 1.00 94.44 352 ASP A C 1
ATOM 2910 O O . ASP A 1 352 ? -3.878 -6.315 18.783 1.00 94.44 352 ASP A O 1
ATOM 2914 N N . ARG A 1 353 ? -4.766 -8.009 19.969 1.00 93.12 353 ARG A N 1
ATOM 2915 C CA . ARG A 1 353 ? -5.900 -7.247 20.505 1.00 93.12 353 ARG A CA 1
ATOM 2916 C C . ARG A 1 353 ? -5.433 -6.064 21.355 1.00 93.12 353 ARG A C 1
ATOM 2918 O O . ARG A 1 353 ? -5.985 -4.972 21.233 1.00 93.12 353 ARG A O 1
ATOM 2925 N N . ASN A 1 354 ? -4.392 -6.258 22.163 1.00 93.69 354 ASN A N 1
ATOM 2926 C CA . ASN A 1 354 ? -3.843 -5.202 23.015 1.00 93.69 354 ASN A CA 1
ATOM 2927 C C . ASN A 1 354 ? -3.240 -4.084 22.169 1.00 93.69 354 ASN A C 1
ATOM 2929 O O . ASN A 1 354 ? -3.448 -2.904 22.442 1.00 93.69 354 ASN A O 1
ATOM 2933 N N . LEU A 1 355 ? -2.554 -4.446 21.089 1.00 94.44 355 LEU A N 1
ATOM 2934 C CA . LEU A 1 355 ? -2.014 -3.501 20.132 1.00 94.44 355 LEU A CA 1
ATOM 2935 C C . LEU A 1 355 ? -3.116 -2.695 19.450 1.00 94.44 355 LEU A C 1
ATOM 2937 O O . LEU A 1 355 ? -2.961 -1.484 19.334 1.00 94.44 355 LEU A O 1
ATOM 2941 N N . PHE A 1 356 ? -4.235 -3.311 19.055 1.00 95.94 356 PHE A N 1
ATOM 2942 C CA . PHE A 1 356 ? -5.387 -2.558 18.549 1.00 95.94 356 PHE A CA 1
ATOM 2943 C C . PHE A 1 356 ? -5.856 -1.508 19.569 1.00 95.94 356 PHE A C 1
ATOM 2945 O O . PHE A 1 356 ? -5.881 -0.319 19.241 1.00 95.94 356 PHE A O 1
ATOM 2952 N N . PHE A 1 357 ? -6.149 -1.916 20.811 1.00 95.56 357 PHE A N 1
ATOM 2953 C CA . PHE A 1 357 ? -6.667 -0.995 21.830 1.00 95.56 357 PHE A CA 1
ATOM 2954 C C . PHE A 1 357 ? -5.688 0.123 22.175 1.00 95.56 357 PHE A C 1
ATOM 2956 O O . PHE A 1 357 ? -6.073 1.291 22.230 1.00 95.56 357 PHE A O 1
ATOM 2963 N N . LYS A 1 358 ? -4.397 -0.197 22.271 1.00 93.62 358 LYS A N 1
ATOM 2964 C CA . LYS A 1 358 ? -3.335 0.794 22.452 1.00 93.62 358 LYS A CA 1
ATOM 2965 C C . LYS A 1 358 ? -3.350 1.868 21.360 1.00 93.62 358 LYS A C 1
ATOM 2967 O O . LYS A 1 358 ? -3.193 3.054 21.652 1.00 93.62 358 LYS A O 1
ATOM 2972 N N . ARG A 1 359 ? -3.534 1.473 20.094 1.00 94.88 359 ARG A N 1
ATOM 2973 C CA . ARG A 1 359 ? -3.547 2.397 18.945 1.00 94.88 359 ARG A CA 1
ATOM 2974 C C . ARG A 1 359 ? -4.801 3.268 18.925 1.00 94.88 359 ARG A C 1
ATOM 2976 O O . ARG A 1 359 ? -4.687 4.480 18.748 1.00 94.88 359 ARG A O 1
ATOM 2983 N N . VAL A 1 360 ? -5.979 2.691 19.161 1.00 94.88 360 VAL A N 1
ATOM 2984 C CA . VAL A 1 360 ? -7.230 3.469 19.162 1.00 94.88 360 VAL A CA 1
ATOM 2985 C C . VAL A 1 360 ? -7.357 4.374 20.388 1.00 94.88 360 VAL A C 1
ATOM 2987 O O . VAL A 1 360 ? -7.937 5.450 20.287 1.00 94.88 360 VAL A O 1
ATOM 2990 N N . MET A 1 361 ? -6.743 4.023 21.523 1.00 93.38 361 MET A N 1
ATOM 2991 C CA . MET A 1 361 ? -6.645 4.924 22.679 1.00 93.38 361 MET A CA 1
ATOM 2992 C C . MET A 1 361 ? -5.685 6.087 22.443 1.00 93.38 361 MET A C 1
ATOM 2994 O O . MET A 1 361 ? -5.950 7.197 22.905 1.00 93.38 361 MET A O 1
ATOM 2998 N N . ALA A 1 362 ? -4.615 5.889 21.669 1.00 92.25 362 ALA A N 1
ATOM 2999 C CA . ALA A 1 362 ? -3.790 6.998 21.197 1.00 92.25 362 ALA A CA 1
ATOM 3000 C C . ALA A 1 362 ? -4.584 7.942 20.271 1.00 92.25 362 ALA A C 1
ATOM 3002 O O . ALA A 1 362 ? -4.510 9.159 20.443 1.00 92.25 362 ALA A O 1
ATOM 3003 N N . TYR A 1 363 ? -5.392 7.393 19.355 1.00 92.56 363 TYR A N 1
ATOM 3004 C CA . TYR A 1 363 ? -6.305 8.176 18.512 1.00 92.56 363 TYR A CA 1
ATOM 3005 C C . TYR A 1 363 ? -7.319 8.970 19.346 1.00 92.56 363 TYR A C 1
ATOM 3007 O O . TYR A 1 363 ? -7.438 10.188 19.201 1.00 92.56 363 TYR A O 1
ATOM 3015 N N . TYR A 1 364 ? -8.000 8.297 20.276 1.00 91.75 364 TYR A N 1
ATOM 3016 C CA . TYR A 1 364 ? -8.978 8.925 21.159 1.00 91.75 364 TYR A CA 1
ATOM 3017 C C . TYR A 1 364 ? -8.345 10.045 21.997 1.00 91.75 364 TYR A C 1
ATOM 3019 O O . TYR A 1 364 ? -8.901 11.137 22.087 1.00 91.75 364 TYR A O 1
ATOM 3027 N N . LYS A 1 365 ? -7.130 9.834 22.527 1.00 89.94 365 LYS A N 1
ATOM 3028 C CA . LYS A 1 365 ? -6.369 10.861 23.257 1.00 89.94 365 LYS A CA 1
ATOM 3029 C C . LYS A 1 365 ? -6.152 12.124 22.429 1.00 89.94 365 LYS A C 1
ATOM 3031 O O . LYS A 1 365 ? -6.334 13.223 22.946 1.00 89.94 365 LYS A O 1
ATOM 3036 N N . VAL A 1 366 ? -5.761 11.981 21.162 1.00 89.75 366 VAL A N 1
ATOM 3037 C CA . VAL A 1 366 ? -5.566 13.120 20.253 1.00 89.75 366 VAL A CA 1
ATOM 3038 C C . VAL A 1 366 ? -6.868 13.887 20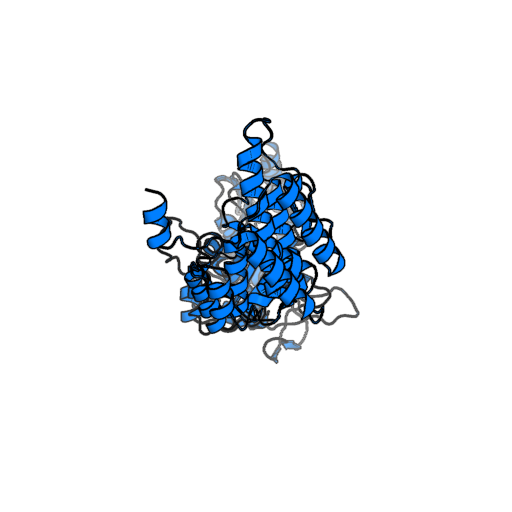.057 1.00 89.75 366 VAL A C 1
ATOM 3040 O O . VAL A 1 366 ? -6.891 15.103 20.248 1.00 89.75 366 VAL A O 1
ATOM 3043 N N . LYS A 1 367 ? -7.961 13.179 19.753 1.00 89.31 367 LYS A N 1
ATOM 3044 C CA . LYS A 1 367 ? -9.283 13.793 19.567 1.00 89.31 367 LYS A CA 1
ATOM 3045 C C . LYS A 1 367 ? -9.793 14.474 20.830 1.00 89.31 367 LYS A C 1
ATOM 3047 O O . LYS A 1 367 ? -10.341 15.570 20.756 1.00 89.31 367 LYS A O 1
ATOM 3052 N N . TYR A 1 368 ? -9.528 13.892 21.995 1.00 85.69 368 TYR A N 1
ATOM 3053 C CA . TYR A 1 368 ? -9.843 14.522 23.267 1.00 85.69 368 TYR A CA 1
ATOM 3054 C C . TYR A 1 368 ? -9.067 15.831 23.465 1.00 85.69 368 TYR A C 1
ATOM 3056 O O . TYR A 1 368 ? -9.656 16.854 23.806 1.00 85.69 368 TYR A O 1
ATOM 3064 N N . LEU A 1 369 ? -7.748 15.831 23.231 1.00 84.06 369 LEU A N 1
ATOM 3065 C CA . LEU A 1 369 ? -6.901 17.023 23.390 1.00 84.06 369 LEU A CA 1
ATOM 3066 C C . LEU A 1 369 ? -7.244 18.141 22.391 1.00 84.06 369 LEU A C 1
ATOM 3068 O O . LEU A 1 369 ? -7.009 19.316 22.683 1.00 84.06 369 LEU A O 1
ATOM 3072 N N . ALA A 1 370 ? -7.808 17.785 21.237 1.00 83.31 370 ALA A N 1
ATOM 3073 C CA . ALA A 1 370 ? -8.357 18.716 20.255 1.00 83.31 370 ALA A CA 1
ATOM 3074 C C . ALA A 1 370 ? -9.787 19.201 20.581 1.00 83.31 370 ALA A C 1
ATOM 3076 O O . ALA A 1 370 ? -10.284 20.082 19.894 1.00 83.31 370 ALA A O 1
ATOM 3077 N N . ASP A 1 371 ? -10.420 18.674 21.636 1.00 76.81 371 ASP A N 1
ATOM 3078 C CA . ASP A 1 371 ? -11.830 18.893 22.002 1.00 76.81 371 ASP A CA 1
ATOM 3079 C C . ASP A 1 371 ? -12.853 18.401 20.954 1.00 76.81 371 ASP A C 1
ATOM 3081 O O . ASP A 1 371 ? -14.008 18.812 20.936 1.00 76.81 371 ASP A O 1
ATOM 3085 N N . GLU A 1 372 ? -12.452 17.446 20.112 1.00 78.50 372 GLU A N 1
ATOM 3086 C CA . GLU A 1 372 ? -13.272 16.850 19.043 1.00 78.50 372 GLU A CA 1
ATOM 3087 C C . GLU A 1 372 ? -14.031 15.582 19.491 1.00 78.50 372 GLU A C 1
ATOM 3089 O O . GLU A 1 372 ? -14.686 14.921 18.687 1.00 78.50 372 GLU A O 1
ATOM 3094 N N . HIS A 1 373 ? -13.932 15.204 20.770 1.00 71.19 373 HIS A N 1
ATOM 3095 C CA . HIS A 1 373 ? -14.486 13.954 21.309 1.00 71.19 373 HIS A CA 1
ATOM 3096 C C . HIS A 1 373 ? -15.975 14.030 21.688 1.00 71.19 373 HIS A C 1
ATOM 3098 O O . HIS A 1 373 ? -16.666 13.021 21.604 1.00 71.19 373 HIS A O 1
ATOM 3104 N N . ARG A 1 374 ? -16.493 15.224 22.022 1.00 61.00 374 ARG A N 1
ATOM 3105 C CA . ARG A 1 374 ? -17.768 15.456 22.746 1.00 61.00 374 ARG A CA 1
ATOM 3106 C C . ARG A 1 374 ? -19.073 15.040 22.040 1.00 61.00 374 ARG A C 1
ATOM 3108 O O . ARG A 1 374 ? -20.146 15.497 22.419 1.00 61.00 374 ARG A O 1
ATOM 3115 N N . LYS A 1 375 ? -19.024 14.232 20.983 1.00 64.88 375 LYS A N 1
ATOM 3116 C CA . LYS A 1 375 ? -20.197 13.854 20.183 1.00 64.88 375 LYS A CA 1
ATOM 3117 C C . LYS A 1 375 ? -20.325 12.353 19.953 1.00 64.88 375 LYS A C 1
ATOM 3119 O O . LYS A 1 375 ? -20.888 12.011 18.927 1.00 64.88 375 LYS A O 1
ATOM 3124 N N . TYR A 1 376 ? -19.758 11.471 20.788 1.00 79.06 376 TYR A N 1
ATOM 3125 C CA . TYR A 1 376 ? -19.754 9.992 20.628 1.00 79.06 376 TYR A CA 1
ATOM 3126 C C . TYR A 1 376 ? -19.172 9.447 19.296 1.00 79.06 376 TYR A C 1
ATOM 3128 O O . TYR A 1 376 ? -18.869 8.258 19.171 1.00 79.06 376 TYR A O 1
ATOM 3136 N N . LEU A 1 377 ? -18.955 10.305 18.292 1.00 84.62 377 LEU A N 1
ATOM 3137 C CA . LEU A 1 377 ? -18.518 9.991 16.934 1.00 84.62 377 LEU A CA 1
ATOM 3138 C C . LEU A 1 377 ? -17.153 9.312 16.922 1.00 84.62 377 LEU A C 1
ATOM 3140 O O . LEU A 1 377 ? -16.918 8.421 16.105 1.00 84.62 377 LEU A O 1
ATOM 3144 N N . VAL A 1 378 ? -16.260 9.708 17.832 1.00 89.56 378 VAL A N 1
ATOM 3145 C CA . VAL A 1 378 ? -14.923 9.118 17.943 1.00 89.56 378 VAL A CA 1
ATOM 3146 C C . VAL A 1 378 ? -15.036 7.646 18.334 1.00 89.56 378 VAL A C 1
ATOM 3148 O O . VAL A 1 378 ? -14.476 6.795 17.644 1.00 89.56 378 VAL A O 1
ATOM 3151 N N . MET A 1 379 ? -15.818 7.332 19.371 1.00 91.25 379 MET A N 1
ATOM 3152 C CA . MET A 1 379 ? -16.050 5.952 19.806 1.00 91.25 379 MET A CA 1
ATOM 3153 C C . MET A 1 379 ? -16.831 5.145 18.776 1.00 91.25 379 MET A C 1
ATOM 3155 O O . MET A 1 379 ? -16.434 4.029 18.447 1.00 91.25 379 MET A O 1
ATOM 3159 N N . ARG A 1 380 ? -17.868 5.729 18.168 1.00 90.50 380 ARG A N 1
ATOM 3160 C CA . ARG A 1 380 ? -18.598 5.094 17.063 1.00 90.50 380 ARG A CA 1
ATOM 3161 C C . ARG A 1 380 ? -17.663 4.713 15.912 1.00 90.50 380 ARG A C 1
ATOM 3163 O O . ARG A 1 380 ? -17.741 3.594 15.414 1.00 90.50 380 ARG A O 1
ATOM 3170 N N . SER A 1 381 ? -16.736 5.596 15.536 1.00 92.75 381 SER A N 1
ATOM 3171 C CA . SER A 1 381 ? -15.748 5.333 14.479 1.00 92.75 381 SER A CA 1
ATOM 3172 C C . SER A 1 381 ? -14.770 4.221 14.865 1.00 92.75 381 SER A C 1
ATOM 3174 O O . SER A 1 381 ? -14.499 3.338 14.054 1.00 92.75 381 SER A O 1
ATOM 3176 N N . ILE A 1 382 ? -14.276 4.218 16.111 1.00 95.31 382 ILE A N 1
ATOM 3177 C CA . ILE A 1 382 ? -13.422 3.139 16.633 1.00 95.31 382 ILE A CA 1
ATOM 3178 C C . ILE A 1 382 ? -14.159 1.795 16.562 1.00 95.31 382 ILE A C 1
ATOM 3180 O O . ILE A 1 382 ? -13.588 0.814 16.088 1.00 95.31 382 ILE A O 1
ATOM 3184 N N . ASN A 1 383 ? -15.429 1.754 16.971 1.00 94.44 383 ASN A N 1
ATOM 3185 C CA . ASN A 1 383 ? -16.228 0.528 16.985 1.00 94.44 383 ASN A CA 1
ATOM 3186 C C . ASN A 1 383 ? -16.535 0.033 15.565 1.00 94.44 383 ASN A C 1
ATOM 3188 O O . ASN A 1 383 ? -16.493 -1.171 15.315 1.00 94.44 383 ASN A O 1
ATOM 3192 N N . LYS A 1 384 ? -16.785 0.952 14.621 1.00 95.50 384 LYS A N 1
ATOM 3193 C CA . LYS A 1 384 ? -16.955 0.646 13.191 1.00 95.50 384 LYS A CA 1
ATOM 3194 C C . LYS A 1 384 ? -15.703 -0.032 12.629 1.00 95.50 384 LYS A C 1
ATOM 3196 O O . LYS A 1 384 ? -15.787 -1.113 12.057 1.00 95.50 384 LYS A O 1
ATOM 3201 N N . VAL A 1 385 ? -14.522 0.542 12.889 1.00 97.56 385 VAL A N 1
ATOM 3202 C CA . VAL A 1 385 ? -13.238 -0.048 12.470 1.00 97.56 385 VAL A CA 1
ATOM 3203 C C . VAL A 1 385 ? -12.972 -1.384 13.166 1.00 97.56 385 VAL A C 1
ATOM 3205 O O . VAL A 1 385 ? -12.500 -2.323 12.527 1.00 97.56 385 VAL A O 1
ATOM 3208 N N . TYR A 1 386 ? -13.284 -1.503 14.457 1.00 97.38 386 TYR A N 1
ATOM 3209 C CA . TYR A 1 386 ? -13.143 -2.758 15.191 1.00 97.38 386 TYR A CA 1
ATOM 3210 C C . TYR A 1 386 ? -13.981 -3.877 14.554 1.00 97.38 386 TYR A C 1
ATOM 3212 O O . TYR A 1 386 ? -13.451 -4.953 14.285 1.00 97.38 386 TYR A O 1
ATOM 3220 N N . ASN A 1 387 ? -15.251 -3.612 14.239 1.00 97.25 387 ASN A N 1
ATOM 3221 C CA . ASN A 1 387 ? -16.128 -4.588 13.590 1.00 97.25 387 ASN A CA 1
ATOM 3222 C C . ASN A 1 387 ? -15.679 -4.934 12.175 1.00 97.25 387 ASN A C 1
ATOM 3224 O O . ASN A 1 387 ? -15.621 -6.112 11.841 1.00 97.25 387 ASN A O 1
ATOM 3228 N N . PHE A 1 388 ? -15.264 -3.942 11.384 1.00 97.94 388 PHE A N 1
ATOM 3229 C CA . PHE A 1 388 ? -14.657 -4.191 10.079 1.00 97.94 388 PHE A CA 1
ATOM 3230 C C . PHE A 1 388 ? -13.479 -5.176 10.187 1.00 97.94 388 PHE A C 1
ATOM 3232 O O . PHE A 1 388 ? -13.375 -6.126 9.407 1.00 97.94 388 PHE A O 1
ATOM 3239 N N . LEU A 1 389 ? -12.606 -5.005 11.188 1.00 98.19 389 LEU A N 1
ATOM 3240 C CA . LEU A 1 389 ? -11.488 -5.918 11.436 1.00 98.19 389 LEU A CA 1
ATOM 3241 C C . LEU A 1 389 ? -11.944 -7.300 11.933 1.00 98.19 389 LEU A C 1
ATOM 3243 O O . LEU A 1 389 ? -11.294 -8.295 11.602 1.00 98.19 389 LEU A O 1
ATOM 3247 N N . VAL A 1 390 ? -13.037 -7.392 12.695 1.00 97.69 390 VAL A N 1
ATOM 3248 C CA . VAL A 1 390 ? -13.653 -8.675 13.081 1.00 97.69 390 VAL A CA 1
ATOM 3249 C C . VAL A 1 390 ? -14.191 -9.411 11.854 1.00 97.69 390 VAL A C 1
ATOM 3251 O O . VAL A 1 390 ? -13.865 -10.582 11.666 1.00 97.69 390 VAL A O 1
ATOM 3254 N N . ASP A 1 391 ? -14.916 -8.730 10.968 1.00 97.50 391 ASP A N 1
ATOM 3255 C CA . ASP A 1 391 ? -15.512 -9.329 9.766 1.00 97.50 391 ASP A CA 1
ATOM 3256 C C . ASP A 1 391 ? -14.453 -9.702 8.718 1.00 97.50 391 ASP A C 1
ATOM 3258 O O . ASP A 1 391 ? -14.562 -10.706 7.997 1.00 97.50 391 ASP A O 1
ATOM 3262 N N . CYS A 1 392 ? -13.351 -8.948 8.691 1.00 97.00 392 CYS A N 1
ATOM 3263 C CA . CYS A 1 392 ? -12.132 -9.325 7.987 1.00 97.00 392 CYS A CA 1
ATOM 3264 C C . CYS A 1 392 ? -11.481 -10.593 8.577 1.00 97.00 392 CYS A C 1
ATOM 3266 O O . CYS A 1 392 ? -10.689 -11.241 7.891 1.00 97.00 392 CYS A O 1
ATOM 3268 N N . GLY A 1 393 ? -11.812 -10.994 9.803 1.00 96.88 393 GLY A N 1
ATOM 3269 C CA . GLY A 1 393 ? -11.218 -12.130 10.511 1.00 96.88 393 GLY A CA 1
ATOM 3270 C C . GLY A 1 393 ? -9.943 -11.783 11.286 1.00 96.88 393 GLY A C 1
ATOM 3271 O O . GLY A 1 393 ? -9.315 -12.676 11.859 1.00 96.88 393 GLY A O 1
ATOM 3272 N N . CYS A 1 394 ? -9.567 -10.505 11.337 1.00 97.75 394 CYS A N 1
ATOM 3273 C CA . CYS A 1 394 ? -8.350 -10.022 11.984 1.00 97.75 394 CYS A CA 1
ATOM 3274 C C . CYS A 1 394 ? -8.498 -9.881 13.504 1.00 97.75 394 CYS A C 1
ATOM 3276 O O . CYS A 1 394 ? -7.536 -10.090 14.240 1.00 97.75 394 CYS A O 1
ATOM 3278 N N . LEU A 1 395 ? -9.700 -9.552 13.976 1.00 97.00 395 LEU A N 1
ATOM 3279 C CA . LEU A 1 395 ? -10.077 -9.535 15.391 1.00 97.00 395 LEU A CA 1
ATOM 3280 C C . LEU A 1 395 ? -11.230 -10.522 15.633 1.00 97.00 395 LEU A C 1
ATOM 3282 O O . LEU A 1 395 ? -11.726 -11.152 14.703 1.00 97.00 395 LEU A O 1
ATOM 3286 N N . ASN A 1 396 ? -11.628 -10.692 16.892 1.00 93.94 396 ASN A N 1
ATOM 3287 C CA . ASN A 1 396 ? -12.714 -11.587 17.299 1.00 93.94 396 ASN A CA 1
ATOM 3288 C C . ASN A 1 396 ? -13.724 -10.823 18.152 1.00 93.94 396 ASN A C 1
ATOM 3290 O O . ASN A 1 396 ? -13.342 -9.830 18.768 1.00 93.94 396 ASN A O 1
ATOM 3294 N N . LYS A 1 397 ? -14.943 -11.368 18.282 1.00 94.12 397 LYS A N 1
ATOM 3295 C CA . LYS A 1 397 ? -16.018 -10.854 19.148 1.00 94.12 397 LYS A CA 1
ATOM 3296 C C . LYS A 1 397 ? -16.412 -9.439 18.727 1.00 94.12 397 LYS A C 1
ATOM 3298 O O . LYS A 1 397 ? -15.916 -8.481 19.299 1.00 94.12 397 LYS A O 1
ATOM 3303 N N . GLY A 1 398 ? -17.220 -9.315 17.677 1.00 92.56 398 GLY A N 1
ATOM 3304 C CA . GLY A 1 398 ? -17.742 -8.028 17.204 1.00 92.56 398 GLY A CA 1
ATOM 3305 C C . GLY A 1 398 ? -18.810 -7.455 18.136 1.00 92.56 398 GLY A C 1
ATOM 3306 O O . GLY A 1 398 ? -19.293 -8.140 19.037 1.00 92.56 398 GLY A O 1
ATOM 3307 N N . VAL A 1 399 ? -19.187 -6.204 17.893 1.00 92.88 399 VAL A N 1
ATOM 3308 C CA . VAL A 1 399 ? -20.292 -5.509 18.564 1.00 92.88 399 VAL A CA 1
ATOM 3309 C C . VAL A 1 399 ? -21.310 -5.098 17.503 1.00 92.88 399 VAL A C 1
ATOM 3311 O O . VAL A 1 399 ? -20.946 -4.528 16.482 1.00 92.88 399 VAL A O 1
ATOM 3314 N N . LYS A 1 400 ? -22.598 -5.329 17.717 1.00 90.31 400 LYS A N 1
ATOM 3315 C CA . LYS A 1 400 ? -23.661 -4.835 16.842 1.00 90.31 400 LYS A CA 1
ATOM 3316 C C . LYS A 1 400 ? -23.660 -3.301 16.829 1.00 90.31 400 LYS A C 1
ATOM 3318 O O . LYS A 1 400 ? -23.517 -2.652 17.864 1.00 90.31 400 LYS A O 1
ATOM 3323 N N . GLN A 1 401 ? -23.798 -2.708 15.648 1.00 82.50 401 GLN A N 1
ATOM 3324 C CA . GLN A 1 401 ? -23.933 -1.258 15.496 1.00 82.50 401 GLN A CA 1
ATOM 3325 C C . GLN A 1 401 ? -25.415 -0.923 15.374 1.00 82.50 401 GLN A C 1
ATOM 3327 O O . GLN A 1 401 ? -26.003 -1.041 14.306 1.00 82.50 401 GLN A O 1
ATOM 3332 N N . MET A 1 402 ? -26.017 -0.541 16.489 1.00 82.56 402 MET A N 1
ATOM 3333 C CA . MET A 1 402 ? -27.376 -0.021 16.577 1.00 82.56 402 MET A CA 1
ATOM 3334 C C . MET A 1 402 ? -27.401 0.970 17.730 1.00 82.56 402 MET A C 1
ATOM 3336 O O . MET A 1 402 ? -26.550 0.880 18.617 1.00 82.56 402 MET A O 1
ATOM 3340 N N . ASP A 1 403 ? -28.346 1.904 17.743 1.00 85.44 403 ASP A N 1
ATOM 3341 C CA . ASP A 1 403 ? -28.518 2.719 18.939 1.00 85.44 403 ASP A CA 1
ATOM 3342 C C . ASP A 1 403 ? -29.403 1.964 19.944 1.00 85.44 403 ASP A C 1
ATOM 3344 O O . ASP A 1 403 ? -30.519 1.531 19.635 1.00 85.44 403 ASP A O 1
ATOM 3348 N N . TYR A 1 404 ? -28.812 1.733 21.113 1.00 90.19 404 TYR A N 1
ATOM 3349 C CA . TYR A 1 404 ? -29.370 0.985 22.236 1.00 90.19 404 TYR A CA 1
ATOM 3350 C C . TYR A 1 404 ? -30.179 1.923 23.133 1.00 90.19 404 TYR A C 1
ATOM 3352 O O . TYR A 1 404 ? -29.901 3.121 23.170 1.00 90.19 404 TYR A O 1
ATOM 3360 N N . LYS A 1 405 ? -31.153 1.395 23.865 1.00 90.06 405 LYS A N 1
ATOM 3361 C CA . LYS A 1 405 ? -31.933 2.111 24.882 1.00 90.06 405 LYS A CA 1
ATOM 3362 C C . LYS A 1 405 ? -31.116 2.386 26.139 1.00 90.06 405 LYS A C 1
ATOM 3364 O O . LYS A 1 405 ? -31.206 3.463 26.709 1.00 90.06 405 LYS A O 1
ATOM 3369 N N . ASP A 1 406 ? -30.294 1.426 26.546 1.00 90.25 406 ASP A N 1
ATOM 3370 C CA . ASP A 1 406 ? -29.432 1.527 27.718 1.00 90.25 406 ASP A CA 1
ATOM 3371 C C . ASP A 1 406 ? -28.221 0.581 27.604 1.00 90.25 406 ASP A C 1
ATOM 3373 O O . ASP A 1 406 ? -28.023 -0.129 26.608 1.00 90.25 406 ASP A O 1
ATOM 3377 N N . TYR A 1 407 ? -27.377 0.578 28.638 1.00 93.19 407 TYR A N 1
ATOM 3378 C CA . TYR A 1 407 ? -26.212 -0.299 28.683 1.00 93.19 407 TYR A CA 1
ATOM 3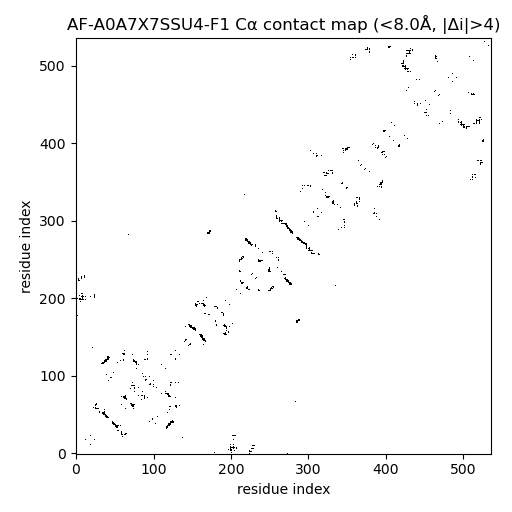379 C C . TYR A 1 407 ? -26.574 -1.773 28.937 1.00 93.19 407 TYR A C 1
ATOM 3381 O O . TYR A 1 407 ? -25.779 -2.649 28.595 1.00 93.19 407 TYR A O 1
ATOM 3389 N N . HIS A 1 408 ? -27.754 -2.078 29.486 1.00 94.50 408 HIS A N 1
ATOM 3390 C CA . HIS A 1 408 ? -28.213 -3.457 29.654 1.00 94.50 408 HIS A CA 1
ATOM 3391 C C . HIS A 1 408 ? -28.546 -4.078 28.296 1.00 94.50 408 HIS A C 1
ATOM 3393 O O . HIS A 1 408 ? -28.068 -5.173 27.997 1.00 94.50 408 HIS A O 1
ATOM 3399 N N . GLU A 1 409 ? -29.278 -3.366 27.437 1.00 95.06 409 GLU A N 1
ATOM 3400 C CA . GLU A 1 409 ? -29.552 -3.787 26.063 1.00 95.06 409 GLU A CA 1
ATOM 3401 C C . GLU A 1 409 ? -28.248 -3.936 25.271 1.00 95.06 409 GLU A C 1
ATOM 3403 O O . GLU A 1 409 ? -28.063 -4.939 24.578 1.00 95.06 409 GLU A O 1
ATOM 3408 N N . LEU A 1 410 ? -27.299 -3.002 25.431 1.00 94.94 410 LEU A N 1
ATOM 3409 C CA . LEU A 1 410 ? -25.965 -3.115 24.833 1.00 94.94 410 LEU A CA 1
ATOM 3410 C C . LEU A 1 410 ? -25.282 -4.434 25.222 1.00 94.94 410 LEU A C 1
ATOM 3412 O O . LEU A 1 410 ? -24.741 -5.122 24.353 1.00 94.94 410 LEU A O 1
ATOM 3416 N N . PHE A 1 411 ? -25.292 -4.802 26.504 1.00 96.19 411 PHE A N 1
ATOM 3417 C CA . PHE A 1 411 ? -24.651 -6.033 26.968 1.00 96.19 411 PHE A CA 1
ATOM 3418 C C . PHE A 1 411 ? -25.394 -7.284 26.489 1.00 96.19 411 PHE A C 1
ATOM 3420 O O . PHE A 1 411 ? -24.756 -8.215 25.994 1.00 96.19 411 PHE A O 1
ATOM 3427 N N . LEU A 1 412 ? -26.727 -7.290 26.573 1.00 95.62 412 LEU A N 1
ATOM 3428 C CA . LEU A 1 412 ? -27.577 -8.406 26.148 1.00 95.62 412 LEU A CA 1
ATOM 3429 C C . LEU A 1 412 ? -27.486 -8.667 24.642 1.00 95.62 412 LEU A C 1
ATOM 3431 O O . LEU A 1 412 ? -27.455 -9.818 24.211 1.00 95.62 412 LEU A O 1
ATOM 3435 N N . ALA A 1 413 ? -27.397 -7.614 23.831 1.00 95.06 413 ALA A N 1
ATOM 3436 C CA . ALA A 1 413 ? -27.264 -7.735 22.386 1.00 95.06 413 ALA A CA 1
ATOM 3437 C C . ALA A 1 413 ? -25.867 -8.213 21.947 1.00 95.06 413 ALA A C 1
ATOM 3439 O O . ALA A 1 413 ? -25.733 -8.744 20.837 1.00 95.06 413 ALA A O 1
ATOM 3440 N N . ASN A 1 414 ? -24.848 -8.043 22.804 1.00 96.31 414 ASN A N 1
ATOM 3441 C CA . ASN A 1 414 ? -23.433 -8.294 22.510 1.00 96.31 414 ASN A CA 1
ATOM 3442 C C . ASN A 1 414 ? -22.740 -9.214 23.533 1.00 96.31 414 ASN A C 1
ATOM 3444 O O . ASN A 1 414 ? -21.650 -8.884 24.019 1.00 96.31 414 ASN A O 1
ATOM 3448 N N . PRO A 1 415 ? -23.298 -10.403 23.825 1.00 95.38 415 PRO A N 1
ATOM 3449 C CA . PRO A 1 415 ? -22.800 -11.269 24.892 1.00 95.38 415 PRO A CA 1
ATOM 3450 C C . PRO A 1 415 ? -21.388 -11.795 24.610 1.00 95.38 415 PRO A C 1
ATOM 3452 O O . PRO A 1 415 ? -20.617 -12.040 25.528 1.00 95.38 415 PRO A O 1
ATOM 3455 N N . GLN A 1 416 ? -21.017 -11.936 23.332 1.00 94.69 416 GLN A N 1
ATOM 3456 C CA . GLN A 1 416 ? -19.673 -12.372 22.951 1.00 94.69 416 GLN A CA 1
ATOM 3457 C C . GLN A 1 416 ? -18.609 -11.301 23.206 1.00 94.69 416 GLN A C 1
ATOM 3459 O O . GLN A 1 416 ? -17.457 -11.645 23.462 1.00 94.69 416 GLN A O 1
ATOM 3464 N N . TYR A 1 417 ? -18.964 -10.016 23.096 1.00 94.75 417 TYR A N 1
ATOM 3465 C CA . TYR A 1 417 ? -18.032 -8.925 23.369 1.00 94.75 417 TYR A CA 1
ATOM 3466 C C . TYR A 1 417 ? -17.934 -8.647 24.868 1.00 94.75 417 TYR A C 1
ATOM 3468 O O . TYR A 1 417 ? -16.825 -8.567 25.393 1.00 94.75 417 TYR A O 1
ATOM 3476 N N . PHE A 1 418 ? -19.078 -8.530 25.549 1.00 95.19 418 PHE A N 1
ATOM 3477 C CA . PHE A 1 418 ? -19.187 -8.331 27.000 1.00 95.19 418 PHE A CA 1
ATOM 3478 C C . PHE A 1 418 ? -19.225 -9.672 27.742 1.00 95.19 418 PHE A C 1
ATOM 3480 O O . PHE A 1 418 ? -20.092 -9.936 28.573 1.00 95.19 418 PHE A O 1
ATOM 3487 N N . ASP A 1 419 ? -18.254 -10.519 27.423 1.00 93.38 419 ASP A N 1
ATOM 3488 C CA . ASP A 1 419 ? -18.111 -11.884 27.927 1.00 93.38 419 ASP A CA 1
ATOM 3489 C C . ASP A 1 419 ? -17.460 -11.972 29.316 1.00 93.38 419 ASP A C 1
ATOM 3491 O O . ASP A 1 419 ? -17.280 -13.067 29.848 1.00 93.38 419 ASP A O 1
ATOM 3495 N N . SER A 1 420 ? -17.094 -10.834 29.906 1.00 94.44 420 SER A N 1
ATOM 3496 C CA . SER A 1 420 ? -16.574 -10.756 31.265 1.00 94.44 420 SER A CA 1
ATOM 3497 C C . SER A 1 420 ? -17.192 -9.601 32.039 1.00 94.44 420 SER A C 1
ATOM 3499 O O . SER A 1 420 ? -17.511 -8.544 31.487 1.00 94.44 420 SER A O 1
ATOM 3501 N N . ASP A 1 421 ? -17.322 -9.798 33.346 1.00 95.31 421 ASP A N 1
ATOM 3502 C CA . ASP A 1 421 ? -17.862 -8.786 34.248 1.00 95.31 421 ASP A CA 1
ATOM 3503 C C . ASP A 1 421 ? -16.926 -7.578 34.369 1.00 95.31 421 ASP A C 1
ATOM 3505 O O . ASP A 1 421 ? -17.385 -6.442 34.413 1.00 95.31 421 ASP A O 1
ATOM 3509 N N . GLU A 1 422 ? -15.612 -7.790 34.263 1.00 95.19 422 GLU A N 1
ATOM 3510 C CA . GLU A 1 422 ? -14.615 -6.713 34.227 1.00 95.19 422 GLU A CA 1
ATOM 3511 C C . GLU A 1 422 ? -14.889 -5.708 33.093 1.00 95.19 422 GLU A C 1
ATOM 3513 O O . GLU A 1 422 ? -14.771 -4.497 33.286 1.00 95.19 422 GLU A O 1
ATOM 3518 N N . LYS A 1 423 ? -15.331 -6.187 31.920 1.00 95.94 423 LYS A N 1
ATOM 3519 C CA . LYS A 1 423 ? -15.674 -5.304 30.798 1.00 95.94 423 LYS A CA 1
ATOM 3520 C C . LYS A 1 423 ? -16.910 -4.459 31.078 1.00 95.94 423 LYS A C 1
ATOM 3522 O O . LYS A 1 423 ? -16.924 -3.264 30.776 1.00 95.94 423 LYS A O 1
ATOM 3527 N N . LYS A 1 424 ? -17.943 -5.086 31.645 1.00 96.94 424 LYS A N 1
ATOM 3528 C CA . LYS A 1 424 ? -19.191 -4.415 32.025 1.00 96.94 424 LYS A CA 1
ATOM 3529 C C . LYS A 1 424 ? -18.922 -3.371 33.107 1.00 96.94 424 LYS A C 1
ATOM 3531 O O . LYS A 1 424 ? -19.366 -2.236 32.970 1.00 96.94 424 LYS A O 1
ATOM 3536 N N . ALA A 1 425 ? -18.123 -3.720 34.116 1.00 97.25 425 ALA A N 1
ATOM 3537 C CA . ALA A 1 425 ? -17.742 -2.833 35.210 1.00 97.25 425 ALA A CA 1
ATOM 3538 C C . ALA A 1 425 ? -17.060 -1.552 34.712 1.00 97.25 425 ALA A C 1
ATOM 3540 O O . ALA A 1 425 ? -17.492 -0.454 35.062 1.00 97.25 425 ALA A O 1
ATOM 3541 N N . TRP A 1 426 ? -16.034 -1.672 33.859 1.00 96.94 426 TRP A N 1
ATOM 3542 C CA . TRP A 1 426 ? -15.338 -0.506 33.304 1.00 96.94 426 TRP A CA 1
ATOM 3543 C C . TRP A 1 426 ? -16.245 0.372 32.443 1.00 96.94 426 TRP A C 1
ATOM 3545 O O . TRP A 1 426 ? -16.182 1.597 32.552 1.00 96.94 426 TRP A O 1
ATOM 3555 N N . PHE A 1 427 ? -17.112 -0.235 31.627 1.00 97.12 427 PHE A N 1
ATOM 3556 C CA . PHE A 1 427 ? -18.077 0.507 30.819 1.00 97.12 427 PHE A CA 1
ATOM 3557 C C . PHE A 1 427 ? -19.061 1.301 31.692 1.00 97.12 427 PHE A C 1
ATOM 3559 O O . PHE A 1 427 ? -19.227 2.507 31.494 1.00 97.12 427 PHE A O 1
ATOM 3566 N N . ILE A 1 428 ? -19.679 0.656 32.690 1.00 97.38 428 ILE A N 1
ATOM 3567 C CA . ILE A 1 428 ? -20.628 1.316 33.600 1.00 97.38 428 ILE A CA 1
ATOM 3568 C C . ILE A 1 428 ? -19.926 2.426 34.388 1.00 97.38 428 ILE A C 1
ATOM 3570 O O . ILE A 1 428 ? -20.463 3.523 34.509 1.00 97.38 428 ILE A O 1
ATOM 3574 N N . LEU A 1 429 ? -18.698 2.206 34.864 1.00 96.00 429 LEU A N 1
ATOM 3575 C CA . LEU A 1 429 ? -17.945 3.242 35.572 1.00 96.00 429 LEU A CA 1
ATOM 3576 C C . LEU A 1 429 ? -17.702 4.486 34.696 1.00 96.00 429 LEU A C 1
ATOM 3578 O O . LEU A 1 429 ? -17.756 5.612 35.192 1.00 96.00 429 LEU A O 1
ATOM 3582 N N . GLY A 1 430 ? -17.502 4.300 33.388 1.00 94.38 430 GLY A N 1
ATOM 3583 C CA . GLY A 1 430 ? -17.465 5.390 32.413 1.00 94.38 430 GLY A CA 1
ATOM 3584 C C . GLY A 1 430 ? -18.785 6.163 32.318 1.00 94.38 430 GLY A C 1
ATOM 3585 O O . GLY A 1 430 ? -18.777 7.393 32.327 1.00 94.38 430 GLY A O 1
ATOM 3586 N N . ARG A 1 431 ? -19.930 5.463 32.309 1.00 93.25 431 ARG A N 1
ATOM 3587 C CA . ARG A 1 431 ? -21.268 6.093 32.362 1.00 93.25 431 ARG A CA 1
ATOM 3588 C C . ARG A 1 431 ? -21.463 6.917 33.629 1.00 93.25 431 ARG A C 1
ATOM 3590 O O . ARG A 1 431 ? -21.967 8.035 33.568 1.00 93.25 431 ARG A O 1
ATOM 3597 N N . VAL A 1 432 ? -21.047 6.375 34.774 1.00 93.75 432 VAL A N 1
ATOM 3598 C CA . VAL A 1 432 ? -21.110 7.071 36.065 1.00 93.75 432 VAL A CA 1
ATOM 3599 C C . VAL A 1 432 ? -20.261 8.342 36.027 1.00 93.75 432 VAL A C 1
ATOM 3601 O O . VAL A 1 432 ? -20.711 9.395 36.480 1.00 93.75 432 VAL A O 1
ATOM 3604 N N . PHE A 1 433 ? -19.056 8.262 35.455 1.00 92.00 433 PHE A N 1
ATOM 3605 C CA . PHE A 1 433 ? -18.179 9.416 35.287 1.00 92.00 433 PHE A CA 1
ATOM 3606 C C . PHE A 1 433 ? -18.852 10.533 34.483 1.00 92.00 433 PHE A C 1
ATOM 3608 O O . PHE A 1 433 ? -18.862 11.681 34.932 1.00 92.00 433 PHE A O 1
ATOM 3615 N N . ASP A 1 434 ? -19.431 10.205 33.326 1.00 89.19 434 ASP A N 1
ATOM 3616 C CA . ASP A 1 434 ? -20.118 11.186 32.483 1.00 89.19 434 ASP A CA 1
ATOM 3617 C C . ASP A 1 434 ? -21.338 11.797 33.185 1.00 89.19 434 ASP A C 1
ATOM 3619 O O . ASP A 1 434 ? -21.480 13.020 33.232 1.00 89.19 434 ASP A O 1
ATOM 3623 N N . TYR A 1 435 ? -22.151 10.970 33.849 1.00 89.62 435 TYR A N 1
ATOM 3624 C CA . TYR A 1 435 ? -23.318 11.434 34.597 1.00 89.62 435 TYR A CA 1
ATOM 3625 C C . TYR A 1 435 ? -22.948 12.452 35.686 1.00 89.62 435 TYR A C 1
ATOM 3627 O O . TYR A 1 435 ? -23.572 13.512 35.793 1.00 89.62 435 TYR A O 1
ATOM 3635 N N . ILE A 1 436 ? -21.908 12.179 36.481 1.00 89.31 436 ILE A N 1
ATOM 3636 C CA . ILE A 1 436 ? -21.433 13.136 37.489 1.00 89.31 436 ILE A CA 1
ATOM 3637 C C . ILE A 1 436 ? -20.904 14.405 36.824 1.00 89.31 436 ILE A C 1
ATOM 3639 O O . ILE A 1 436 ? -21.207 15.508 37.277 1.00 89.31 436 ILE A O 1
ATOM 3643 N N . ASN A 1 437 ? -20.128 14.265 35.750 1.00 87.06 437 ASN A N 1
ATOM 3644 C CA . ASN A 1 437 ? -19.555 15.393 35.027 1.00 87.06 437 ASN A CA 1
ATOM 3645 C C . ASN A 1 437 ? -20.645 16.327 34.467 1.00 87.06 437 ASN A C 1
ATOM 3647 O O . ASN A 1 437 ? -20.540 17.545 34.610 1.00 87.06 437 ASN A O 1
ATOM 3651 N N . TYR A 1 438 ? -21.716 15.767 33.898 1.00 85.81 438 TYR A N 1
ATOM 3652 C CA . TYR A 1 438 ? -22.888 16.507 33.430 1.00 85.81 438 TYR A CA 1
ATOM 3653 C C . TYR A 1 438 ? -23.552 17.303 34.563 1.00 85.81 438 TYR A C 1
ATOM 3655 O O . TYR A 1 438 ? -23.727 18.518 34.450 1.00 85.81 438 TYR A O 1
ATOM 3663 N N . ASN A 1 439 ? -23.839 16.648 35.692 1.00 85.19 439 ASN A N 1
ATOM 3664 C CA . ASN A 1 439 ? -24.456 17.300 36.849 1.00 85.19 439 ASN A CA 1
ATOM 3665 C C . ASN A 1 439 ? -23.556 18.404 37.427 1.00 85.19 439 ASN A C 1
ATOM 3667 O O . ASN A 1 439 ? -24.017 19.515 37.678 1.00 85.19 439 ASN A O 1
ATOM 3671 N N . MET A 1 440 ? -22.249 18.152 37.556 1.00 84.44 440 MET A N 1
ATOM 3672 C CA . MET A 1 440 ? -21.275 19.154 38.002 1.00 84.44 440 MET A CA 1
ATOM 3673 C C . MET A 1 440 ? -21.260 20.403 37.110 1.00 84.44 440 MET A C 1
ATOM 3675 O O . MET A 1 440 ? -21.134 21.508 37.633 1.00 84.44 440 MET A O 1
ATOM 3679 N N . LYS A 1 441 ? -21.400 20.247 35.785 1.00 80.38 441 LYS A N 1
ATOM 3680 C CA . LYS A 1 441 ? -21.498 21.379 34.846 1.00 80.38 441 LYS A CA 1
ATOM 3681 C C . LYS A 1 441 ? -22.786 22.180 35.029 1.00 80.38 441 LYS A C 1
ATOM 3683 O O . LYS A 1 441 ? -22.762 23.398 34.871 1.00 80.38 441 LYS A O 1
ATOM 3688 N N . GLY A 1 442 ? -23.883 21.517 35.400 1.00 69.25 442 GLY A N 1
ATOM 3689 C CA . GLY A 1 442 ? -25.127 22.175 35.810 1.00 69.25 442 GLY A CA 1
ATOM 3690 C C . GLY A 1 442 ? -24.921 23.114 37.003 1.00 69.25 442 GLY A C 1
ATOM 3691 O O . GLY A 1 442 ? -25.380 24.252 36.967 1.00 69.25 442 GLY A O 1
ATOM 3692 N N . TYR A 1 443 ? -24.142 22.681 38.001 1.00 60.69 443 TYR A N 1
ATOM 3693 C CA . TYR A 1 443 ? -23.780 23.498 39.167 1.00 60.69 443 TYR A CA 1
ATOM 3694 C C . TYR A 1 443 ? -22.746 24.596 38.866 1.00 60.69 443 TYR A C 1
ATOM 3696 O O . TYR A 1 443 ? -22.784 25.647 39.496 1.00 60.69 443 TYR A O 1
ATOM 3704 N N . SER A 1 444 ? -21.816 24.379 37.926 1.00 55.34 444 SER A N 1
ATOM 3705 C CA . SER A 1 444 ? -20.686 25.289 37.669 1.00 55.34 444 SER A CA 1
ATOM 3706 C C . SER A 1 444 ? -20.939 26.382 36.624 1.00 55.34 444 SER A C 1
ATOM 3708 O O . SER A 1 444 ? -20.020 27.151 36.336 1.00 55.34 444 SER A O 1
ATOM 3710 N N . LYS A 1 445 ? -22.150 26.498 36.055 1.00 52.78 445 LYS A N 1
ATOM 3711 C CA . LYS A 1 445 ? -22.517 27.640 35.185 1.00 52.78 445 LYS A CA 1
ATOM 3712 C C . LYS A 1 445 ? -22.368 29.004 35.885 1.00 52.78 445 LYS A C 1
ATOM 3714 O O . LYS A 1 445 ? -22.308 30.020 35.204 1.00 52.78 445 LYS A O 1
ATOM 3719 N N . SER A 1 446 ? -22.248 29.027 37.213 1.00 47.88 446 SER A N 1
ATOM 3720 C CA . SER A 1 446 ? -21.952 30.206 38.035 1.00 47.88 446 SER A CA 1
ATOM 3721 C C . SER A 1 446 ? -20.459 30.581 38.135 1.00 47.88 446 SER A C 1
ATOM 3723 O O . SER A 1 446 ? -20.165 31.698 38.544 1.00 47.88 446 SER A O 1
ATOM 3725 N N . GLU A 1 447 ? -19.509 29.712 37.752 1.00 45.00 447 GLU A N 1
ATOM 3726 C CA . GLU A 1 447 ? -18.063 29.899 38.025 1.00 45.00 447 GLU A CA 1
ATOM 3727 C C . GLU A 1 447 ? -17.155 29.988 36.772 1.00 45.00 447 GLU A C 1
ATOM 3729 O O . GLU A 1 447 ? -15.930 29.929 36.878 1.00 45.00 447 GLU A O 1
ATOM 3734 N N . GLY A 1 448 ? -17.711 30.143 35.564 1.00 43.47 448 GLY A N 1
ATOM 3735 C CA . GLY A 1 448 ? -16.937 30.540 34.369 1.00 43.47 448 GLY A CA 1
ATOM 3736 C C . GLY A 1 448 ? -15.884 29.541 33.849 1.00 43.47 448 GLY A C 1
ATOM 3737 O O . GLY A 1 448 ? -15.010 29.918 33.072 1.00 43.47 448 GLY A O 1
ATOM 3738 N N . SER A 1 449 ? -15.938 28.267 34.255 1.00 47.94 449 SER A N 1
ATOM 3739 C CA . SER A 1 449 ? -14.992 27.218 33.840 1.00 47.94 449 SER A CA 1
ATOM 3740 C C . SER A 1 449 ? -15.688 26.104 33.049 1.00 47.94 449 SER A C 1
ATOM 3742 O O . SER A 1 449 ? -16.374 25.275 33.641 1.00 47.94 449 SER A O 1
ATOM 3744 N N . ASP A 1 450 ? -15.403 25.993 31.745 1.00 60.41 450 ASP A N 1
ATOM 3745 C CA . ASP A 1 450 ? -15.985 24.976 30.839 1.00 60.41 450 ASP A CA 1
ATOM 3746 C C . ASP A 1 450 ? -15.633 23.514 31.178 1.00 60.41 450 ASP A C 1
ATOM 3748 O O . ASP A 1 450 ? -16.287 22.588 30.690 1.00 60.41 450 ASP A O 1
ATOM 3752 N N . LYS A 1 451 ? -14.585 23.287 31.985 1.00 65.88 451 LYS A N 1
ATOM 3753 C CA . LYS A 1 451 ? -14.124 21.948 32.390 1.00 65.88 451 LYS A CA 1
ATOM 3754 C C . LYS A 1 451 ? -14.280 21.719 33.886 1.00 65.88 451 LYS A C 1
ATOM 3756 O O . LYS A 1 451 ? -13.831 22.537 34.694 1.00 65.88 451 LYS A O 1
ATOM 3761 N N . THR A 1 452 ? -14.824 20.572 34.270 1.00 70.81 452 THR A N 1
ATOM 3762 C CA . THR A 1 452 ? -14.974 20.202 35.680 1.00 70.81 452 THR A CA 1
ATOM 3763 C C . THR A 1 452 ? -13.640 19.799 36.310 1.00 70.81 452 THR A C 1
ATOM 3765 O O . THR A 1 452 ? -12.648 19.501 35.640 1.00 70.81 452 THR A O 1
ATOM 3768 N N . SER A 1 453 ? -13.601 19.746 37.645 1.00 74.06 453 SER A N 1
ATOM 3769 C CA . SER A 1 453 ? -12.431 19.223 38.369 1.00 74.06 453 SER A CA 1
ATOM 3770 C C . SER A 1 453 ? -12.106 17.753 38.048 1.00 74.06 453 SER A C 1
ATOM 3772 O O . SER A 1 453 ? -10.968 17.340 38.269 1.00 74.06 453 SER A O 1
ATOM 3774 N N . LEU A 1 454 ? -13.066 16.984 37.516 1.00 77.56 454 LEU A N 1
ATOM 3775 C CA . LEU A 1 454 ? -12.842 15.626 37.014 1.00 77.56 454 LEU A CA 1
ATOM 3776 C C . LEU A 1 454 ? -12.117 15.654 35.663 1.00 77.56 454 LEU A C 1
ATOM 3778 O O . LEU A 1 454 ? -11.115 14.967 35.491 1.00 77.56 454 LEU A O 1
ATOM 3782 N N . GLU A 1 455 ? -12.543 16.515 34.739 1.00 74.12 455 GLU A N 1
ATOM 3783 C CA . GLU A 1 455 ? -11.931 16.650 33.409 1.00 74.12 455 GLU A CA 1
ATOM 3784 C C . GLU A 1 455 ? -10.529 17.281 33.449 1.00 74.12 455 GLU A C 1
ATOM 3786 O O . GLU A 1 455 ? -9.689 16.989 32.594 1.00 74.12 455 GLU A O 1
ATOM 3791 N N . LYS A 1 456 ? -10.256 18.138 34.446 1.00 69.38 456 LYS A N 1
ATOM 3792 C CA . LYS A 1 456 ? -8.940 18.771 34.659 1.00 69.38 456 LYS A CA 1
ATOM 3793 C C . LYS A 1 456 ? -7.867 17.776 35.130 1.00 69.38 456 LYS A C 1
ATOM 3795 O O . LYS A 1 456 ? -6.689 17.977 34.843 1.00 69.38 456 LYS A O 1
ATOM 3800 N N . LYS A 1 457 ? -8.243 16.690 35.817 1.00 62.84 457 LYS A N 1
ATOM 3801 C CA . LYS A 1 457 ? -7.322 15.640 36.291 1.00 62.84 457 LYS A CA 1
ATOM 3802 C C . LYS A 1 457 ? -7.176 14.544 35.233 1.00 62.84 457 LYS A C 1
ATOM 3804 O O . LYS A 1 457 ? -7.684 13.447 35.383 1.00 62.84 457 LYS A O 1
ATOM 3809 N N . PHE A 1 458 ? -6.513 14.853 34.125 1.00 63.91 458 PHE A N 1
ATOM 3810 C CA . PHE A 1 458 ? -6.520 14.003 32.933 1.00 63.91 458 PHE A CA 1
ATOM 3811 C C . PHE A 1 458 ? -5.934 12.588 33.148 1.00 63.91 458 PHE A C 1
ATOM 3813 O O . PHE A 1 458 ? -4.815 12.432 33.636 1.00 63.91 458 PHE A O 1
ATOM 3820 N N . PHE A 1 459 ? -6.665 11.546 32.727 1.00 73.75 459 PHE A N 1
ATOM 3821 C CA . PHE A 1 459 ? -6.433 10.159 33.171 1.00 73.75 459 PHE A CA 1
ATOM 3822 C C . PHE A 1 459 ? -5.600 9.268 32.240 1.00 73.75 459 PHE A C 1
ATOM 3824 O O . PHE A 1 459 ? -5.303 8.133 32.597 1.00 73.75 459 PHE A O 1
ATOM 3831 N N . PHE A 1 460 ? -5.150 9.743 31.076 1.00 73.12 460 PHE A N 1
ATOM 3832 C CA . PHE A 1 460 ? -4.447 8.877 30.108 1.00 73.12 460 PHE A CA 1
ATOM 3833 C C . PHE A 1 460 ? -3.120 8.286 30.615 1.00 73.12 460 PHE A C 1
ATOM 3835 O O . PHE A 1 460 ? -2.635 7.312 30.038 1.00 73.12 460 PHE A O 1
ATOM 3842 N N . ALA A 1 461 ? -2.531 8.864 31.668 1.00 76.31 461 ALA A N 1
ATOM 3843 C CA . ALA A 1 461 ? -1.315 8.360 32.307 1.00 76.31 461 ALA A CA 1
ATOM 3844 C C . ALA A 1 461 ? -1.567 7.201 33.293 1.00 76.31 461 ALA A C 1
ATOM 3846 O O . ALA A 1 461 ? -0.620 6.503 33.647 1.00 76.31 461 ALA A O 1
ATOM 3847 N N . ARG A 1 462 ? -2.818 6.984 33.728 1.00 85.81 462 ARG A N 1
ATOM 3848 C CA . ARG A 1 462 ? -3.182 5.876 34.625 1.00 85.81 462 ARG A CA 1
ATOM 3849 C C . ARG A 1 462 ? -3.151 4.538 33.898 1.00 85.81 462 ARG A C 1
ATOM 3851 O O . ARG A 1 462 ? -3.164 4.502 32.665 1.00 85.81 462 ARG A O 1
ATOM 3858 N N . LYS A 1 463 ? -3.095 3.437 34.643 1.00 87.06 463 LYS A N 1
ATOM 3859 C CA . LYS A 1 463 ? -3.021 2.087 34.074 1.00 87.06 463 LYS A CA 1
ATOM 3860 C C . LYS A 1 463 ? -4.402 1.519 33.781 1.00 87.06 463 LYS A C 1
ATOM 3862 O O . LYS A 1 463 ? -4.527 0.856 32.766 1.00 87.06 463 LYS A O 1
ATOM 3867 N N . PHE A 1 464 ? -5.420 1.888 34.557 1.00 91.56 464 PHE A N 1
ATOM 3868 C CA . PHE A 1 464 ? -6.757 1.284 34.524 1.00 91.56 464 PHE A CA 1
ATOM 3869 C C . PHE A 1 464 ? -6.701 -0.184 34.953 1.00 91.56 464 PHE A C 1
ATOM 3871 O O . PHE A 1 464 ? -7.237 -1.074 34.301 1.00 91.56 464 PHE A O 1
ATOM 3878 N N . ASP A 1 465 ? -5.993 -0.417 36.055 1.00 91.06 465 ASP A N 1
ATOM 3879 C CA . ASP A 1 465 ? -6.037 -1.664 36.807 1.00 91.06 465 ASP A CA 1
ATOM 3880 C C . ASP A 1 465 ? -7.107 -1.597 37.915 1.00 91.06 465 ASP A C 1
ATOM 3882 O O . ASP A 1 465 ? -7.830 -0.608 38.063 1.00 91.06 465 ASP A O 1
ATOM 3886 N N . TYR A 1 466 ? -7.212 -2.658 38.714 1.00 91.38 466 TYR A N 1
ATOM 3887 C CA . TYR A 1 466 ? -8.153 -2.725 39.831 1.00 91.38 466 TYR A CA 1
ATOM 3888 C C . TYR A 1 466 ? -7.967 -1.586 40.852 1.00 91.38 466 TYR A C 1
ATOM 3890 O O . TYR A 1 466 ? -8.947 -1.057 41.375 1.00 91.38 466 TYR A O 1
ATOM 3898 N N . GLN A 1 467 ? -6.728 -1.160 41.127 1.00 91.44 467 GLN A N 1
ATOM 3899 C CA . GLN A 1 467 ? -6.478 -0.062 42.069 1.00 91.44 467 GLN A CA 1
ATOM 3900 C C . GLN A 1 467 ? -6.992 1.265 41.511 1.00 91.44 467 GLN A C 1
ATOM 3902 O O . GLN A 1 467 ? -7.621 2.040 42.234 1.00 91.44 467 GLN A O 1
ATOM 3907 N N . ASP A 1 468 ? -6.773 1.505 40.217 1.00 91.94 468 ASP A N 1
ATOM 3908 C CA . ASP A 1 468 ? -7.351 2.647 39.518 1.00 91.94 468 ASP A CA 1
ATOM 3909 C C . ASP A 1 468 ? -8.889 2.590 39.524 1.00 91.94 468 ASP A C 1
ATOM 3911 O O . ASP A 1 468 ? -9.521 3.625 39.730 1.00 91.94 468 ASP A O 1
ATOM 3915 N N . PHE A 1 469 ? -9.503 1.410 39.370 1.00 94.06 469 PHE A N 1
ATOM 3916 C CA . PHE A 1 469 ? -10.960 1.251 39.459 1.00 94.06 469 PHE A CA 1
ATOM 3917 C C . PHE A 1 469 ? -11.501 1.696 40.824 1.00 94.06 469 PHE A C 1
ATOM 3919 O O . PHE A 1 469 ? -12.387 2.548 40.888 1.00 94.06 469 PHE A O 1
ATOM 3926 N N . ILE A 1 470 ? -10.930 1.182 41.921 1.00 93.44 470 ILE A N 1
ATOM 3927 C CA . ILE A 1 470 ? -11.333 1.560 43.287 1.00 93.44 470 ILE A CA 1
ATOM 3928 C C . ILE A 1 470 ? -11.122 3.058 43.524 1.00 93.44 470 ILE A C 1
ATOM 3930 O O . ILE A 1 470 ? -12.000 3.735 44.061 1.00 93.44 470 ILE A O 1
ATOM 3934 N N . TYR A 1 471 ? -9.986 3.597 43.071 1.00 92.00 471 TYR A N 1
ATOM 3935 C CA . TYR A 1 471 ? -9.710 5.028 43.139 1.00 92.00 471 TYR A CA 1
ATOM 3936 C C . TYR A 1 471 ? -10.789 5.855 42.427 1.00 92.00 471 TYR A C 1
ATOM 3938 O O . TYR A 1 471 ? -11.256 6.856 42.973 1.00 92.00 471 TYR A O 1
ATOM 3946 N N . PHE A 1 472 ? -11.197 5.446 41.224 1.00 92.00 472 PHE A N 1
ATOM 3947 C CA . PHE A 1 472 ? -12.240 6.129 40.467 1.00 92.00 472 PHE A CA 1
ATOM 3948 C C . PHE A 1 472 ? -13.604 6.043 41.143 1.00 92.00 472 PHE A C 1
ATOM 3950 O O . PHE A 1 472 ? -14.278 7.066 41.222 1.00 92.00 472 PHE A O 1
ATOM 3957 N N . CYS A 1 473 ? -13.998 4.879 41.665 1.00 93.50 473 CYS A N 1
ATOM 3958 C CA . CYS A 1 473 ? -15.243 4.743 42.420 1.00 93.50 473 CYS A CA 1
ATOM 3959 C C . CYS A 1 473 ? -15.296 5.724 43.595 1.00 93.50 473 CYS A C 1
ATOM 3961 O O . CYS A 1 473 ? -16.233 6.514 43.673 1.00 93.50 473 CYS A O 1
ATOM 3963 N N . ASN A 1 474 ? -14.262 5.738 44.441 1.00 92.38 474 ASN A N 1
ATOM 3964 C CA . ASN A 1 474 ? -14.212 6.622 45.607 1.00 92.38 474 ASN A CA 1
ATOM 3965 C C . ASN A 1 474 ? -14.238 8.099 45.189 1.00 92.38 474 ASN A C 1
ATOM 3967 O O . ASN A 1 474 ? -14.998 8.893 45.734 1.00 92.38 474 ASN A O 1
ATOM 3971 N N . LEU A 1 475 ? -13.465 8.463 44.158 1.00 90.88 475 LEU A N 1
ATOM 3972 C CA . LEU A 1 475 ? -13.454 9.825 43.624 1.00 90.88 475 LEU A CA 1
ATOM 3973 C C . LEU A 1 475 ? -14.840 10.259 43.125 1.00 90.88 475 LEU A C 1
ATOM 3975 O O . LEU A 1 475 ? -15.220 11.413 43.318 1.00 90.88 475 LEU A O 1
ATOM 3979 N N . LEU A 1 476 ? -15.568 9.373 42.446 1.00 91.88 476 LEU A N 1
ATOM 3980 C CA . LEU A 1 476 ? -16.903 9.658 41.924 1.00 91.88 476 LEU A CA 1
ATOM 3981 C C . LEU A 1 476 ? -17.929 9.762 43.060 1.00 91.88 476 LEU A C 1
ATOM 3983 O O . LEU A 1 476 ? -18.726 10.695 43.052 1.00 91.88 476 LEU A O 1
ATOM 3987 N N . GLU A 1 477 ? -17.863 8.904 44.078 1.00 90.88 477 GLU A N 1
ATOM 3988 C CA . GLU A 1 477 ? -18.724 8.991 45.270 1.00 90.88 477 GLU A CA 1
ATOM 3989 C C . GLU A 1 477 ? -18.501 10.290 46.051 1.00 90.88 477 GLU A C 1
ATOM 3991 O O . GLU A 1 477 ? -19.465 10.998 46.343 1.00 90.88 477 GLU A O 1
ATOM 3996 N N . ASP A 1 478 ? -17.245 10.677 46.286 1.00 90.12 478 ASP A N 1
ATOM 3997 C CA . ASP A 1 478 ? -16.903 11.943 46.943 1.00 90.12 478 ASP A CA 1
ATOM 3998 C C . ASP A 1 478 ? -17.474 13.150 46.182 1.00 90.12 478 ASP A C 1
ATOM 4000 O O . ASP A 1 478 ? -17.958 14.120 46.774 1.00 90.12 478 ASP A O 1
ATOM 4004 N N . LYS A 1 479 ? -17.425 13.111 44.842 1.00 90.12 479 LYS A N 1
ATOM 4005 C CA . LYS A 1 479 ? -18.010 14.163 43.999 1.00 90.12 479 LYS A CA 1
ATOM 4006 C C . LYS A 1 479 ? -19.529 14.136 44.047 1.00 90.12 479 LYS A C 1
ATOM 4008 O O . LYS A 1 479 ? -20.123 15.202 44.170 1.00 90.12 479 LYS A O 1
ATOM 4013 N N . ALA A 1 480 ? -20.150 12.964 43.991 1.00 89.06 480 ALA A N 1
ATOM 4014 C CA . ALA A 1 480 ? -21.595 12.843 44.100 1.00 89.06 480 ALA A CA 1
ATOM 4015 C C . ALA A 1 480 ? -22.103 13.432 45.425 1.00 89.06 480 ALA A C 1
ATOM 4017 O O . ALA A 1 480 ? -23.025 14.242 45.404 1.00 89.06 480 ALA A O 1
ATOM 4018 N N . ILE A 1 481 ? -21.439 13.135 46.549 1.00 88.38 481 ILE A N 1
ATOM 4019 C CA . ILE A 1 481 ? -21.756 13.722 47.861 1.00 88.38 481 ILE A CA 1
ATOM 4020 C C . ILE A 1 481 ? -21.568 15.244 47.829 1.00 88.38 481 ILE A C 1
ATOM 4022 O O . ILE A 1 481 ? -22.481 15.986 48.188 1.00 88.38 481 ILE A O 1
ATOM 4026 N N . LYS A 1 482 ? -20.413 15.727 47.350 1.00 88.38 482 LYS A N 1
ATOM 4027 C CA . LYS A 1 482 ? -20.099 17.165 47.307 1.00 88.38 482 LYS A CA 1
ATOM 4028 C C . LYS A 1 482 ? -21.119 17.984 46.504 1.00 88.38 482 LYS A C 1
ATOM 4030 O O . LYS A 1 482 ? -21.403 19.117 46.878 1.00 88.38 482 LYS A O 1
ATOM 4035 N N . TYR A 1 483 ? -21.616 17.444 45.394 1.00 85.69 483 TYR A N 1
ATOM 4036 C CA . TYR A 1 483 ? -22.569 18.121 44.506 1.00 85.69 483 TYR A CA 1
ATOM 4037 C C . TYR A 1 483 ? -24.018 17.646 44.711 1.00 85.69 483 TYR A C 1
ATOM 4039 O O . TYR A 1 483 ? -24.869 17.924 43.875 1.00 85.69 483 TYR A O 1
ATOM 4047 N N . ASN A 1 484 ? -24.302 16.938 45.811 1.00 84.62 484 ASN A N 1
ATOM 4048 C CA . ASN A 1 484 ? -25.627 16.432 46.184 1.00 84.62 484 ASN A CA 1
ATOM 4049 C C . ASN A 1 484 ? -26.341 15.599 45.092 1.00 84.62 484 ASN A C 1
ATOM 4051 O O . ASN A 1 484 ? -27.562 15.645 44.936 1.00 84.62 484 ASN A O 1
ATOM 4055 N N . ILE A 1 485 ? -25.581 14.807 44.335 1.00 85.12 485 ILE A N 1
ATOM 4056 C CA . ILE A 1 485 ? -26.087 13.915 43.286 1.00 85.12 485 ILE A CA 1
ATOM 4057 C C . ILE A 1 485 ? -26.530 12.602 43.947 1.00 85.12 485 ILE A C 1
ATOM 4059 O O . ILE A 1 485 ? -25.747 11.668 44.102 1.00 85.12 485 ILE A O 1
ATOM 4063 N N . THR A 1 486 ? -27.789 12.531 44.380 1.00 76.94 486 THR A N 1
ATOM 4064 C CA . THR A 1 486 ? -28.311 11.415 45.198 1.00 76.94 486 THR A CA 1
ATOM 4065 C C . THR A 1 486 ? -29.293 10.495 44.468 1.00 76.94 486 THR A C 1
ATOM 4067 O O . THR A 1 486 ? -29.909 9.634 45.104 1.00 76.94 486 THR A O 1
ATOM 4070 N N . THR A 1 487 ? -29.421 10.637 43.144 1.00 83.31 487 THR A N 1
ATOM 4071 C CA . THR A 1 487 ? -30.391 9.886 42.335 1.00 83.31 487 THR A CA 1
ATOM 4072 C C . THR A 1 487 ? -30.196 8.372 42.455 1.00 83.31 487 THR A C 1
ATOM 4074 O O . THR A 1 487 ? -29.071 7.865 42.482 1.00 83.31 487 THR A O 1
ATOM 4077 N N . ASN A 1 488 ? -31.308 7.626 42.492 1.00 84.19 488 ASN A N 1
ATOM 4078 C CA . ASN A 1 488 ? -31.270 6.157 42.484 1.00 84.19 488 ASN A CA 1
ATOM 4079 C C . ASN A 1 488 ? -30.551 5.627 41.238 1.00 84.19 488 ASN A C 1
ATOM 4081 O O . ASN A 1 488 ? -29.829 4.642 41.319 1.00 84.19 488 ASN A O 1
ATOM 4085 N N . TYR A 1 489 ? -30.674 6.338 40.117 1.00 82.00 489 TYR A N 1
ATOM 4086 C CA . TYR A 1 489 ? -29.965 6.036 38.880 1.00 82.00 489 TYR A CA 1
ATOM 4087 C C . TYR A 1 489 ? -28.435 5.995 39.066 1.00 82.00 489 TYR A C 1
ATOM 4089 O O . TYR A 1 489 ? -27.798 5.007 38.704 1.00 82.00 489 TYR A O 1
ATOM 4097 N N . PHE A 1 490 ? -27.836 7.011 39.705 1.00 88.06 490 PHE A N 1
ATOM 4098 C CA . PHE A 1 490 ? -26.402 7.009 40.026 1.00 88.06 490 PHE A CA 1
ATOM 4099 C C . PHE A 1 490 ? -26.018 5.859 40.967 1.00 88.06 490 PHE A C 1
ATOM 4101 O O . PHE A 1 490 ? -25.058 5.135 40.692 1.00 88.06 490 PHE A O 1
ATOM 4108 N N . LYS A 1 491 ? -26.775 5.679 42.060 1.00 88.69 491 LYS A N 1
ATOM 4109 C CA . LYS A 1 491 ? -26.507 4.643 43.072 1.00 88.69 491 LYS A CA 1
ATOM 4110 C C . LYS A 1 491 ? -26.543 3.237 42.474 1.00 88.69 491 LYS A C 1
ATOM 4112 O O . LYS A 1 491 ? -25.668 2.430 42.771 1.00 88.69 491 LYS A O 1
ATOM 4117 N N . ASN A 1 492 ? -27.513 2.964 41.605 1.00 91.44 492 ASN A N 1
ATOM 4118 C CA . ASN A 1 492 ? -27.642 1.672 40.941 1.00 91.44 492 ASN A CA 1
ATOM 4119 C C . ASN A 1 492 ? -26.442 1.405 40.029 1.00 91.44 492 ASN A C 1
ATOM 4121 O O . ASN A 1 492 ? -25.779 0.385 40.196 1.00 91.44 492 ASN A O 1
ATOM 4125 N N . MET A 1 493 ? -26.081 2.353 39.154 1.00 94.12 493 MET A N 1
ATOM 4126 C CA . MET A 1 493 ? -24.941 2.178 38.245 1.00 94.12 493 MET A CA 1
ATOM 4127 C C . MET A 1 493 ? -23.622 1.939 38.994 1.00 94.12 493 MET A C 1
ATOM 4129 O O . MET A 1 493 ? -22.859 1.043 38.632 1.00 94.12 493 MET A O 1
ATOM 4133 N N . ILE A 1 494 ? -23.322 2.716 40.043 1.00 93.75 494 ILE A N 1
ATOM 4134 C CA . ILE A 1 494 ? -22.052 2.548 40.764 1.00 93.75 494 ILE A CA 1
ATOM 4135 C C . ILE A 1 494 ? -22.005 1.239 41.562 1.00 93.75 494 ILE A C 1
ATOM 4137 O O . ILE A 1 494 ? -20.961 0.584 41.593 1.00 93.75 494 ILE A O 1
ATOM 4141 N N . THR A 1 495 ? -23.128 0.817 42.151 1.00 94.12 495 THR A N 1
ATOM 4142 C CA . THR A 1 495 ? -23.232 -0.480 42.832 1.00 94.12 495 THR A CA 1
ATOM 4143 C C . THR A 1 495 ? -23.099 -1.631 41.837 1.00 94.12 495 THR A C 1
ATOM 4145 O O . THR A 1 495 ? -22.324 -2.551 42.089 1.00 94.12 495 THR A O 1
ATOM 4148 N N . GLU A 1 496 ? -23.764 -1.572 40.680 1.00 95.62 496 GLU A N 1
ATOM 4149 C CA . GLU A 1 496 ? -23.613 -2.573 39.617 1.00 95.62 496 GLU A CA 1
ATOM 4150 C C . GLU A 1 496 ? -22.167 -2.671 39.128 1.00 95.62 496 GLU A C 1
ATOM 4152 O O . GLU A 1 496 ? -21.627 -3.773 39.021 1.00 95.62 496 GLU A O 1
ATOM 4157 N N . ALA A 1 497 ? -21.501 -1.536 38.890 1.00 96.50 497 ALA A N 1
ATOM 4158 C CA . ALA A 1 497 ? -20.098 -1.521 38.490 1.00 96.50 497 ALA A CA 1
ATOM 4159 C C . ALA A 1 497 ? -19.200 -2.210 39.534 1.00 96.50 497 ALA A C 1
ATOM 4161 O O . ALA A 1 497 ? -18.345 -3.020 39.170 1.00 96.50 497 ALA A O 1
ATOM 4162 N N . LYS A 1 498 ? -19.412 -1.929 40.830 1.00 96.12 498 LYS A N 1
ATOM 4163 C CA . LYS A 1 498 ? -18.684 -2.570 41.938 1.00 96.12 498 LYS A CA 1
ATOM 4164 C C . LYS A 1 498 ? -18.961 -4.075 42.013 1.00 96.12 498 LYS A C 1
ATOM 4166 O O . LYS A 1 498 ? -18.017 -4.842 42.177 1.00 96.12 498 LYS A O 1
ATOM 4171 N N . LEU A 1 499 ? -20.216 -4.502 41.848 1.00 95.69 499 LEU A N 1
ATOM 4172 C CA . LEU A 1 499 ? -20.601 -5.918 41.849 1.00 95.69 499 LEU A CA 1
ATOM 4173 C C . LEU A 1 499 ? -19.946 -6.685 40.696 1.00 95.69 499 LEU A C 1
ATOM 4175 O O . LEU A 1 499 ? -19.351 -7.738 40.915 1.00 95.69 499 LEU A O 1
ATOM 4179 N N . TYR A 1 500 ? -19.989 -6.136 39.481 1.00 95.94 500 TYR A N 1
ATOM 4180 C CA . TYR A 1 500 ? -19.303 -6.734 38.338 1.00 95.94 500 TYR A CA 1
ATOM 4181 C C . TYR A 1 500 ? -17.782 -6.798 38.550 1.00 95.94 500 TYR A C 1
ATOM 4183 O O . TYR A 1 500 ? -17.159 -7.817 38.253 1.00 95.94 500 TYR A O 1
ATOM 4191 N N . MET A 1 501 ? -17.168 -5.749 39.107 1.00 95.31 501 MET A N 1
ATOM 4192 C CA . MET A 1 501 ? -15.726 -5.756 39.371 1.00 95.31 501 MET A CA 1
ATOM 4193 C C . MET A 1 501 ? -15.331 -6.753 40.472 1.00 95.31 501 MET A C 1
ATOM 4195 O O . MET A 1 501 ? -14.276 -7.380 40.375 1.00 95.31 501 MET A O 1
ATOM 4199 N N . ALA A 1 502 ? -16.174 -6.954 41.487 1.00 91.06 502 ALA A N 1
ATOM 4200 C CA . ALA A 1 502 ? -15.947 -7.947 42.539 1.00 91.06 502 ALA A CA 1
ATOM 4201 C C . ALA A 1 502 ? -15.899 -9.389 41.993 1.00 91.06 502 ALA A C 1
ATOM 4203 O O . ALA A 1 502 ? -15.158 -10.217 42.515 1.00 91.06 502 ALA A O 1
ATOM 4204 N N . ASN A 1 503 ? -16.625 -9.664 40.904 1.00 88.06 503 ASN A N 1
ATOM 4205 C CA . ASN A 1 503 ? -16.630 -10.954 40.206 1.00 88.06 503 ASN A CA 1
ATOM 4206 C C . ASN A 1 503 ? -15.581 -11.043 39.079 1.00 88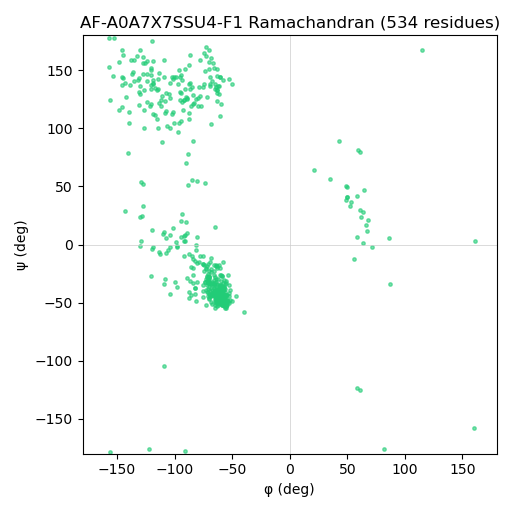.06 503 ASN A C 1
ATOM 4208 O O . ASN A 1 503 ? -15.582 -11.987 38.282 1.00 88.06 503 ASN A O 1
ATOM 4212 N N . SER A 1 504 ? -14.689 -10.053 38.970 1.00 84.25 504 SER A N 1
ATOM 4213 C CA . SER A 1 504 ? -13.685 -10.010 37.910 1.00 84.25 504 SER A CA 1
ATOM 4214 C C . SER A 1 504 ? -12.613 -11.090 38.083 1.00 84.25 504 SER A C 1
ATOM 4216 O O . SER A 1 504 ? -12.268 -11.516 39.184 1.00 84.25 504 SER A O 1
ATOM 4218 N N . LYS A 1 505 ? -12.044 -11.522 36.954 1.00 81.88 505 LYS A N 1
ATOM 4219 C CA . LYS A 1 505 ? -10.889 -12.434 36.920 1.00 81.88 505 LYS A CA 1
ATOM 4220 C C . LYS A 1 505 ? -9.559 -11.693 36.716 1.00 81.88 505 LYS A C 1
ATOM 4222 O O . LYS A 1 505 ? -8.531 -12.356 36.622 1.00 81.88 505 LYS A O 1
ATOM 4227 N N . ASN A 1 506 ? -9.578 -10.354 36.639 1.00 71.31 506 ASN A N 1
ATOM 4228 C CA . ASN A 1 506 ? -8.427 -9.476 36.371 1.00 71.31 506 ASN A CA 1
ATOM 4229 C C . ASN A 1 506 ? -7.606 -9.900 35.137 1.00 71.31 506 ASN A C 1
ATOM 4231 O O . ASN A 1 506 ? -6.386 -10.049 35.199 1.00 71.31 506 ASN A O 1
ATOM 4235 N N . GLN A 1 507 ? -8.288 -10.147 34.017 1.00 78.94 507 GLN A N 1
ATOM 4236 C CA . GLN A 1 507 ? -7.667 -10.625 32.769 1.00 78.94 507 GLN A CA 1
ATOM 4237 C C . GLN A 1 507 ? -7.744 -9.601 31.633 1.00 78.94 507 GLN A C 1
ATOM 4239 O O . GLN A 1 507 ? -7.179 -9.830 30.560 1.00 78.94 507 GLN A O 1
ATOM 4244 N N . LEU A 1 508 ? -8.446 -8.485 31.836 1.00 89.00 508 LEU A N 1
ATOM 4245 C CA . LEU A 1 508 ? -8.570 -7.440 30.833 1.00 89.00 508 LEU A CA 1
ATOM 4246 C C . LEU A 1 508 ? -7.271 -6.635 30.724 1.00 89.00 508 LEU A C 1
ATOM 4248 O O . LEU A 1 508 ? -6.641 -6.287 31.722 1.00 89.00 508 LEU A O 1
ATOM 4252 N N . SER A 1 509 ? -6.855 -6.307 29.501 1.00 91.75 509 SER A N 1
ATOM 4253 C CA . SER A 1 509 ? -5.688 -5.447 29.327 1.00 91.75 509 SER A CA 1
ATOM 4254 C C . SER A 1 509 ? -6.009 -3.996 29.670 1.00 91.75 509 SER A C 1
ATOM 4256 O O . SER A 1 509 ? -7.113 -3.505 29.439 1.00 91.75 509 SER A O 1
ATOM 4258 N N . PHE A 1 510 ? -4.999 -3.282 30.159 1.00 92.88 510 PHE A N 1
ATOM 4259 C CA . PHE A 1 510 ? -5.078 -1.867 30.525 1.00 92.88 510 PHE A CA 1
ATOM 4260 C C . PHE A 1 510 ? -5.629 -0.969 29.411 1.00 92.88 510 PHE A C 1
ATOM 4262 O O . PHE A 1 510 ? -6.442 -0.082 29.662 1.00 92.88 510 PHE A O 1
ATOM 4269 N N . ASP A 1 511 ? -5.210 -1.195 28.164 1.00 93.56 511 ASP A N 1
ATOM 4270 C CA . ASP A 1 511 ? -5.681 -0.395 27.032 1.00 93.56 511 ASP A CA 1
ATOM 4271 C C . ASP A 1 511 ? -7.131 -0.734 26.640 1.00 93.56 511 ASP A C 1
ATOM 4273 O O . ASP A 1 511 ? -7.871 0.161 26.229 1.00 93.56 511 ASP A O 1
ATOM 4277 N N . GLU A 1 512 ? -7.571 -1.987 26.805 1.00 95.31 512 GLU A N 1
ATOM 4278 C CA . GLU A 1 512 ? -8.974 -2.367 26.594 1.00 95.31 512 GLU A CA 1
ATOM 4279 C C . GLU A 1 512 ? -9.875 -1.831 27.719 1.00 95.31 512 GLU A C 1
ATOM 4281 O O . GLU A 1 512 ? -10.938 -1.284 27.434 1.00 95.31 512 GLU A O 1
ATOM 4286 N N . ALA A 1 513 ? -9.432 -1.891 28.978 1.00 95.31 513 ALA A N 1
ATOM 4287 C CA . ALA A 1 513 ? -10.122 -1.290 30.123 1.00 95.31 513 ALA A CA 1
ATOM 4288 C C . ALA A 1 513 ? -10.327 0.223 29.939 1.00 95.31 513 ALA A C 1
ATOM 4290 O O . ALA A 1 513 ? -11.441 0.729 30.094 1.00 95.31 513 ALA A O 1
ATOM 4291 N N . LYS A 1 514 ? -9.275 0.940 29.514 1.00 94.44 514 LYS A N 1
ATOM 4292 C CA . LYS A 1 514 ? -9.357 2.358 29.121 1.00 94.44 514 LYS A CA 1
ATOM 4293 C C . LYS A 1 514 ? -10.399 2.587 28.045 1.00 94.44 514 LYS A C 1
ATOM 4295 O O . LYS A 1 514 ? -11.235 3.476 28.183 1.00 94.44 514 LYS A O 1
ATOM 4300 N N . TYR A 1 515 ? -10.340 1.795 26.979 1.00 95.19 515 TYR A N 1
ATOM 4301 C CA . TYR A 1 515 ? -11.290 1.896 25.883 1.00 95.19 515 TYR A CA 1
ATOM 4302 C C . TYR A 1 515 ? -12.733 1.732 26.369 1.00 95.19 515 TYR A C 1
ATOM 4304 O O . TYR A 1 515 ? -13.569 2.553 26.011 1.00 95.19 515 TYR A O 1
ATOM 4312 N N . LEU A 1 516 ? -13.023 0.746 27.222 1.00 96.19 516 LEU A N 1
ATOM 4313 C CA . LEU A 1 516 ? -14.374 0.517 27.744 1.00 96.19 516 LEU A CA 1
ATOM 4314 C C . 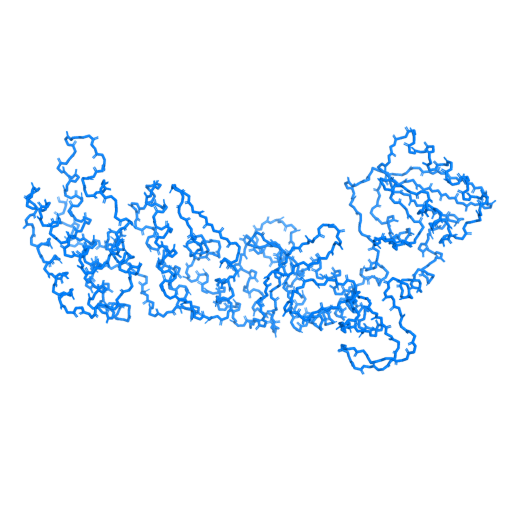LEU A 1 516 ? -14.861 1.659 28.622 1.00 96.19 516 LEU A C 1
ATOM 4316 O O . LEU A 1 516 ? -16.001 2.082 28.477 1.00 96.19 516 LEU A O 1
ATOM 4320 N N . PHE A 1 517 ? -13.999 2.182 29.491 1.00 95.00 517 PHE A N 1
ATOM 4321 C CA . PHE A 1 517 ? -14.328 3.343 30.309 1.00 95.00 517 PHE A CA 1
ATOM 4322 C C . PHE A 1 517 ? -14.666 4.564 29.447 1.00 95.00 517 PHE A C 1
ATOM 4324 O O . PHE A 1 517 ? -15.697 5.200 29.649 1.00 95.00 517 PHE A O 1
ATOM 4331 N N . PHE A 1 518 ? -13.844 4.874 28.441 1.00 92.94 518 PHE A N 1
ATOM 4332 C CA . PHE A 1 518 ? -14.113 6.005 27.551 1.00 92.94 518 PHE A CA 1
ATOM 4333 C C . PHE A 1 518 ? -15.291 5.757 26.605 1.00 92.94 518 PHE A C 1
ATOM 4335 O O . PHE A 1 518 ? -16.001 6.699 26.274 1.00 92.94 518 PHE A O 1
ATOM 4342 N N . TRP A 1 519 ? -15.547 4.510 26.208 1.00 93.69 519 TRP A N 1
ATOM 4343 C CA . TRP A 1 519 ? -16.771 4.160 25.494 1.00 93.69 519 TRP A CA 1
ATOM 4344 C C . TRP A 1 519 ? -18.001 4.337 26.389 1.00 93.69 519 TRP A C 1
ATOM 4346 O O . TRP A 1 519 ? -19.015 4.843 25.923 1.00 93.69 519 TRP A O 1
ATOM 4356 N N . GLY A 1 520 ? -17.894 4.019 27.680 1.00 93.56 520 GLY A N 1
ATOM 4357 C CA . GLY A 1 520 ? -18.892 4.374 28.682 1.00 93.56 520 GLY A CA 1
ATOM 4358 C C . GLY A 1 520 ? -19.156 5.878 28.689 1.00 93.56 520 GLY A C 1
ATOM 4359 O O . GLY A 1 520 ? -20.294 6.279 28.476 1.00 93.56 520 GLY A O 1
ATOM 4360 N N . ILE A 1 521 ? -18.118 6.706 28.834 1.00 90.62 521 ILE A N 1
ATOM 4361 C CA . ILE A 1 521 ? -18.256 8.175 28.843 1.00 90.62 521 ILE A CA 1
ATOM 4362 C C . ILE A 1 521 ? -18.955 8.687 27.577 1.00 90.62 521 ILE A C 1
ATOM 4364 O O . ILE A 1 521 ? -19.961 9.380 27.658 1.00 90.62 521 ILE A O 1
ATOM 4368 N N . ASP A 1 522 ? -18.454 8.300 26.406 1.00 89.44 522 ASP A N 1
ATOM 4369 C CA . ASP A 1 522 ? -18.894 8.823 25.110 1.00 89.44 522 ASP A CA 1
ATOM 4370 C C . ASP A 1 522 ? -19.989 7.952 24.461 1.00 89.44 522 ASP A C 1
ATOM 4372 O O . ASP A 1 522 ? -20.105 7.898 23.235 1.00 89.44 522 ASP A O 1
ATOM 4376 N N . SER A 1 523 ? -20.786 7.218 25.241 1.00 88.75 523 SER A N 1
ATOM 4377 C CA . SER A 1 523 ? -21.877 6.401 24.688 1.00 88.75 523 SER A CA 1
ATOM 4378 C C . SER A 1 523 ? -23.166 7.205 24.531 1.00 88.75 523 SER A C 1
ATOM 4380 O O . SER A 1 523 ? -23.564 7.979 25.402 1.00 88.75 523 SER A O 1
ATOM 4382 N N . TYR A 1 524 ? -23.853 6.977 23.412 1.00 84.06 524 TYR A N 1
ATOM 4383 C CA . TYR A 1 524 ? -25.185 7.508 23.152 1.00 84.06 524 TYR A CA 1
ATOM 4384 C C . TYR A 1 524 ? -26.216 6.386 23.250 1.00 84.06 524 TYR A C 1
ATOM 4386 O O . TYR A 1 524 ? -26.053 5.338 22.622 1.00 84.06 524 TYR A O 1
ATOM 4394 N N . PHE A 1 525 ? -27.273 6.636 24.017 1.00 86.94 525 PHE A N 1
ATOM 4395 C CA . PHE A 1 525 ? -28.435 5.768 24.121 1.00 86.94 525 PHE A CA 1
ATOM 4396 C C . PHE A 1 525 ? -29.678 6.525 23.648 1.00 86.94 525 PHE A C 1
ATOM 4398 O O . PHE A 1 525 ? -29.793 7.733 23.871 1.00 86.94 525 PHE A O 1
ATOM 4405 N N . LYS A 1 526 ? -30.583 5.834 22.949 1.00 83.25 526 LYS A N 1
ATOM 4406 C CA . LYS A 1 526 ? -31.835 6.416 22.452 1.00 83.25 526 LYS A CA 1
ATOM 4407 C C . LYS A 1 526 ? -32.688 6.846 23.640 1.00 83.25 526 LYS A C 1
ATOM 4409 O O . LYS A 1 526 ? -32.893 6.052 24.550 1.00 83.25 526 LYS A O 1
ATOM 4414 N N . LYS A 1 527 ? -33.240 8.060 23.590 1.00 65.62 527 LYS A N 1
ATOM 4415 C CA . LYS A 1 527 ? -34.343 8.442 24.482 1.00 65.62 527 LYS A CA 1
ATOM 4416 C C . LYS A 1 527 ? -35.565 7.581 24.146 1.00 65.62 527 LYS A C 1
ATOM 4418 O O . LYS A 1 527 ? -35.871 7.427 22.959 1.00 65.62 527 LYS A O 1
ATOM 4423 N N . SER A 1 528 ? -36.232 7.019 25.153 1.00 56.53 528 SER A N 1
ATOM 4424 C CA . SER A 1 528 ? -37.528 6.364 24.948 1.00 56.53 528 SER A CA 1
ATOM 4425 C C . SER A 1 528 ? -38.599 7.409 24.581 1.00 56.53 528 SER A C 1
ATOM 4427 O O . SER A 1 528 ? -38.383 8.606 24.779 1.00 56.53 528 SER A O 1
ATOM 4429 N N . GLU A 1 529 ? -39.724 6.996 23.986 1.00 51.12 529 GLU A N 1
ATOM 4430 C CA . GLU A 1 529 ? -40.857 7.916 23.763 1.00 51.12 529 GLU A CA 1
ATOM 4431 C C . GLU A 1 529 ? -41.471 8.384 25.095 1.00 51.12 529 GLU A C 1
ATOM 4433 O O . GLU A 1 529 ? -41.808 9.556 25.217 1.00 51.12 529 GLU A O 1
ATOM 4438 N N . GLU A 1 530 ? -41.464 7.532 26.125 1.00 44.00 530 GLU A N 1
ATOM 4439 C CA . GLU A 1 530 ? -41.901 7.866 27.492 1.00 44.00 530 GLU A CA 1
ATOM 4440 C C . GLU A 1 530 ? -41.017 8.947 28.152 1.00 44.00 530 GLU A C 1
ATOM 4442 O O . GLU A 1 530 ? -41.514 9.796 28.886 1.00 44.00 530 GLU A O 1
ATOM 4447 N N . ASP A 1 531 ? -39.714 8.994 27.841 1.00 44.44 531 ASP A N 1
ATOM 4448 C CA . ASP A 1 531 ? -38.805 10.040 28.343 1.00 44.44 531 ASP A CA 1
ATOM 4449 C C . ASP A 1 531 ? -38.988 11.398 27.646 1.00 44.44 531 ASP A C 1
ATOM 4451 O O . ASP A 1 531 ? -38.484 12.409 28.134 1.00 44.44 531 ASP A O 1
ATOM 4455 N N . LYS A 1 532 ? -39.657 11.439 26.485 1.00 37.09 532 LYS A N 1
ATOM 4456 C CA . LYS A 1 532 ? -39.955 12.695 25.778 1.00 37.09 532 LYS A CA 1
ATOM 4457 C C . LYS A 1 532 ? -41.222 13.362 26.308 1.00 37.09 532 LYS A C 1
ATOM 4459 O O . LYS A 1 532 ? -41.256 14.582 26.362 1.00 37.09 532 LYS A O 1
ATOM 4464 N N . GLU A 1 533 ? -42.209 12.578 26.737 1.00 36.06 533 GLU A N 1
ATOM 4465 C CA . GLU A 1 533 ? -43.463 13.086 27.317 1.00 36.06 533 GLU A CA 1
ATOM 4466 C C . GLU A 1 533 ? -43.305 13.596 28.762 1.00 36.06 533 GLU A C 1
ATOM 4468 O O . GLU A 1 533 ? -44.156 14.333 29.240 1.00 36.06 533 GLU A O 1
ATOM 4473 N N . MET A 1 534 ? -42.221 13.244 29.467 1.00 35.16 534 MET A N 1
ATOM 4474 C CA . MET A 1 534 ? -41.923 13.768 30.813 1.00 35.16 534 MET A CA 1
ATOM 4475 C C . MET A 1 534 ? -41.118 15.086 30.817 1.00 35.16 534 MET A C 1
ATOM 4477 O O . MET A 1 534 ? -40.900 15.655 31.888 1.00 35.16 534 MET A O 1
ATOM 4481 N N . GLU A 1 535 ? -40.626 15.544 29.659 1.00 34.75 535 GLU A N 1
ATOM 4482 C CA . GLU A 1 535 ? -39.867 16.800 29.503 1.00 34.75 535 GLU A CA 1
ATOM 4483 C C . GLU A 1 535 ? -40.681 17.933 28.823 1.00 34.75 535 GLU A C 1
ATOM 4485 O O . GLU A 1 535 ? -40.177 19.058 28.757 1.00 34.75 535 GLU A O 1
ATOM 4490 N N . GLU A 1 536 ? -41.911 17.662 28.357 1.00 32.16 536 GLU A N 1
ATOM 4491 C CA . GLU A 1 536 ? -42.939 18.660 27.975 1.00 32.16 536 GLU A CA 1
ATOM 4492 C C . GLU A 1 536 ? -43.916 18.902 29.134 1.00 32.16 536 GLU A C 1
ATOM 4494 O O . GLU A 1 536 ? -44.322 20.076 29.319 1.00 32.16 536 GLU A O 1
#